Protein AF-A0AA45WW87-F1 (afdb_monomer_lite)

Radius of gyration: 34.77 Å; chains: 1; bounding box: 82×84×86 Å

Structure (mmCIF, N/CA/C/O backbone):
data_AF-A0AA45WW87-F1
#
_entry.id   AF-A0AA45WW87-F1
#
loop_
_atom_site.group_PDB
_atom_site.id
_atom_site.type_symbol
_atom_site.label_atom_id
_atom_site.label_alt_id
_atom_site.label_comp_id
_atom_site.label_asym_id
_atom_site.label_entity_id
_atom_site.label_seq_id
_atom_site.pdbx_PDB_ins_code
_atom_site.Cartn_x
_atom_site.Cartn_y
_atom_site.Cartn_z
_atom_site.occupancy
_atom_site.B_iso_or_equiv
_atom_site.auth_seq_id
_atom_site.auth_comp_id
_atom_site.auth_asym_id
_atom_site.auth_atom_id
_atom_site.pdbx_PDB_model_num
ATOM 1 N N . MET A 1 1 ? 14.617 -12.320 -3.944 1.00 71.38 1 MET A N 1
ATOM 2 C CA . MET A 1 1 ? 13.498 -13.222 -4.216 1.00 71.38 1 MET A CA 1
ATOM 3 C C . MET A 1 1 ? 12.459 -12.941 -3.156 1.00 71.38 1 MET A C 1
ATOM 5 O O . MET A 1 1 ? 12.875 -12.773 -2.008 1.00 71.38 1 MET A O 1
ATOM 9 N N . PRO A 1 2 ? 11.192 -12.789 -3.541 1.00 84.81 2 PRO A N 1
ATOM 10 C CA . PRO A 1 2 ? 10.087 -12.805 -2.588 1.00 84.81 2 PRO A CA 1
ATOM 11 C C . PRO A 1 2 ? 10.070 -14.121 -1.797 1.00 84.81 2 PRO A C 1
ATOM 13 O O . PRO A 1 2 ? 10.720 -15.099 -2.185 1.00 84.81 2 PRO A O 1
ATOM 16 N N . VAL A 1 3 ? 9.378 -14.115 -0.666 1.00 94.50 3 VAL A N 1
ATOM 17 C CA . VAL A 1 3 ? 9.148 -15.286 0.185 1.00 94.50 3 VAL A CA 1
ATOM 18 C C . VAL A 1 3 ? 7.773 -15.874 -0.111 1.00 94.50 3 VAL A C 1
ATOM 20 O O . VAL A 1 3 ? 6.912 -15.183 -0.653 1.00 94.50 3 VAL A O 1
ATOM 23 N N . ASP A 1 4 ? 7.567 -17.140 0.239 1.00 96.06 4 ASP A N 1
ATOM 24 C CA . ASP A 1 4 ? 6.234 -17.738 0.194 1.00 96.06 4 ASP A CA 1
ATOM 25 C C . ASP A 1 4 ? 5.291 -16.998 1.166 1.00 96.06 4 ASP A C 1
ATOM 27 O O . ASP A 1 4 ? 5.669 -16.726 2.313 1.00 96.06 4 ASP A O 1
ATOM 31 N N . VAL A 1 5 ? 4.088 -16.635 0.705 1.00 96.38 5 VAL A N 1
ATOM 32 C CA . VAL A 1 5 ? 3.079 -15.933 1.523 1.00 96.38 5 VAL A CA 1
ATOM 33 C C . VAL A 1 5 ? 2.730 -16.755 2.757 1.00 96.38 5 VAL A C 1
ATOM 35 O O . VAL A 1 5 ? 2.678 -16.213 3.861 1.00 96.38 5 VAL A O 1
ATOM 38 N N . GLY A 1 6 ? 2.534 -18.064 2.595 1.00 95.25 6 GLY A N 1
ATOM 39 C CA . GLY A 1 6 ? 2.198 -18.962 3.688 1.00 95.25 6 GLY A CA 1
ATOM 40 C C . GLY A 1 6 ? 3.281 -19.001 4.762 1.00 95.25 6 GLY A C 1
ATOM 41 O O . GLY A 1 6 ? 2.987 -18.882 5.955 1.00 95.25 6 GLY A O 1
ATOM 42 N N . ASP A 1 7 ? 4.544 -19.093 4.357 1.00 96.19 7 ASP A N 1
ATOM 43 C CA . ASP A 1 7 ? 5.668 -19.045 5.296 1.00 96.19 7 ASP A CA 1
ATOM 44 C C . ASP A 1 7 ? 5.750 -17.701 6.030 1.00 96.19 7 ASP A C 1
ATOM 46 O O . ASP A 1 7 ? 5.949 -17.674 7.251 1.00 96.19 7 ASP A O 1
ATOM 50 N N . LEU A 1 8 ? 5.557 -16.582 5.321 1.00 97.25 8 LEU A N 1
ATOM 51 C CA . LEU A 1 8 ? 5.585 -15.261 5.946 1.00 97.25 8 LEU A CA 1
ATOM 52 C C . LEU A 1 8 ? 4.440 -15.090 6.951 1.00 97.25 8 LEU A C 1
ATOM 54 O O . LEU A 1 8 ? 4.696 -14.643 8.065 1.00 97.25 8 LEU A O 1
ATOM 58 N N . LEU A 1 9 ? 3.223 -15.532 6.618 1.00 97.00 9 LEU A N 1
ATOM 59 C CA . LEU A 1 9 ? 2.064 -15.510 7.518 1.00 97.00 9 LEU A CA 1
ATOM 60 C C . LEU A 1 9 ? 2.299 -16.325 8.796 1.00 97.00 9 LEU A C 1
ATOM 62 O O . LEU A 1 9 ? 2.078 -15.822 9.900 1.00 97.00 9 LEU A O 1
ATOM 66 N N . LYS A 1 10 ? 2.799 -17.563 8.676 1.00 96.44 10 LYS A N 1
ATOM 67 C CA . LYS A 1 10 ? 3.137 -18.407 9.840 1.00 96.44 10 LYS A CA 1
ATOM 68 C C . LYS A 1 10 ? 4.159 -17.725 10.745 1.00 96.44 10 LYS A C 1
ATOM 70 O O . LYS A 1 10 ? 4.064 -17.784 11.973 1.00 96.44 10 LYS A O 1
ATOM 75 N N . ILE A 1 11 ? 5.143 -17.063 10.145 1.00 95.81 11 ILE A N 1
ATOM 76 C CA . ILE A 1 11 ? 6.173 -16.336 10.879 1.00 95.81 11 ILE A CA 1
ATOM 77 C C . ILE A 1 11 ? 5.623 -15.052 11.519 1.00 95.81 11 ILE A C 1
ATOM 79 O O . ILE A 1 11 ? 6.001 -14.731 12.644 1.00 95.81 11 ILE A O 1
ATOM 83 N N . THR A 1 12 ? 4.726 -14.332 10.849 1.00 96.25 12 THR A N 1
ATOM 84 C CA . THR A 1 12 ? 4.035 -13.163 11.407 1.00 96.25 12 THR A CA 1
ATOM 85 C C . THR A 1 12 ? 3.241 -13.550 12.653 1.00 96.25 12 THR A C 1
ATOM 87 O O . THR A 1 12 ? 3.380 -12.893 13.680 1.00 96.25 12 THR A O 1
ATOM 90 N N . VAL A 1 13 ? 2.483 -14.651 12.610 1.00 96.31 13 VAL A N 1
ATOM 91 C CA . VAL A 1 13 ? 1.688 -15.130 13.755 1.00 96.31 13 VAL A CA 1
ATOM 92 C C . VAL A 1 13 ? 2.562 -15.649 14.889 1.00 96.31 13 VAL A C 1
ATOM 94 O O . VAL A 1 13 ? 2.387 -15.239 16.030 1.00 96.31 13 VAL A O 1
ATOM 97 N N . SER A 1 14 ? 3.521 -16.532 14.597 1.00 95.12 14 SER A N 1
ATOM 98 C CA . SER A 1 14 ? 4.357 -17.158 15.638 1.00 95.12 14 SER A CA 1
ATOM 99 C C . SER A 1 14 ? 5.251 -16.175 16.390 1.00 95.12 14 SER A C 1
ATOM 101 O O . SER A 1 14 ? 5.782 -16.516 17.443 1.00 95.12 14 SER A O 1
ATOM 103 N N . GLN A 1 15 ? 5.455 -14.980 15.838 1.00 92.94 15 GLN A N 1
ATOM 104 C CA . GLN A 1 15 ? 6.363 -13.979 16.395 1.00 92.94 15 GLN A CA 1
ATOM 105 C C . GLN A 1 15 ? 5.654 -12.673 16.736 1.00 92.94 15 GLN A C 1
ATOM 107 O O . GLN A 1 15 ? 6.308 -11.667 17.015 1.00 92.94 15 GLN A O 1
ATOM 112 N N . ALA A 1 16 ? 4.325 -12.695 16.700 1.00 95.88 16 ALA A N 1
ATOM 113 C CA . ALA A 1 16 ? 3.510 -11.658 17.281 1.00 95.88 16 ALA A CA 1
ATOM 114 C C . ALA A 1 16 ? 3.661 -11.649 18.810 1.00 95.88 16 ALA A C 1
ATOM 116 O O . ALA A 1 16 ? 3.796 -12.718 19.410 1.00 95.88 16 ALA A O 1
ATOM 117 N N . PRO A 1 17 ? 3.615 -10.467 19.451 1.00 95.50 17 PRO A N 1
ATOM 118 C CA . PRO A 1 17 ? 3.427 -10.376 20.889 1.00 95.50 17 PRO A CA 1
ATOM 119 C C . PRO A 1 17 ? 2.196 -11.167 21.335 1.00 95.50 17 PRO A C 1
ATOM 121 O O . PRO A 1 17 ? 1.222 -11.308 20.585 1.00 95.50 17 PRO A O 1
ATOM 124 N N . GLU A 1 18 ? 2.239 -11.655 22.572 1.00 94.19 18 GLU A N 1
ATOM 125 C CA . GLU A 1 18 ? 1.102 -12.330 23.193 1.00 94.19 18 GLU A CA 1
ATOM 126 C C . GLU A 1 18 ? -0.158 -11.452 23.106 1.00 94.19 18 GLU A C 1
ATOM 128 O O . GLU A 1 18 ? -0.082 -10.223 23.159 1.00 94.19 18 GLU A O 1
ATOM 133 N N . ASN A 1 19 ? -1.314 -12.085 22.903 1.00 93.31 19 ASN A N 1
ATOM 134 C CA . ASN A 1 19 ? -2.625 -11.444 22.739 1.00 93.31 19 ASN A CA 1
ATOM 135 C C . ASN A 1 19 ? -2.789 -10.499 21.535 1.00 93.31 19 ASN A C 1
ATOM 137 O O . ASN A 1 19 ? -3.881 -9.954 21.348 1.00 93.31 19 ASN A O 1
ATOM 141 N N . LEU A 1 20 ? -1.781 -10.323 20.665 1.00 95.50 20 LEU A N 1
ATOM 142 C CA . LEU A 1 20 ? -2.002 -9.587 19.415 1.00 95.50 20 LEU A CA 1
ATOM 143 C C . LEU A 1 20 ? -3.056 -10.297 18.553 1.00 95.50 20 LEU A C 1
ATOM 145 O O . LEU A 1 20 ? -3.983 -9.662 18.049 1.00 95.50 20 LEU A O 1
ATOM 149 N N . PHE A 1 21 ? -2.919 -11.617 18.433 1.00 96.44 21 PHE A N 1
ATOM 150 C CA . PHE A 1 21 ? -3.884 -12.490 17.782 1.00 96.44 21 PHE A CA 1
ATOM 151 C C . PHE A 1 21 ? -4.533 -13.395 18.824 1.00 96.44 21 PHE A C 1
ATOM 153 O O . PHE A 1 21 ? -3.839 -14.043 19.607 1.00 96.44 21 PHE A O 1
ATOM 160 N N . SER A 1 22 ? -5.861 -13.486 18.806 1.00 95.00 22 SER A N 1
ATOM 161 C CA . SER A 1 22 ? -6.557 -14.535 19.546 1.00 95.00 22 SER A CA 1
ATOM 162 C C . SER A 1 22 ? -6.210 -15.904 18.970 1.00 95.00 22 SER A C 1
ATOM 164 O O . SER A 1 22 ? -5.760 -16.026 17.826 1.00 95.00 22 SER A O 1
ATOM 166 N N . THR A 1 23 ? -6.458 -16.963 19.740 1.00 94.88 23 THR A N 1
ATOM 167 C CA . THR A 1 23 ? -6.255 -18.339 19.269 1.00 94.88 23 THR A CA 1
ATOM 168 C C . THR A 1 23 ? -7.035 -18.625 17.984 1.00 94.88 23 THR A C 1
ATOM 170 O O . THR A 1 23 ? -6.522 -19.309 17.098 1.00 94.88 23 THR A O 1
ATOM 173 N N . ASP A 1 24 ? -8.247 -18.082 17.854 1.00 94.00 24 ASP A N 1
ATOM 174 C CA . ASP A 1 24 ? -9.072 -18.266 16.660 1.00 94.00 24 ASP A CA 1
ATOM 175 C C . ASP A 1 24 ? -8.506 -17.497 15.465 1.00 94.00 24 ASP A C 1
ATOM 177 O O . ASP A 1 24 ? -8.312 -18.096 14.407 1.00 94.00 24 ASP A O 1
ATOM 181 N N . THR A 1 25 ? -8.127 -16.224 15.641 1.00 94.75 25 THR A N 1
ATOM 182 C CA . THR A 1 25 ? -7.441 -15.441 14.599 1.00 94.75 25 THR A CA 1
ATOM 183 C C . THR A 1 25 ? -6.161 -16.145 14.141 1.00 94.75 25 THR A C 1
ATOM 185 O O . THR A 1 25 ? -5.971 -16.363 12.948 1.00 94.75 25 THR A O 1
ATOM 188 N N . ALA A 1 26 ? -5.306 -16.587 15.068 1.00 95.81 26 ALA A N 1
ATOM 189 C CA . ALA A 1 26 ? -4.064 -17.291 14.750 1.00 95.81 26 ALA A CA 1
ATOM 190 C C . ALA A 1 26 ? -4.312 -18.591 13.964 1.00 95.81 26 ALA A C 1
ATOM 192 O O . ALA A 1 26 ? -3.650 -18.841 12.952 1.00 95.81 26 ALA A O 1
ATOM 193 N N . ARG A 1 27 ? -5.304 -19.395 14.375 1.00 94.25 27 ARG A N 1
ATOM 194 C CA . ARG A 1 27 ? -5.707 -20.617 13.660 1.00 94.25 27 ARG A CA 1
ATOM 195 C C . ARG A 1 27 ? -6.202 -20.298 12.252 1.00 94.25 27 ARG A C 1
ATOM 197 O O . ARG A 1 27 ? -5.905 -21.029 11.310 1.00 94.25 27 ARG A O 1
ATOM 204 N N . HIS A 1 28 ? -6.952 -19.214 12.089 1.00 93.06 28 HIS A N 1
ATOM 205 C CA . HIS A 1 28 ? -7.454 -18.791 10.788 1.00 93.06 28 HIS A CA 1
ATOM 206 C C . HIS A 1 28 ? -6.326 -18.366 9.853 1.00 93.06 28 HIS A C 1
ATOM 208 O O . HIS A 1 28 ? -6.260 -18.869 8.734 1.00 93.06 28 HIS A O 1
ATOM 214 N N . ILE A 1 29 ? -5.386 -17.554 10.334 1.00 94.25 29 ILE A N 1
ATOM 215 C CA . ILE A 1 29 ? -4.208 -17.156 9.557 1.00 94.25 29 ILE A CA 1
ATOM 216 C C . ILE A 1 29 ? -3.369 -18.381 9.173 1.00 94.25 29 ILE A C 1
ATOM 218 O O . ILE A 1 29 ? -2.892 -18.476 8.043 1.00 94.25 29 ILE A O 1
ATOM 222 N N . GLN A 1 30 ? -3.242 -19.365 10.067 1.00 93.19 30 GLN A N 1
ATOM 223 C CA . GLN A 1 30 ? -2.571 -20.623 9.751 1.00 93.19 30 GLN A CA 1
ATOM 224 C C . GLN A 1 30 ? -3.278 -21.389 8.619 1.00 93.19 30 GLN A C 1
ATOM 226 O O . GLN A 1 30 ? -2.606 -21.847 7.700 1.00 93.19 30 GLN A O 1
ATOM 231 N N . ARG A 1 31 ? -4.613 -21.480 8.611 1.00 91.38 31 ARG A N 1
ATOM 232 C CA . ARG A 1 31 ? -5.349 -22.100 7.488 1.00 91.38 31 ARG A CA 1
ATOM 233 C C . ARG A 1 31 ? -5.177 -21.320 6.179 1.00 91.38 31 ARG A C 1
ATOM 235 O O . ARG A 1 31 ? -4.956 -21.921 5.129 1.00 91.38 31 ARG A O 1
ATOM 242 N N . LEU A 1 32 ? -5.213 -19.985 6.233 1.00 90.75 32 LEU A N 1
ATOM 243 C CA . LEU A 1 32 ? -4.942 -19.137 5.064 1.00 90.75 32 LEU A CA 1
ATOM 244 C C . LEU A 1 32 ? -3.530 -19.376 4.520 1.00 90.75 32 LEU A C 1
ATOM 246 O O . LEU A 1 32 ? -3.338 -19.440 3.310 1.00 90.75 32 LEU A O 1
ATOM 250 N N . SER A 1 33 ? -2.549 -19.582 5.400 1.00 92.62 33 SER A N 1
ATOM 251 C CA . SER A 1 33 ? -1.167 -19.838 4.991 1.00 92.62 33 SER A CA 1
ATOM 252 C C . SER A 1 33 ? -1.006 -21.095 4.129 1.00 92.62 33 SER A C 1
ATOM 254 O O . SER A 1 33 ? -0.136 -21.140 3.267 1.00 92.62 33 SER A O 1
ATOM 256 N N . GLU A 1 34 ? -1.854 -22.104 4.324 1.00 90.06 34 GLU A N 1
ATOM 257 C CA . GLU A 1 34 ? -1.872 -23.313 3.493 1.00 90.06 34 GLU A CA 1
ATOM 258 C C . GLU A 1 34 ? -2.516 -23.042 2.130 1.00 90.06 34 GLU A C 1
ATOM 260 O O . GLU A 1 34 ? -2.089 -23.593 1.118 1.00 90.06 34 GLU A O 1
ATOM 265 N N . SER A 1 35 ? -3.509 -22.150 2.104 1.00 88.75 35 SER A N 1
ATOM 266 C CA . SER A 1 35 ? -4.251 -21.775 0.898 1.00 88.75 35 SER A CA 1
ATOM 267 C C . SER A 1 35 ? -3.419 -20.949 -0.086 1.00 88.75 35 SER A C 1
ATOM 269 O O . SER A 1 35 ? -3.610 -21.051 -1.294 1.00 88.75 35 SER A O 1
ATOM 271 N N . PHE A 1 36 ? -2.468 -20.165 0.425 1.00 91.12 36 PHE A N 1
ATOM 272 C CA . PHE A 1 36 ? -1.577 -19.318 -0.374 1.00 91.12 36 PHE A CA 1
ATOM 273 C C . PHE A 1 36 ? -0.195 -19.937 -0.615 1.00 91.12 36 PHE A C 1
ATOM 275 O O . PHE A 1 36 ? 0.752 -19.226 -0.953 1.00 91.12 36 PHE A O 1
ATOM 282 N N . ALA A 1 37 ? -0.056 -21.255 -0.466 1.00 88.88 37 ALA A N 1
ATOM 283 C CA . ALA A 1 37 ? 1.186 -21.939 -0.803 1.00 88.88 37 ALA A CA 1
ATOM 284 C C . ALA A 1 37 ? 1.553 -21.709 -2.283 1.00 88.88 37 ALA A C 1
ATOM 286 O O . ALA A 1 37 ? 0.733 -21.882 -3.185 1.00 88.88 37 ALA A O 1
ATOM 287 N N . GLY A 1 38 ? 2.800 -21.314 -2.536 1.00 91.00 38 GLY A N 1
ATOM 288 C CA . GLY A 1 38 ? 3.310 -20.968 -3.863 1.00 91.00 38 GLY A CA 1
ATOM 289 C C . GLY A 1 38 ? 3.102 -19.505 -4.262 1.00 91.00 38 GLY A C 1
ATOM 290 O O . GLY A 1 38 ? 3.724 -19.057 -5.228 1.00 91.00 38 GLY A O 1
ATOM 291 N N . PHE A 1 39 ? 2.294 -18.738 -3.522 1.00 94.56 39 PHE A N 1
ATOM 292 C CA . PHE A 1 39 ? 2.209 -17.294 -3.718 1.00 94.56 39 PHE A CA 1
ATOM 293 C C . PHE A 1 39 ? 3.476 -16.648 -3.180 1.00 94.56 39 PHE A C 1
ATOM 295 O O . PHE A 1 39 ? 4.007 -17.042 -2.144 1.00 94.56 39 PHE A O 1
ATOM 302 N N . GLN A 1 40 ? 3.942 -15.620 -3.874 1.00 95.12 40 GLN A N 1
ATOM 303 C CA . GLN A 1 40 ? 5.144 -14.897 -3.507 1.00 95.12 40 GLN A CA 1
ATOM 304 C C . GLN A 1 40 ? 4.797 -13.489 -3.041 1.00 95.12 40 GLN A C 1
ATOM 306 O O . GLN A 1 40 ? 4.010 -12.797 -3.678 1.00 95.12 40 GLN A O 1
ATOM 311 N N . THR A 1 41 ? 5.406 -13.073 -1.936 1.00 96.50 41 THR A N 1
ATOM 312 C CA . THR A 1 41 ? 5.283 -11.722 -1.392 1.00 96.50 41 THR A CA 1
ATOM 313 C C . THR A 1 41 ? 6.584 -11.290 -0.733 1.00 96.50 41 THR A C 1
ATOM 315 O O . THR A 1 41 ? 7.418 -12.106 -0.334 1.00 96.50 41 THR A O 1
ATOM 318 N N . SER A 1 42 ? 6.761 -9.990 -0.566 1.00 95.12 42 SER A N 1
ATOM 319 C CA . SER A 1 42 ? 7.755 -9.424 0.342 1.00 95.12 42 SER A CA 1
ATOM 320 C C . SER A 1 42 ? 7.131 -8.823 1.599 1.00 95.12 42 SER A C 1
ATOM 322 O O . SER A 1 42 ? 7.873 -8.433 2.500 1.00 95.12 42 SER A O 1
ATOM 324 N N . GLU A 1 43 ? 5.802 -8.744 1.694 1.00 97.62 43 GLU A N 1
ATOM 325 C CA . GLU A 1 43 ? 5.126 -7.929 2.697 1.00 97.62 43 GLU A CA 1
ATOM 326 C C . GLU A 1 43 ? 3.743 -8.463 3.079 1.00 97.62 43 GLU A C 1
ATOM 328 O O . GLU A 1 43 ? 2.867 -8.644 2.235 1.00 97.62 43 GLU A O 1
ATOM 333 N N . VAL A 1 44 ? 3.546 -8.624 4.387 1.00 98.19 44 VAL A N 1
ATOM 334 C CA . VAL A 1 44 ? 2.255 -8.895 5.027 1.00 98.19 44 VAL A CA 1
ATOM 335 C C . VAL A 1 44 ? 1.934 -7.746 5.977 1.00 98.19 44 VAL A C 1
ATOM 337 O O . VAL A 1 44 ? 2.827 -7.218 6.648 1.00 98.19 44 VAL A O 1
ATOM 340 N N . ILE A 1 45 ? 0.658 -7.390 6.067 1.00 98.12 45 ILE A N 1
ATOM 341 C CA . ILE A 1 45 ? 0.114 -6.461 7.049 1.00 98.12 45 ILE A CA 1
ATOM 342 C C . ILE A 1 45 ? -1.008 -7.149 7.830 1.00 98.12 45 ILE A C 1
ATOM 344 O O . ILE A 1 45 ? -1.849 -7.830 7.254 1.00 98.12 45 ILE A O 1
ATOM 348 N N . ALA A 1 46 ? -1.020 -6.949 9.145 1.00 97.88 46 ALA A N 1
ATOM 349 C CA . ALA A 1 46 ? -2.153 -7.248 10.006 1.00 97.88 46 ALA A CA 1
ATOM 350 C C . ALA A 1 46 ? -2.822 -5.945 10.461 1.00 97.88 46 ALA A C 1
ATOM 352 O O . ALA A 1 46 ? -2.165 -5.077 11.035 1.00 97.88 46 ALA A O 1
ATOM 353 N N . GLU A 1 47 ? -4.121 -5.808 10.225 1.00 97.81 47 GLU A N 1
ATOM 354 C CA . GLU A 1 47 ? -4.933 -4.669 10.653 1.00 97.81 47 GLU A CA 1
ATOM 355 C C . GLU A 1 47 ? -5.727 -5.049 11.911 1.00 97.81 47 GLU A C 1
ATOM 357 O O . GLU A 1 47 ? -6.498 -6.001 11.888 1.00 97.81 47 GLU A O 1
ATOM 362 N N . THR A 1 48 ? -5.585 -4.301 13.012 1.00 97.19 48 THR A N 1
ATOM 363 C CA . THR A 1 48 ? -6.376 -4.511 14.245 1.00 97.19 48 THR A CA 1
ATOM 364 C C . THR A 1 48 ? -7.002 -3.210 14.731 1.00 97.19 48 THR A C 1
ATOM 366 O O . THR A 1 48 ? -6.391 -2.140 14.665 1.00 97.19 48 THR A O 1
ATOM 369 N N . ASN A 1 49 ? -8.205 -3.309 15.304 1.00 97.06 49 ASN A N 1
ATOM 370 C CA . ASN A 1 49 ? -8.802 -2.216 16.073 1.00 97.06 49 ASN A CA 1
ATOM 371 C C . ASN A 1 49 ? -8.011 -1.985 17.365 1.00 97.06 49 ASN A C 1
ATOM 373 O O . ASN A 1 49 ? -7.520 -2.934 17.988 1.00 97.06 49 ASN A O 1
ATOM 377 N N . LEU A 1 50 ? -7.894 -0.721 17.766 1.00 97.38 50 LEU A N 1
ATOM 378 C CA . LEU A 1 50 ? -7.110 -0.323 18.933 1.00 97.38 50 LEU A CA 1
ATOM 379 C C . LEU A 1 50 ? -7.873 -0.437 20.255 1.00 97.38 50 LEU A C 1
ATOM 381 O O . LEU A 1 50 ? -7.271 -0.694 21.297 1.00 97.38 50 LEU A O 1
ATOM 385 N N . ASN A 1 51 ? -9.194 -0.293 20.209 1.00 94.94 51 ASN A N 1
ATOM 386 C CA . ASN A 1 51 ? -10.083 -0.441 21.359 1.00 94.94 51 ASN A CA 1
ATOM 387 C C . ASN A 1 51 ? -10.609 -1.878 21.543 1.00 94.94 51 ASN A C 1
ATOM 389 O O . ASN A 1 51 ? -11.399 -2.128 22.449 1.00 94.94 51 ASN A O 1
ATOM 393 N N . ASP A 1 52 ? -10.183 -2.820 20.697 1.00 89.50 52 ASP A N 1
ATOM 394 C CA . ASP A 1 52 ? -10.635 -4.208 20.732 1.00 89.50 52 ASP A CA 1
ATOM 395 C C . ASP A 1 52 ? -9.654 -5.111 21.493 1.00 89.50 52 ASP A C 1
ATOM 397 O O . ASP A 1 52 ? -8.475 -5.226 21.137 1.00 89.50 52 ASP A O 1
ATOM 401 N N . GLN A 1 53 ? -10.159 -5.794 22.519 1.00 81.31 53 GLN A N 1
ATOM 402 C CA . GLN A 1 53 ? -9.410 -6.774 23.310 1.00 81.31 53 GLN A CA 1
ATOM 403 C C . GLN A 1 53 ? -9.451 -8.189 22.713 1.00 81.31 53 GLN A C 1
ATOM 405 O O . GLN A 1 53 ? -8.691 -9.052 23.131 1.00 81.31 53 GLN A O 1
ATOM 410 N N . ALA A 1 54 ? -10.280 -8.452 21.700 1.00 81.19 54 ALA A N 1
ATOM 411 C CA . ALA A 1 54 ? -10.520 -9.799 21.183 1.00 81.19 54 ALA A CA 1
ATOM 412 C C . ALA A 1 54 ? -9.390 -10.378 20.305 1.00 81.19 54 ALA A C 1
ATOM 414 O O . ALA A 1 54 ? -9.595 -11.415 19.677 1.00 81.19 54 ALA A O 1
ATOM 415 N N . GLY A 1 55 ? -8.224 -9.722 20.200 1.00 89.06 55 GLY A N 1
ATOM 416 C CA . GLY A 1 55 ? -7.100 -10.197 19.368 1.00 89.06 55 GLY A CA 1
ATOM 417 C C . GLY A 1 55 ? -7.490 -10.422 17.898 1.00 89.06 55 GLY A C 1
ATOM 418 O O . GLY A 1 55 ? -7.098 -11.402 17.259 1.00 89.06 55 GLY A O 1
ATOM 419 N N . ARG A 1 56 ? -8.373 -9.561 17.401 1.00 94.19 56 ARG A N 1
ATOM 420 C CA . ARG A 1 56 ? -9.042 -9.658 16.108 1.00 94.19 56 ARG A CA 1
ATOM 421 C C . ARG A 1 56 ? -8.275 -8.873 15.052 1.00 94.19 56 ARG A C 1
ATOM 423 O O . ARG A 1 56 ? -8.042 -7.679 15.246 1.00 94.19 56 ARG A O 1
ATOM 430 N N . ALA A 1 57 ? -7.890 -9.533 13.960 1.00 95.81 57 ALA A N 1
ATOM 431 C CA . ALA A 1 57 ? -7.114 -8.907 12.900 1.00 95.81 57 ALA A CA 1
ATOM 432 C C . ALA A 1 57 ? -7.506 -9.369 11.492 1.00 95.81 57 ALA A C 1
ATOM 434 O O . ALA A 1 57 ? -7.649 -10.570 11.235 1.00 95.81 57 ALA A O 1
ATOM 435 N N . ASP A 1 58 ? -7.603 -8.395 10.591 1.00 96.00 58 ASP A N 1
ATOM 436 C CA . ASP A 1 58 ? -7.674 -8.617 9.147 1.00 96.00 58 ASP A CA 1
ATOM 437 C C . ASP A 1 58 ? -6.237 -8.774 8.623 1.00 96.00 58 ASP A C 1
ATOM 439 O O . ASP A 1 58 ? -5.305 -8.162 9.157 1.00 96.00 58 ASP A O 1
ATOM 443 N N . ILE A 1 59 ? -6.033 -9.630 7.623 1.00 96.69 59 ILE A N 1
ATOM 444 C CA . ILE A 1 59 ? -4.704 -9.896 7.058 1.00 96.69 59 ILE A CA 1
ATOM 445 C C . ILE A 1 59 ? -4.669 -9.489 5.600 1.00 96.69 59 ILE A C 1
ATOM 447 O O . ILE A 1 59 ? -5.500 -9.936 4.814 1.00 96.69 59 ILE A O 1
ATOM 451 N N . SER A 1 60 ? -3.626 -8.756 5.235 1.00 97.69 60 SER A N 1
ATOM 452 C CA . SER A 1 60 ? -3.367 -8.338 3.865 1.00 97.69 60 SER A CA 1
ATOM 453 C C . SER A 1 60 ? -1.949 -8.722 3.460 1.00 97.69 60 SER A C 1
ATOM 455 O O . SER A 1 60 ? -1.030 -8.720 4.281 1.00 97.69 60 SER A O 1
ATOM 457 N N . PHE A 1 61 ? -1.733 -9.044 2.192 1.00 97.94 61 PHE A N 1
ATOM 458 C CA . PHE A 1 61 ? -0.390 -9.212 1.642 1.00 97.94 61 PHE A CA 1
ATOM 459 C C . PHE A 1 61 ? -0.266 -8.510 0.300 1.00 97.94 61 PHE A C 1
ATOM 461 O O . PHE A 1 61 ? -1.227 -8.403 -0.467 1.00 97.94 61 PHE A O 1
ATOM 468 N N . ARG A 1 62 ? 0.943 -8.023 0.032 1.00 98.06 62 ARG A N 1
ATOM 469 C CA . ARG A 1 62 ? 1.264 -7.324 -1.207 1.00 98.06 62 ARG A CA 1
ATOM 470 C C . ARG A 1 62 ? 1.862 -8.277 -2.224 1.00 98.06 62 ARG A C 1
ATOM 472 O O . ARG A 1 62 ? 2.716 -9.085 -1.871 1.00 98.06 62 ARG A O 1
ATOM 479 N N . VAL A 1 63 ? 1.496 -8.112 -3.486 1.00 97.62 63 VAL A N 1
ATOM 480 C CA . VAL A 1 63 ? 2.162 -8.764 -4.613 1.00 97.62 63 VAL A CA 1
ATOM 481 C C . VAL A 1 63 ? 2.641 -7.690 -5.582 1.00 97.62 63 VAL A C 1
ATOM 483 O O . VAL A 1 63 ? 1.846 -6.921 -6.120 1.00 97.62 63 VAL A O 1
ATOM 486 N N . LEU A 1 64 ? 3.952 -7.617 -5.789 1.00 97.19 64 LEU A N 1
ATOM 487 C CA . LEU A 1 64 ? 4.567 -6.729 -6.777 1.00 97.19 64 LEU A CA 1
ATOM 488 C C . LEU A 1 64 ? 4.402 -7.296 -8.195 1.00 97.19 64 LEU A C 1
ATOM 490 O O . LEU A 1 64 ? 4.297 -8.507 -8.382 1.00 97.19 64 LEU A O 1
ATOM 494 N N . ALA A 1 65 ? 4.506 -6.448 -9.217 1.00 96.75 65 ALA A N 1
ATOM 495 C CA . ALA A 1 65 ? 4.481 -6.883 -10.617 1.00 96.75 65 ALA A CA 1
ATOM 496 C C . ALA A 1 65 ? 5.557 -7.947 -10.935 1.00 96.75 65 ALA A C 1
ATOM 498 O O . ALA A 1 65 ? 5.312 -8.874 -11.702 1.00 96.75 65 ALA A O 1
ATOM 499 N N . GLU A 1 66 ? 6.738 -7.869 -10.305 1.00 94.75 66 GLU A N 1
ATOM 500 C CA . GLU A 1 66 ? 7.789 -8.896 -10.435 1.00 94.75 66 GLU A CA 1
ATOM 501 C C . GLU A 1 66 ? 7.455 -10.228 -9.727 1.00 94.75 66 GLU A C 1
ATOM 503 O O . GLU A 1 66 ? 8.066 -11.250 -10.033 1.00 94.75 66 GLU A O 1
ATOM 508 N N . GLU A 1 67 ? 6.496 -10.227 -8.799 1.00 95.25 67 GLU A N 1
ATOM 509 C CA . GLU A 1 67 ? 6.023 -11.391 -8.032 1.00 95.25 67 GLU A CA 1
ATOM 510 C C . GLU A 1 67 ? 4.761 -12.016 -8.673 1.00 95.25 67 GLU A C 1
ATOM 512 O O . GLU A 1 67 ? 4.464 -13.194 -8.458 1.00 95.25 67 GLU A O 1
ATOM 517 N N . ALA A 1 68 ? 4.052 -11.263 -9.525 1.00 95.69 68 ALA A N 1
ATOM 518 C CA . ALA A 1 68 ? 2.816 -11.678 -10.187 1.00 95.69 68 ALA A CA 1
ATOM 519 C C . ALA A 1 68 ? 2.909 -13.008 -10.968 1.00 95.69 68 ALA A C 1
ATOM 521 O O . ALA A 1 68 ? 1.973 -13.802 -10.860 1.00 95.69 68 ALA A O 1
ATOM 522 N N . PRO A 1 69 ? 4.002 -13.340 -11.695 1.00 95.62 69 PRO A N 1
ATOM 523 C CA . PRO A 1 69 ? 4.094 -14.623 -12.395 1.00 95.62 69 PRO A CA 1
ATOM 524 C C . PRO A 1 69 ? 3.965 -15.841 -11.472 1.00 95.62 69 PRO A C 1
ATOM 526 O O . PRO A 1 69 ? 3.317 -16.819 -11.841 1.00 95.62 69 PRO A O 1
ATOM 529 N N . ALA A 1 70 ? 4.534 -15.777 -10.263 1.00 94.12 70 ALA A N 1
ATOM 530 C CA . ALA A 1 70 ? 4.430 -16.861 -9.288 1.00 94.12 70 ALA A CA 1
ATOM 531 C C . ALA A 1 70 ? 2.993 -17.007 -8.769 1.00 94.12 70 ALA A C 1
ATOM 533 O O . ALA A 1 70 ? 2.480 -18.119 -8.679 1.00 94.12 70 ALA A O 1
ATOM 534 N N . MET A 1 71 ? 2.312 -15.886 -8.516 1.00 94.62 71 MET A N 1
ATOM 535 C CA . MET A 1 71 ? 0.895 -15.885 -8.150 1.00 94.62 71 MET A CA 1
ATOM 536 C C . MET A 1 71 ? 0.011 -16.473 -9.265 1.00 94.62 71 MET A C 1
ATOM 538 O O . MET A 1 71 ? -0.824 -17.337 -9.002 1.00 94.62 71 MET A O 1
ATOM 542 N N . ILE A 1 72 ? 0.226 -16.072 -10.523 1.00 95.00 72 ILE A N 1
ATOM 543 C CA . ILE A 1 72 ? -0.517 -16.601 -11.680 1.00 95.00 72 ILE A CA 1
ATOM 544 C C . ILE A 1 72 ? -0.303 -18.112 -11.829 1.00 95.00 72 ILE A C 1
ATOM 546 O O . ILE A 1 72 ? -1.247 -18.852 -12.117 1.00 95.00 72 ILE A O 1
ATOM 550 N N . GLN A 1 73 ? 0.926 -18.585 -11.607 1.00 94.12 73 GLN A N 1
ATOM 551 C CA . GLN A 1 73 ? 1.234 -20.011 -11.598 1.00 94.12 73 GLN A CA 1
ATOM 552 C C . GLN A 1 73 ? 0.508 -20.737 -10.455 1.00 94.12 73 GLN A C 1
ATOM 554 O O . GLN A 1 73 ? -0.055 -21.809 -10.681 1.00 94.12 73 GLN A O 1
ATOM 559 N N . ALA A 1 74 ? 0.475 -20.153 -9.254 1.00 92.50 74 ALA A N 1
ATOM 560 C CA . ALA A 1 74 ? -0.179 -20.738 -8.085 1.00 92.50 74 ALA A CA 1
ATOM 561 C C . ALA A 1 74 ? -1.699 -20.907 -8.270 1.00 92.50 74 ALA A C 1
ATOM 563 O O . ALA A 1 74 ? -2.255 -21.908 -7.812 1.00 92.50 74 ALA A O 1
ATOM 564 N N . PHE A 1 75 ? -2.357 -20.023 -9.033 1.00 91.62 75 PHE A N 1
ATOM 565 C CA . PHE A 1 75 ? -3.770 -20.186 -9.415 1.00 91.62 75 PHE A CA 1
ATOM 566 C C . PHE A 1 75 ? -4.056 -21.437 -10.252 1.00 91.62 75 PHE A C 1
ATOM 568 O O . PHE A 1 75 ? -5.211 -21.823 -10.378 1.00 91.62 75 PHE A O 1
ATOM 575 N N . SER A 1 76 ? -3.035 -22.055 -10.850 1.00 88.94 76 SER A N 1
ATOM 576 C CA . SER A 1 76 ? -3.184 -23.301 -11.618 1.00 88.94 76 SER A CA 1
ATOM 577 C C . SER A 1 76 ? -2.954 -24.552 -10.761 1.00 88.94 76 SER A C 1
ATOM 579 O O . SER A 1 76 ? -2.888 -25.659 -11.293 1.00 88.94 76 SER A O 1
ATOM 581 N N . SER A 1 77 ? -2.744 -24.390 -9.451 1.00 87.06 77 SER A N 1
ATOM 582 C CA . SER A 1 77 ? -2.533 -25.514 -8.545 1.00 87.06 77 SER A CA 1
ATOM 583 C C . SER A 1 77 ? -3.868 -26.153 -8.134 1.00 87.06 77 SER A C 1
ATOM 585 O O . SER A 1 77 ? -4.830 -25.430 -7.874 1.00 87.06 77 SER A O 1
ATOM 587 N N . PRO A 1 78 ? -3.927 -27.487 -7.945 1.00 84.56 78 PRO A N 1
ATOM 588 C CA . PRO A 1 78 ? -5.143 -28.159 -7.475 1.00 84.56 78 PRO A CA 1
ATOM 589 C C . PRO A 1 78 ? -5.649 -27.674 -6.111 1.00 84.56 78 PRO A C 1
ATOM 591 O O . PRO A 1 78 ? -6.823 -27.826 -5.782 1.00 84.56 78 PRO A O 1
ATOM 594 N N . ALA A 1 79 ? -4.759 -27.098 -5.295 1.00 76.69 79 ALA A N 1
ATOM 595 C CA . ALA A 1 79 ? -5.136 -26.473 -4.032 1.00 76.69 79 ALA A CA 1
ATOM 596 C C . ALA A 1 79 ? -6.048 -25.256 -4.259 1.00 76.69 79 ALA A C 1
ATOM 598 O O . ALA A 1 79 ? -6.957 -25.023 -3.464 1.00 76.69 79 ALA A O 1
ATOM 599 N N . PHE A 1 80 ? -5.840 -24.532 -5.362 1.00 80.94 80 PHE A N 1
ATOM 600 C CA . PHE A 1 80 ? -6.595 -23.338 -5.722 1.00 80.94 80 PHE A CA 1
ATOM 601 C C . PHE A 1 80 ? -7.858 -23.633 -6.547 1.00 80.94 80 PHE A C 1
ATOM 603 O O . PHE A 1 80 ? -8.752 -22.794 -6.596 1.00 80.94 80 PHE A O 1
ATOM 610 N N . ASP A 1 81 ? -8.001 -24.825 -7.138 1.00 81.06 81 ASP A N 1
ATOM 611 C CA . ASP A 1 81 ? -9.183 -25.182 -7.947 1.00 81.06 81 ASP A CA 1
ATOM 612 C C . ASP A 1 81 ? -10.497 -24.995 -7.172 1.00 81.06 81 ASP A C 1
ATOM 614 O O . ASP A 1 81 ? -11.452 -24.420 -7.687 1.00 81.06 81 ASP A O 1
ATOM 618 N N . LYS A 1 82 ? -10.519 -25.392 -5.893 1.00 73.69 82 LYS A N 1
ATOM 619 C CA . LYS A 1 82 ? -11.682 -25.196 -5.007 1.00 73.69 82 LYS A CA 1
ATOM 620 C C . LYS A 1 82 ? -11.964 -23.723 -4.702 1.00 73.69 82 LYS A C 1
ATOM 622 O O . LYS A 1 82 ? -13.089 -23.357 -4.391 1.00 73.69 82 LYS A O 1
ATOM 627 N N . MET A 1 83 ? -10.929 -22.888 -4.742 1.00 71.56 83 MET A N 1
ATOM 628 C CA . MET A 1 83 ? -10.990 -21.452 -4.448 1.00 71.56 83 MET A CA 1
ATOM 629 C C . MET A 1 83 ? -11.552 -20.670 -5.629 1.00 71.56 83 MET A C 1
ATOM 631 O O . MET A 1 83 ? -12.287 -19.701 -5.458 1.00 71.56 83 MET A O 1
ATOM 635 N N . ALA A 1 84 ? -11.230 -21.136 -6.834 1.00 71.94 84 ALA A N 1
ATOM 636 C CA . ALA A 1 84 ? -11.678 -20.561 -8.083 1.00 71.94 84 ALA A CA 1
ATOM 637 C C . ALA A 1 84 ? -13.197 -20.715 -8.300 1.00 71.94 84 ALA A C 1
ATOM 639 O O . ALA A 1 84 ? -13.738 -20.085 -9.194 1.00 71.94 84 ALA A O 1
ATOM 640 N N . GLU A 1 85 ? -13.936 -21.498 -7.513 1.00 83.50 85 GLU A N 1
ATOM 641 C CA . GLU A 1 85 ? -15.390 -21.619 -7.713 1.00 83.50 85 GLU A CA 1
ATOM 642 C C . GLU A 1 85 ? -16.170 -20.346 -7.334 1.00 83.50 85 GLU A C 1
ATOM 644 O O . GLU A 1 85 ? -17.271 -20.134 -7.836 1.00 83.50 85 GLU A O 1
ATOM 649 N N . ALA A 1 86 ? -15.614 -19.480 -6.480 1.00 88.12 86 ALA A N 1
ATOM 650 C CA . ALA A 1 86 ? -16.282 -18.251 -6.058 1.00 88.12 86 ALA A CA 1
ATOM 651 C C . ALA A 1 86 ? -16.050 -17.086 -7.040 1.00 88.12 86 ALA A C 1
ATOM 653 O O . ALA A 1 86 ? -14.912 -16.782 -7.409 1.00 88.12 86 ALA A O 1
ATOM 654 N N . ASP A 1 87 ? -17.122 -16.358 -7.376 1.00 90.44 87 ASP A N 1
ATOM 655 C CA . ASP A 1 87 ? -17.097 -15.228 -8.322 1.00 90.44 87 ASP A CA 1
ATOM 656 C C . ASP A 1 87 ? -16.057 -14.151 -7.966 1.00 90.44 87 ASP A C 1
ATOM 658 O O . ASP A 1 87 ? -15.385 -13.598 -8.840 1.00 90.44 87 ASP A O 1
ATOM 662 N N . SER A 1 88 ? -15.881 -13.860 -6.673 1.00 92.12 88 SER A N 1
ATOM 663 C CA . SER A 1 88 ? -14.904 -12.875 -6.193 1.00 92.12 88 SER A CA 1
ATOM 664 C C . SER A 1 88 ? -13.461 -13.278 -6.517 1.00 92.12 88 SER A C 1
ATOM 666 O O . SER A 1 88 ? -12.662 -12.443 -6.943 1.00 92.12 88 SER A O 1
ATOM 668 N N . TRP A 1 89 ? -13.133 -14.564 -6.384 1.00 92.31 89 TRP A N 1
ATOM 669 C CA . TRP A 1 89 ? -11.819 -15.098 -6.730 1.00 92.31 89 TRP A CA 1
ATOM 670 C C . TRP A 1 89 ? -11.617 -15.186 -8.241 1.00 92.31 89 TRP A C 1
ATOM 672 O O . TRP A 1 89 ? -10.524 -14.882 -8.715 1.00 92.31 89 TRP A O 1
ATOM 682 N N . GLN A 1 90 ? -12.656 -15.504 -9.019 1.00 92.25 90 GLN A N 1
ATOM 683 C CA . GLN A 1 90 ? -12.576 -15.479 -10.486 1.00 92.25 90 GLN A CA 1
ATOM 684 C C . GLN A 1 90 ? -12.253 -14.087 -11.032 1.00 92.25 90 GLN A C 1
ATOM 686 O O . GLN A 1 90 ? -11.412 -13.952 -11.922 1.00 92.25 90 GLN A O 1
ATOM 691 N N . ARG A 1 91 ? -12.855 -13.038 -10.461 1.00 94.06 91 ARG A N 1
ATOM 692 C CA . ARG A 1 91 ? -12.547 -11.641 -10.806 1.00 94.06 91 ARG A CA 1
ATOM 693 C C . ARG A 1 91 ? -11.086 -11.291 -10.519 1.00 94.06 91 ARG A C 1
ATOM 695 O O . ARG A 1 91 ? -10.399 -10.752 -11.387 1.00 94.06 91 ARG A O 1
ATOM 702 N N . LEU A 1 92 ? -10.580 -11.680 -9.347 1.00 94.62 92 LEU A N 1
ATOM 703 C CA . LEU A 1 92 ? -9.171 -11.502 -8.983 1.00 94.62 92 LEU A CA 1
ATOM 704 C C . LEU A 1 92 ? -8.238 -12.253 -9.945 1.00 94.62 92 LEU A C 1
ATOM 706 O O . LEU A 1 92 ? -7.276 -11.673 -10.449 1.00 94.62 92 LEU A O 1
ATOM 710 N N . ILE A 1 93 ? -8.533 -13.521 -10.246 1.00 94.19 93 ILE A N 1
ATOM 711 C CA . ILE A 1 93 ? -7.758 -14.334 -11.193 1.00 94.19 93 ILE A CA 1
ATOM 712 C C . ILE A 1 93 ? -7.754 -13.682 -12.579 1.00 94.19 93 ILE A C 1
ATOM 714 O O . ILE A 1 93 ? -6.699 -13.596 -13.208 1.00 94.19 93 ILE A O 1
ATOM 718 N N . SER A 1 94 ? -8.911 -13.213 -13.054 1.00 94.06 94 SER A N 1
ATOM 719 C CA . SER A 1 94 ? -9.037 -12.524 -14.340 1.00 94.06 94 SER A CA 1
ATOM 720 C C . SER A 1 94 ? -8.158 -11.277 -14.383 1.00 94.06 94 SER A C 1
ATOM 722 O O . SER A 1 94 ? -7.375 -11.120 -15.320 1.00 94.06 94 SER A O 1
ATOM 724 N N . PHE A 1 95 ? -8.220 -10.439 -13.343 1.00 96.38 95 PHE A N 1
ATOM 725 C CA . PHE A 1 95 ? -7.362 -9.261 -13.219 1.00 96.38 95 PHE A CA 1
ATOM 726 C C . PHE A 1 95 ? -5.879 -9.640 -13.264 1.00 96.38 95 PHE A C 1
ATOM 728 O O . PHE A 1 95 ? -5.109 -9.061 -14.024 1.00 96.38 95 PHE A O 1
ATOM 735 N N . CYS A 1 96 ? -5.469 -10.643 -12.487 1.00 95.88 96 CYS A N 1
ATOM 736 C CA . CYS A 1 96 ? -4.066 -11.034 -12.389 1.00 95.88 96 CYS A CA 1
ATOM 737 C C . CYS A 1 96 ? -3.539 -11.680 -13.676 1.00 95.88 96 CYS A C 1
ATOM 739 O O . CYS A 1 96 ? -2.383 -11.481 -14.030 1.00 95.88 96 CYS A O 1
ATOM 741 N N . ARG A 1 97 ? -4.369 -12.430 -14.412 1.00 94.69 97 ARG A N 1
ATOM 742 C CA . ARG A 1 97 ? -4.007 -12.959 -15.740 1.00 94.69 97 ARG A CA 1
ATOM 743 C C . ARG A 1 97 ? -3.880 -11.849 -16.783 1.00 94.69 97 ARG A C 1
ATOM 745 O O . ARG A 1 97 ? -3.052 -11.960 -17.681 1.00 94.69 97 ARG A O 1
ATOM 752 N N . GLY A 1 98 ? -4.687 -10.798 -16.656 1.00 94.88 98 GLY A N 1
ATOM 753 C CA . GLY A 1 98 ? -4.646 -9.597 -17.485 1.00 94.88 98 GLY A CA 1
ATOM 754 C C . GLY A 1 98 ? -3.804 -8.461 -16.903 1.00 94.88 98 GLY A C 1
ATOM 755 O O . GLY A 1 98 ? -4.076 -7.317 -17.259 1.00 94.88 98 GLY A O 1
ATOM 756 N N . TRP A 1 99 ? -2.848 -8.758 -16.007 1.00 96.25 99 TRP A N 1
ATOM 757 C CA . TRP A 1 99 ? -2.123 -7.774 -15.192 1.00 96.25 99 TRP A CA 1
ATOM 758 C C . TRP A 1 99 ? -1.731 -6.525 -16.001 1.00 96.25 99 TRP A C 1
ATOM 760 O O . TRP A 1 99 ? -0.858 -6.619 -16.874 1.00 96.25 99 TRP A O 1
ATOM 770 N N . PRO A 1 100 ? -2.350 -5.356 -15.744 1.00 94.94 100 PRO A N 1
ATOM 771 C CA . PRO A 1 100 ? -2.058 -4.154 -16.516 1.00 94.94 100 PRO A CA 1
ATOM 772 C C . PRO A 1 100 ? -0.609 -3.706 -16.304 1.00 94.94 100 PRO A C 1
ATOM 774 O O . PRO A 1 100 ? -0.110 -3.715 -15.179 1.00 94.94 100 PRO A O 1
ATOM 777 N N . ALA A 1 101 ? 0.071 -3.289 -17.374 1.00 94.38 101 ALA A N 1
ATOM 778 C CA . ALA A 1 101 ? 1.495 -2.944 -17.325 1.00 94.38 101 ALA A CA 1
ATOM 779 C C . ALA A 1 101 ? 1.795 -1.758 -16.389 1.00 94.38 101 ALA A C 1
ATOM 781 O O . ALA A 1 101 ? 2.904 -1.633 -15.875 1.00 94.38 101 ALA A O 1
ATOM 782 N N . GLU A 1 102 ? 0.805 -0.893 -16.178 1.00 94.62 102 GLU A N 1
ATOM 783 C CA . GLU A 1 102 ? 0.868 0.276 -15.309 1.00 94.62 102 GLU A CA 1
ATOM 784 C C . GLU A 1 102 ? 0.689 -0.058 -13.821 1.00 94.62 102 GLU A C 1
ATOM 786 O O . GLU A 1 102 ? 0.978 0.791 -12.984 1.00 94.62 102 GLU A O 1
ATOM 791 N N . VAL A 1 103 ? 0.220 -1.262 -13.475 1.00 96.12 103 VAL A N 1
ATOM 792 C CA . VAL A 1 103 ? 0.018 -1.675 -12.079 1.00 96.12 103 VAL A CA 1
ATOM 793 C C . VAL A 1 103 ? 1.335 -2.201 -11.518 1.00 96.12 103 VAL A C 1
ATOM 795 O O . VAL A 1 103 ? 1.772 -3.303 -11.859 1.00 96.12 103 VAL A O 1
ATOM 798 N N . ALA A 1 104 ? 1.968 -1.431 -10.631 1.00 96.75 104 ALA A N 1
ATOM 799 C CA . ALA A 1 104 ? 3.217 -1.848 -9.996 1.00 96.75 104 ALA A CA 1
ATOM 800 C C . ALA A 1 104 ? 3.004 -2.898 -8.894 1.00 96.75 104 ALA A C 1
ATOM 802 O O . ALA A 1 104 ? 3.874 -3.745 -8.669 1.00 96.75 104 ALA A O 1
ATOM 803 N N . GLU A 1 105 ? 1.863 -2.848 -8.207 1.00 97.44 105 GLU A N 1
ATOM 804 C CA . GLU A 1 105 ? 1.538 -3.731 -7.091 1.00 97.44 105 GLU A CA 1
ATOM 805 C C . GLU A 1 105 ? 0.030 -3.900 -6.889 1.00 97.44 105 GLU A C 1
ATOM 807 O O . GLU A 1 105 ? -0.777 -3.047 -7.274 1.00 97.44 105 GLU A O 1
ATOM 812 N N . VAL A 1 106 ? -0.334 -5.009 -6.246 1.00 98.19 106 VAL A N 1
ATOM 813 C CA . VAL A 1 106 ? -1.682 -5.279 -5.744 1.00 98.19 106 VAL A CA 1
ATOM 814 C C . VAL A 1 106 ? -1.622 -5.713 -4.285 1.00 98.19 106 VAL A C 1
ATOM 816 O O . VAL A 1 106 ? -0.613 -6.244 -3.818 1.00 98.19 106 VAL A O 1
ATOM 819 N N . TRP A 1 107 ? -2.722 -5.512 -3.578 1.00 98.19 107 TRP A N 1
ATOM 820 C CA . TRP A 1 107 ? -2.945 -5.948 -2.212 1.00 98.19 107 TRP A CA 1
ATOM 821 C C . TRP A 1 107 ? -4.184 -6.829 -2.163 1.00 98.19 107 TRP A C 1
ATOM 823 O O . TRP A 1 107 ? -5.239 -6.469 -2.692 1.00 98.19 107 TRP A O 1
ATOM 833 N N . ILE A 1 108 ? -4.035 -7.981 -1.519 1.00 97.38 108 ILE A N 1
ATOM 834 C CA . ILE A 1 108 ? -5.116 -8.930 -1.262 1.00 97.38 108 ILE A CA 1
ATOM 835 C C . ILE A 1 108 ? -5.326 -8.946 0.242 1.00 97.38 108 ILE A C 1
ATOM 837 O O . ILE A 1 108 ? -4.378 -9.191 0.985 1.00 97.38 108 ILE A O 1
ATOM 841 N N . GLU A 1 109 ? -6.545 -8.659 0.676 1.00 96.81 109 GLU A N 1
ATOM 842 C CA . GLU A 1 109 ? -6.931 -8.565 2.080 1.00 96.81 109 GLU A CA 1
ATOM 843 C C . GLU A 1 109 ? -8.066 -9.538 2.392 1.00 96.81 109 GLU A C 1
ATOM 845 O O . GLU A 1 109 ? -9.016 -9.676 1.621 1.00 96.81 109 GLU A O 1
ATOM 850 N N . MET A 1 110 ? -7.966 -10.217 3.530 1.00 94.81 110 MET A N 1
ATOM 851 C CA . MET A 1 110 ? -8.957 -11.159 4.024 1.00 94.81 110 MET A CA 1
ATOM 852 C C . MET A 1 110 ? -9.572 -10.612 5.306 1.00 94.81 110 MET A C 1
ATOM 854 O O . MET A 1 110 ? -8.899 -10.490 6.333 1.00 94.81 110 MET A O 1
ATOM 858 N N . ASP A 1 111 ? -10.873 -10.342 5.237 1.00 91.62 111 ASP A N 1
ATOM 859 C CA . ASP A 1 111 ? -11.660 -9.883 6.373 1.00 91.62 111 ASP A CA 1
ATOM 860 C C . ASP A 1 111 ? -11.849 -10.995 7.398 1.00 91.62 111 ASP A C 1
ATOM 862 O O . ASP A 1 111 ? -12.323 -12.094 7.083 1.00 91.62 111 ASP A O 1
ATOM 866 N N . GLN A 1 112 ? -11.614 -10.676 8.665 1.00 85.06 112 GLN A N 1
ATOM 867 C CA . GLN A 1 112 ? -11.801 -11.644 9.737 1.00 85.06 112 GLN A CA 1
ATOM 868 C C . GLN A 1 112 ? -13.244 -12.088 9.944 1.00 85.06 112 GLN A C 1
ATOM 870 O O . GLN A 1 112 ? -13.501 -13.196 10.413 1.00 85.06 112 GLN A O 1
ATOM 875 N N . THR A 1 113 ? -14.205 -11.236 9.581 1.00 83.69 113 THR A N 1
ATOM 876 C CA . THR A 1 113 ? -15.633 -11.547 9.696 1.00 83.69 113 THR A CA 1
ATOM 877 C C . THR A 1 113 ? -16.054 -12.663 8.744 1.00 83.69 113 THR A C 1
ATOM 879 O O . THR A 1 113 ? -17.119 -13.239 8.928 1.00 83.69 113 THR A O 1
ATOM 882 N N . ALA A 1 114 ? -15.223 -12.989 7.750 1.00 83.69 114 ALA A N 1
ATOM 883 C CA . ALA A 1 114 ? -15.451 -14.072 6.805 1.00 83.69 114 ALA A CA 1
ATOM 884 C C . ALA A 1 114 ? -14.629 -15.339 7.119 1.00 83.69 114 ALA A C 1
ATOM 886 O O . ALA A 1 114 ? -14.684 -16.299 6.352 1.00 83.69 114 ALA A O 1
ATOM 887 N N . TYR A 1 115 ? -13.891 -15.392 8.238 1.00 81.31 115 TYR A N 1
ATOM 888 C CA . TYR A 1 115 ? -12.999 -16.519 8.548 1.00 81.31 115 TYR A CA 1
ATOM 889 C C . TYR A 1 115 ? -13.707 -17.849 8.860 1.00 81.31 115 TYR A C 1
ATOM 891 O O . TYR A 1 115 ? -13.050 -18.890 8.939 1.00 81.31 115 TYR A O 1
ATOM 899 N N . GLU A 1 116 ? -15.030 -17.866 9.019 1.00 81.38 116 GLU A N 1
ATOM 900 C CA . GLU A 1 116 ? -15.783 -19.126 9.085 1.00 81.38 116 GLU A CA 1
ATOM 901 C C . GLU A 1 116 ? -15.714 -19.901 7.760 1.00 81.38 116 GLU A C 1
ATOM 903 O O . GLU A 1 116 ? -15.804 -21.130 7.747 1.00 81.38 116 GLU A O 1
ATOM 908 N N . GLN A 1 117 ? -15.489 -19.199 6.646 1.00 83.56 117 GLN A N 1
ATOM 909 C CA . GLN A 1 117 ? -15.319 -19.815 5.338 1.00 83.56 117 GLN A CA 1
ATOM 910 C C . GLN A 1 117 ? -13.913 -20.425 5.217 1.00 83.56 117 GLN A C 1
ATOM 912 O O . GLN A 1 117 ? -12.942 -19.825 5.687 1.00 83.56 117 GLN A O 1
ATOM 917 N N . PRO A 1 118 ? -13.763 -21.594 4.561 1.00 79.00 118 PRO A N 1
ATOM 918 C CA . PRO A 1 118 ? -12.448 -22.182 4.300 1.00 79.00 118 PRO A CA 1
ATOM 919 C C . PRO A 1 118 ? -11.504 -21.216 3.579 1.00 79.00 118 PRO A C 1
ATOM 921 O O . PRO A 1 118 ? -10.312 -21.188 3.875 1.00 79.00 118 PRO A O 1
ATOM 924 N N . LEU A 1 119 ? -12.065 -20.402 2.682 1.00 83.06 119 LEU A N 1
ATOM 925 C CA . LEU A 1 119 ? -11.388 -19.290 2.045 1.00 83.06 119 LEU A CA 1
ATOM 926 C C . LEU A 1 119 ? -12.329 -18.078 1.999 1.00 83.06 119 LEU A C 1
ATOM 928 O O . LEU A 1 119 ? -13.327 -18.121 1.278 1.00 83.06 119 LEU A O 1
ATOM 932 N N . PRO A 1 120 ? -12.038 -17.006 2.747 1.00 88.19 120 PRO A N 1
ATOM 933 C CA . PRO A 1 120 ? -12.847 -15.801 2.718 1.00 88.19 120 PRO A CA 1
ATOM 934 C C . PRO A 1 120 ? -12.742 -15.126 1.341 1.00 88.19 120 PRO A C 1
ATOM 936 O O . PRO A 1 120 ? -11.680 -15.170 0.709 1.00 88.19 120 PRO A O 1
ATOM 939 N N . PRO A 1 121 ? -13.812 -14.478 0.855 1.00 90.25 121 PRO A N 1
ATOM 940 C CA . PRO A 1 121 ? -13.714 -13.612 -0.308 1.00 90.25 121 PRO A CA 1
ATOM 941 C C . PRO A 1 121 ? -12.685 -12.498 -0.044 1.00 90.25 121 PRO A C 1
ATOM 943 O O . PRO A 1 121 ? -12.629 -11.991 1.079 1.00 90.25 121 PRO A O 1
ATOM 946 N N . PRO A 1 122 ? -11.889 -12.094 -1.044 1.00 93.50 122 PRO A N 1
ATOM 947 C CA . PRO A 1 122 ? -10.853 -11.098 -0.839 1.00 93.50 122 PRO A CA 1
ATOM 948 C C . PRO A 1 122 ? -11.403 -9.676 -0.995 1.00 93.50 122 PRO A C 1
ATOM 950 O O . PRO A 1 122 ? -12.255 -9.398 -1.839 1.00 93.50 122 PRO A O 1
ATOM 953 N N . CYS A 1 123 ? -10.848 -8.738 -0.244 1.00 95.94 123 CYS A N 1
ATOM 954 C CA . CYS A 1 123 ? -10.731 -7.355 -0.678 1.00 95.94 123 CYS A CA 1
ATOM 955 C C . CYS A 1 123 ? -9.504 -7.258 -1.602 1.00 95.94 123 CYS A C 1
ATOM 957 O O . CYS A 1 123 ? -8.461 -7.850 -1.324 1.00 95.94 123 CYS A O 1
ATOM 959 N N . PHE A 1 124 ? -9.633 -6.555 -2.727 1.00 97.12 124 PHE A N 1
ATOM 960 C CA . PHE A 1 124 ? -8.588 -6.476 -3.747 1.00 97.12 124 PHE A CA 1
ATOM 961 C C . PHE A 1 124 ? -8.318 -5.028 -4.120 1.00 97.12 124 PHE A C 1
ATOM 963 O O . PHE A 1 124 ? -9.231 -4.326 -4.555 1.00 97.12 124 PHE A O 1
ATOM 970 N N . PHE A 1 125 ? -7.067 -4.602 -3.993 1.00 98.00 125 PHE A N 1
ATOM 971 C CA . PHE A 1 125 ? -6.639 -3.239 -4.274 1.00 98.00 125 PHE A CA 1
ATOM 972 C C . PHE A 1 125 ? -5.409 -3.235 -5.176 1.00 98.00 125 PHE A C 1
ATOM 974 O O . PHE A 1 125 ? -4.551 -4.100 -5.057 1.00 98.00 125 PHE A O 1
ATOM 981 N N . TYR A 1 126 ? -5.291 -2.257 -6.064 1.00 98.12 126 TYR A N 1
ATOM 982 C CA . TYR A 1 126 ? -4.179 -2.125 -6.999 1.00 98.12 126 TYR A CA 1
ATOM 983 C C . TYR A 1 126 ? -3.677 -0.684 -7.061 1.00 98.12 126 TYR A C 1
ATOM 985 O O . TYR A 1 126 ? -4.392 0.257 -6.704 1.00 98.12 126 TYR A O 1
ATOM 993 N N . ASP A 1 127 ? -2.426 -0.534 -7.491 1.00 97.00 127 ASP A N 1
ATOM 994 C CA . ASP A 1 127 ? -1.763 0.757 -7.667 1.00 97.00 127 ASP A CA 1
ATOM 995 C C . ASP A 1 127 ? -2.592 1.710 -8.546 1.00 97.00 127 ASP A C 1
ATOM 997 O O . ASP A 1 127 ? -2.945 1.404 -9.689 1.00 97.00 127 ASP A O 1
ATOM 1001 N N . GLY A 1 128 ? -2.912 2.874 -7.980 1.00 96.25 128 GLY A N 1
ATOM 1002 C CA . GLY A 1 128 ? -3.692 3.920 -8.625 1.00 96.25 128 GLY A CA 1
ATOM 1003 C C . GLY A 1 128 ? -2.873 5.108 -9.116 1.00 96.25 128 GLY A C 1
ATOM 1004 O O . GLY A 1 128 ? -3.450 6.022 -9.700 1.00 96.25 128 GLY A O 1
ATOM 1005 N N . SER A 1 129 ? -1.554 5.110 -8.917 1.00 94.06 129 SER A N 1
ATOM 1006 C CA . SER A 1 129 ? -0.687 6.285 -9.102 1.00 94.06 129 SER A CA 1
ATOM 1007 C C . SER A 1 129 ? -0.693 6.868 -10.518 1.00 94.06 129 SER A C 1
ATOM 1009 O O . SER A 1 129 ? -0.458 8.063 -10.699 1.00 94.06 129 SER A O 1
ATOM 1011 N N . GLY A 1 130 ? -1.018 6.058 -11.531 1.00 92.69 130 GLY A N 1
ATOM 1012 C CA . GLY A 1 130 ? -1.156 6.496 -12.923 1.00 92.69 130 GLY A CA 1
ATOM 1013 C C . GLY A 1 130 ? -2.509 7.126 -13.289 1.00 92.69 130 GLY A C 1
ATOM 1014 O O . GLY A 1 130 ? -2.689 7.539 -14.439 1.00 92.69 130 GLY A O 1
ATOM 1015 N N . VAL A 1 131 ? -3.474 7.182 -12.364 1.00 94.44 131 VAL A N 1
ATOM 1016 C CA . VAL A 1 131 ? -4.815 7.729 -12.613 1.00 94.44 131 VAL A CA 1
ATOM 1017 C C . VAL A 1 131 ? -4.794 9.249 -12.623 1.00 94.44 131 VAL A C 1
ATOM 1019 O O . VAL A 1 131 ? -4.399 9.887 -11.652 1.00 94.44 131 VAL A O 1
ATOM 1022 N N . HIS A 1 132 ? -5.284 9.835 -13.720 1.00 87.50 132 HIS A N 1
ATOM 1023 C CA . HIS A 1 132 ? -5.369 11.284 -13.870 1.00 87.50 132 HIS A CA 1
ATOM 1024 C C . HIS A 1 132 ? -6.778 11.720 -14.311 1.00 87.50 132 HIS A C 1
ATOM 1026 O O . HIS A 1 132 ? -7.245 11.258 -15.355 1.00 87.50 132 HIS A O 1
ATOM 1032 N N . PRO A 1 133 ? -7.447 12.664 -13.616 1.00 83.44 133 PRO A N 1
ATOM 1033 C CA . PRO A 1 133 ? -8.835 13.042 -13.916 1.00 83.44 133 PRO A CA 1
ATOM 1034 C C . PRO A 1 133 ? -9.027 13.537 -15.357 1.00 83.44 133 PRO A C 1
ATOM 1036 O O . PRO A 1 133 ? -9.942 13.105 -16.054 1.00 83.44 133 PRO A O 1
ATOM 1039 N N . ARG A 1 134 ? -8.096 14.360 -15.867 1.00 85.25 134 ARG A N 1
ATOM 1040 C CA . ARG A 1 134 ? -8.135 14.885 -17.253 1.00 85.25 134 ARG A CA 1
ATOM 1041 C C . ARG A 1 134 ? -8.070 13.819 -18.361 1.00 85.25 134 ARG A C 1
ATOM 1043 O O . ARG A 1 134 ? -8.361 14.144 -19.507 1.00 85.25 134 ARG A O 1
ATOM 1050 N N . ARG A 1 135 ? -7.670 12.577 -18.062 1.00 87.56 135 ARG A N 1
ATOM 1051 C CA . ARG A 1 135 ? -7.630 11.476 -19.047 1.00 87.56 135 ARG A CA 1
ATOM 1052 C C . ARG A 1 135 ? -8.958 10.715 -19.143 1.00 87.56 135 ARG A C 1
ATOM 1054 O O . ARG A 1 135 ? -9.121 9.904 -20.053 1.00 87.56 135 ARG A O 1
ATOM 1061 N N . GLY A 1 136 ? -9.906 10.994 -18.247 1.00 90.50 136 GLY A N 1
ATOM 1062 C CA . GLY A 1 136 ? -11.222 10.362 -18.225 1.00 90.50 136 GLY A CA 1
ATOM 1063 C C . GLY A 1 136 ? -11.180 8.860 -17.920 1.00 90.50 136 GLY A C 1
ATOM 1064 O O . GLY A 1 136 ? -10.164 8.308 -17.500 1.00 90.50 136 GLY A O 1
ATOM 1065 N N . MET A 1 137 ? -12.306 8.178 -18.149 1.00 92.75 137 MET A N 1
ATOM 1066 C CA . MET A 1 137 ? -12.485 6.766 -17.781 1.00 92.75 137 MET A CA 1
ATOM 1067 C C . MET A 1 137 ? -11.724 5.766 -18.656 1.00 92.75 137 MET A C 1
ATOM 1069 O O . MET A 1 137 ? -11.513 4.632 -18.234 1.00 92.75 137 MET A O 1
ATOM 1073 N N . HIS A 1 138 ? -11.314 6.150 -19.866 1.00 89.44 138 HIS A N 1
ATOM 1074 C CA . HIS A 1 138 ? -10.703 5.229 -20.834 1.00 89.44 138 HIS A CA 1
ATOM 1075 C C . HIS A 1 138 ? -9.250 4.855 -20.520 1.00 89.44 138 HIS A C 1
ATOM 1077 O O . HIS A 1 138 ? -8.665 4.038 -21.228 1.00 89.44 138 HIS A O 1
ATOM 1083 N N . GLN A 1 139 ? -8.656 5.436 -19.478 1.00 93.00 139 GLN A N 1
ATOM 1084 C CA . GLN A 1 139 ? -7.299 5.089 -19.075 1.00 93.00 139 GLN A CA 1
ATOM 1085 C C . GLN A 1 139 ? -7.208 3.645 -18.538 1.00 93.00 139 GLN A C 1
ATOM 1087 O O . GLN A 1 139 ? -8.155 3.191 -17.888 1.00 93.00 139 GLN A O 1
ATOM 1092 N N . PRO A 1 140 ? -6.076 2.941 -18.748 1.00 91.56 140 PRO A N 1
ATOM 1093 C CA . PRO A 1 140 ? -5.925 1.519 -18.410 1.00 91.56 140 PRO A CA 1
ATOM 1094 C C . PRO A 1 140 ? -6.308 1.168 -16.968 1.00 91.56 140 PRO A C 1
ATOM 1096 O O . PRO A 1 140 ? -7.028 0.201 -16.741 1.00 91.56 140 PRO A O 1
ATOM 1099 N N . LEU A 1 141 ? -5.908 2.013 -16.012 1.00 94.00 141 LEU A N 1
ATOM 1100 C CA . LEU A 1 141 ? -6.135 1.814 -14.578 1.00 94.00 141 LEU A CA 1
ATOM 1101 C C . LEU A 1 141 ? -7.574 2.081 -14.104 1.00 94.00 141 LEU A C 1
ATOM 1103 O O . LEU A 1 141 ? -7.882 1.769 -12.957 1.00 94.00 141 LEU A O 1
ATOM 1107 N N . LEU A 1 142 ? -8.449 2.657 -14.938 1.00 94.38 142 LEU A N 1
ATOM 1108 C CA . LEU A 1 142 ? -9.862 2.862 -14.598 1.00 94.38 142 LEU A CA 1
ATOM 1109 C C . LEU A 1 142 ? -10.732 1.825 -15.292 1.00 94.38 142 LEU A C 1
ATOM 1111 O O . LEU A 1 142 ? -10.799 0.694 -14.830 1.00 94.38 142 LEU A O 1
ATOM 1115 N N . ARG A 1 143 ? -11.421 2.181 -16.382 1.00 94.75 143 ARG A N 1
ATOM 1116 C CA . ARG A 1 143 ? -12.488 1.339 -16.931 1.00 94.75 143 ARG A CA 1
ATOM 1117 C C . ARG A 1 143 ? -12.032 -0.089 -17.256 1.00 94.75 143 ARG A C 1
ATOM 1119 O O . ARG A 1 143 ? -12.755 -0.992 -16.842 1.00 94.75 143 ARG A O 1
ATOM 1126 N N . PRO A 1 144 ? -10.888 -0.340 -17.925 1.00 94.75 144 PRO A N 1
ATOM 1127 C CA . PRO A 1 144 ? -10.441 -1.707 -18.198 1.00 94.75 144 PRO A CA 1
ATOM 1128 C C . PRO A 1 144 ? -10.189 -2.511 -16.915 1.00 94.75 144 PRO A C 1
ATOM 1130 O O . PRO A 1 144 ? -10.799 -3.563 -16.736 1.00 94.75 144 PRO A O 1
ATOM 1133 N N . SER A 1 145 ? -9.375 -1.984 -15.994 1.00 95.50 145 SER A N 1
ATOM 1134 C CA . SER A 1 145 ? -9.081 -2.615 -14.699 1.00 95.50 145 SER A CA 1
ATOM 1135 C C . SER A 1 145 ? -10.324 -2.852 -13.843 1.00 95.50 145 SER A C 1
ATOM 1137 O O . SER A 1 145 ? -10.554 -3.962 -13.369 1.00 95.50 145 SER A O 1
ATOM 1139 N N . LEU A 1 146 ? -11.167 -1.832 -13.686 1.00 95.38 146 LEU A N 1
ATOM 1140 C CA . LEU A 1 146 ? -12.381 -1.907 -12.876 1.00 95.38 146 LEU A CA 1
ATOM 1141 C C . LEU A 1 146 ? -13.413 -2.860 -13.473 1.00 95.38 146 LEU A C 1
ATOM 1143 O O . LEU A 1 146 ? -14.108 -3.535 -12.722 1.00 95.38 146 LEU A O 1
ATOM 1147 N N . SER A 1 147 ? -13.504 -2.969 -14.801 1.00 94.88 147 SER A N 1
ATOM 1148 C CA . SER A 1 147 ? -14.461 -3.884 -15.441 1.00 94.88 147 SER A CA 1
ATOM 1149 C C . SER A 1 147 ? -14.095 -5.351 -15.230 1.00 94.88 147 SER A C 1
ATOM 1151 O O . SER A 1 147 ? -14.982 -6.195 -15.289 1.00 94.88 147 SER A O 1
ATOM 1153 N N . MET A 1 148 ? -12.823 -5.660 -14.946 1.00 94.44 148 MET A N 1
ATOM 1154 C CA . MET A 1 148 ? -12.413 -7.002 -14.515 1.00 94.44 148 MET A CA 1
ATOM 1155 C C . MET A 1 148 ? -12.846 -7.315 -13.072 1.00 94.44 148 MET A C 1
ATOM 1157 O O . MET A 1 148 ? -12.933 -8.485 -12.711 1.00 94.44 148 MET A O 1
ATOM 1161 N N . LEU A 1 149 ? -13.121 -6.290 -12.253 1.00 93.81 149 LEU A N 1
ATOM 1162 C CA . LEU A 1 149 ? -13.454 -6.431 -10.829 1.00 93.81 149 LEU A CA 1
ATOM 1163 C C . LEU A 1 149 ? -14.948 -6.231 -10.511 1.00 93.81 149 LEU A C 1
ATOM 1165 O O . LEU A 1 149 ? -15.462 -6.881 -9.605 1.00 93.81 149 LEU A O 1
ATOM 1169 N N . LEU A 1 150 ? -15.647 -5.339 -11.220 1.00 90.81 150 LEU A N 1
ATOM 1170 C CA . LEU A 1 150 ? -17.034 -4.929 -10.933 1.00 90.81 150 LEU A CA 1
ATOM 1171 C C . LEU A 1 150 ? -18.015 -5.186 -12.090 1.00 90.81 150 LEU A C 1
ATOM 1173 O O . LEU A 1 150 ? -19.178 -4.815 -11.989 1.00 90.81 150 LEU A O 1
ATOM 1177 N N . ASP A 1 151 ? -17.579 -5.832 -13.174 1.00 89.62 151 ASP A N 1
ATOM 1178 C CA . ASP A 1 151 ? -18.305 -5.945 -14.447 1.00 89.62 151 ASP A CA 1
ATOM 1179 C C . ASP A 1 151 ? -18.623 -4.577 -15.104 1.00 89.62 151 ASP A C 1
ATOM 1181 O O . ASP A 1 151 ? -18.787 -3.536 -14.465 1.00 89.62 151 ASP A O 1
ATOM 1185 N N . ASN A 1 152 ? -18.733 -4.552 -16.437 1.00 91.56 152 ASN A N 1
ATOM 1186 C CA . ASN A 1 152 ? -18.953 -3.308 -17.196 1.00 91.56 152 ASN A CA 1
ATOM 1187 C C . ASN A 1 152 ? -20.195 -2.493 -16.761 1.00 91.56 152 ASN A C 1
ATOM 1189 O O . ASN A 1 152 ? -20.095 -1.262 -16.705 1.00 91.56 152 ASN A O 1
ATOM 1193 N N . PRO A 1 153 ? -21.361 -3.109 -16.466 1.00 94.12 153 PRO A N 1
ATOM 1194 C CA . PRO A 1 153 ? -22.544 -2.352 -16.065 1.00 94.12 153 PRO A CA 1
ATOM 1195 C C . PRO A 1 153 ? -22.367 -1.583 -14.752 1.00 94.12 153 PRO A C 1
ATOM 1197 O O . PRO A 1 153 ? -22.800 -0.434 -14.676 1.00 94.12 153 PRO A O 1
ATOM 1200 N N . ALA A 1 154 ? -21.720 -2.167 -13.736 1.00 93.38 154 ALA A N 1
ATOM 1201 C CA . ALA A 1 154 ? -21.527 -1.473 -12.462 1.00 93.38 154 ALA A CA 1
ATOM 1202 C C . ALA A 1 154 ? -20.534 -0.314 -12.612 1.00 93.38 154 ALA A C 1
ATOM 1204 O O . ALA A 1 154 ? -20.792 0.780 -12.116 1.00 93.38 154 ALA A O 1
ATOM 1205 N N . VAL A 1 155 ? -19.453 -0.512 -13.378 1.00 95.25 155 VAL A N 1
ATOM 1206 C CA . VAL A 1 155 ? -18.495 0.564 -13.688 1.00 95.25 155 VAL A CA 1
ATOM 1207 C C . VAL A 1 155 ? -19.180 1.724 -14.414 1.00 95.25 155 VAL A C 1
ATOM 1209 O O . VAL A 1 155 ? -18.946 2.882 -14.076 1.00 95.25 155 VAL A O 1
ATOM 1212 N N . GLY A 1 156 ? -20.062 1.433 -15.376 1.00 95.75 156 GLY A N 1
ATOM 1213 C CA . GLY A 1 156 ? -20.812 2.463 -16.101 1.00 95.75 156 GLY A CA 1
ATOM 1214 C C . GLY A 1 156 ? -21.751 3.281 -15.208 1.00 95.75 156 GLY A C 1
ATOM 1215 O O . GLY A 1 156 ? -21.902 4.480 -15.419 1.00 95.75 156 GLY A O 1
ATOM 1216 N N . LYS A 1 157 ? -22.344 2.663 -14.182 1.00 96.19 157 LYS A N 1
ATOM 1217 C CA . LYS A 1 157 ? -23.224 3.345 -13.218 1.00 96.19 157 LYS A CA 1
ATOM 1218 C C . LYS A 1 157 ? -22.478 4.329 -12.314 1.00 96.19 157 LYS A C 1
ATOM 1220 O O . LYS A 1 157 ? -23.001 5.396 -12.014 1.00 96.19 157 LYS A O 1
ATOM 1225 N N . MET A 1 158 ? -21.250 4.001 -11.911 1.00 96.06 158 MET A N 1
ATOM 1226 C CA . MET A 1 158 ? -20.432 4.856 -11.035 1.00 96.06 158 MET A CA 1
ATOM 1227 C C . MET A 1 158 ? -19.536 5.854 -11.780 1.00 96.06 158 MET A C 1
ATOM 1229 O O . MET A 1 158 ? -18.892 6.677 -11.138 1.00 96.06 158 MET A O 1
ATOM 1233 N N . GLU A 1 159 ? -19.479 5.800 -13.114 1.00 96.06 159 GLU A N 1
ATOM 1234 C CA . GLU A 1 159 ? -18.558 6.586 -13.949 1.00 96.06 159 GLU A CA 1
ATOM 1235 C C . GLU A 1 159 ? -18.597 8.089 -13.639 1.00 96.06 159 GLU A C 1
ATOM 1237 O O . GLU A 1 159 ? -17.553 8.691 -13.383 1.00 96.06 159 GLU A O 1
ATOM 1242 N N . ASN A 1 160 ? -19.787 8.688 -13.578 1.00 95.94 160 ASN A N 1
ATOM 1243 C CA . ASN A 1 160 ? -19.923 10.119 -13.296 1.00 95.94 160 ASN A CA 1
ATOM 1244 C C . ASN A 1 160 ? -19.450 10.473 -11.881 1.00 95.94 160 ASN A C 1
ATOM 1246 O O . ASN A 1 160 ? -18.706 11.438 -11.702 1.00 95.94 160 ASN A O 1
ATOM 1250 N N . THR A 1 161 ? -19.842 9.679 -10.883 1.00 97.06 161 THR A N 1
ATOM 1251 C CA . THR A 1 161 ? -19.442 9.890 -9.486 1.00 97.06 161 THR A CA 1
ATOM 1252 C C . THR A 1 161 ? -17.934 9.737 -9.320 1.00 97.06 161 THR A C 1
ATOM 1254 O O . THR A 1 161 ? -17.296 10.544 -8.644 1.00 97.06 161 THR A O 1
ATOM 1257 N N . LEU A 1 162 ? -17.340 8.742 -9.975 1.00 97.12 162 LEU A N 1
ATOM 1258 C CA . LEU A 1 162 ? -15.904 8.502 -9.953 1.00 97.12 162 LEU A CA 1
ATOM 1259 C C . LEU A 1 162 ? -15.134 9.648 -10.611 1.00 97.12 162 LEU A C 1
ATOM 1261 O O . LEU A 1 162 ? -14.205 10.179 -10.008 1.00 97.12 162 LEU A O 1
ATOM 1265 N N . LEU A 1 163 ? -15.542 10.089 -11.803 1.00 96.75 163 LEU A N 1
ATOM 1266 C CA . LEU A 1 163 ? -14.911 11.225 -12.477 1.00 96.75 163 LEU A CA 1
ATOM 1267 C C . LEU A 1 163 ? -15.030 12.517 -11.671 1.00 96.75 163 LEU A C 1
ATOM 1269 O O . LEU A 1 163 ? -14.053 13.262 -11.589 1.00 96.75 163 LEU A O 1
ATOM 1273 N N . HIS A 1 164 ? -16.186 12.770 -11.054 1.00 96.69 164 HIS A N 1
ATOM 1274 C CA . HIS A 1 164 ? -16.354 13.897 -10.143 1.00 96.69 164 HIS A CA 1
ATOM 1275 C C . HIS A 1 164 ? -15.389 13.785 -8.957 1.00 96.69 164 HIS A C 1
ATOM 1277 O O . HIS A 1 164 ? -14.633 14.716 -8.701 1.00 96.69 164 HIS A O 1
ATOM 1283 N N . THR A 1 165 ? -15.329 12.616 -8.313 1.00 97.38 165 THR A N 1
ATOM 1284 C CA . THR A 1 165 ? -14.462 12.368 -7.151 1.00 97.38 165 THR A CA 1
ATOM 1285 C C . THR A 1 165 ? -12.989 12.621 -7.469 1.00 97.38 165 THR A C 1
ATOM 1287 O O . THR A 1 165 ? -12.295 13.306 -6.716 1.00 97.38 165 THR A O 1
ATOM 1290 N N . LEU A 1 166 ? -12.525 12.114 -8.616 1.00 96.81 166 LEU A N 1
ATOM 1291 C CA . LEU A 1 166 ? -11.160 12.309 -9.103 1.00 96.81 166 LEU A CA 1
ATOM 1292 C C . LEU A 1 166 ? -10.887 13.759 -9.516 1.00 96.81 166 LEU A C 1
ATOM 1294 O O . LEU A 1 166 ? -9.777 14.241 -9.328 1.00 96.81 166 LEU A O 1
ATOM 1298 N N . SER A 1 167 ? -11.869 14.453 -10.096 1.00 96.06 167 SER A N 1
ATOM 1299 C CA . SER A 1 167 ? -11.698 15.841 -10.550 1.00 96.06 167 SER A CA 1
ATOM 1300 C C . SER A 1 167 ? -11.739 16.852 -9.408 1.00 96.06 167 SER A C 1
ATOM 1302 O O . SER A 1 167 ? -11.242 17.960 -9.578 1.00 96.06 167 SER A O 1
ATOM 1304 N N . SER A 1 168 ? -12.310 16.478 -8.261 1.00 96.50 168 SER A N 1
ATOM 1305 C CA . SER A 1 168 ? -12.292 17.298 -7.049 1.00 96.50 168 SER A CA 1
ATOM 1306 C C . SER A 1 168 ? -10.964 17.212 -6.290 1.00 96.50 168 SER A C 1
ATOM 1308 O O . SER A 1 168 ? -10.750 18.020 -5.387 1.00 96.50 168 SER A O 1
ATOM 1310 N N . LEU A 1 169 ? -10.082 16.252 -6.612 1.00 96.12 169 LEU A N 1
ATOM 1311 C CA . LEU A 1 169 ? -8.763 16.155 -5.978 1.00 96.12 169 LEU A CA 1
ATOM 1312 C C . LEU A 1 169 ? -7.949 17.443 -6.212 1.00 96.12 169 LEU A C 1
ATOM 1314 O O . LEU A 1 169 ? -8.013 18.010 -7.307 1.00 96.12 169 LEU A O 1
ATOM 1318 N N . PRO A 1 170 ? -7.149 17.886 -5.225 1.00 94.50 170 PRO A N 1
ATOM 1319 C CA . PRO A 1 170 ? -6.152 18.932 -5.443 1.00 94.50 170 PRO A CA 1
ATOM 1320 C C . PRO A 1 170 ? -5.220 18.581 -6.614 1.00 94.50 170 PRO A C 1
ATOM 1322 O O . PRO A 1 170 ? -4.906 17.410 -6.815 1.00 94.50 170 PRO A O 1
ATOM 1325 N N . GLU A 1 171 ? -4.751 19.579 -7.373 1.00 91.75 171 GLU A N 1
ATOM 1326 C CA . GLU A 1 171 ? -3.984 19.353 -8.614 1.00 91.75 171 GLU A CA 1
ATOM 1327 C C . GLU A 1 171 ? -2.688 18.555 -8.384 1.00 91.75 171 GLU A C 1
ATOM 1329 O O . GLU A 1 171 ? -2.266 17.786 -9.247 1.00 91.75 171 GLU A O 1
ATOM 1334 N N . GLU A 1 172 ? -2.079 18.695 -7.208 1.00 92.50 172 GLU A N 1
ATOM 1335 C CA . GLU A 1 172 ? -0.841 18.017 -6.824 1.00 92.50 172 GLU A CA 1
ATOM 1336 C C . GLU A 1 172 ? -1.066 16.615 -6.241 1.00 92.50 172 GLU A C 1
ATOM 1338 O O . GLU A 1 172 ? -0.097 15.894 -5.991 1.00 92.50 172 GLU A O 1
ATOM 1343 N N . VAL A 1 173 ? -2.319 16.229 -5.990 1.00 94.50 173 VAL A N 1
ATOM 1344 C CA . VAL A 1 173 ? -2.671 14.968 -5.335 1.00 94.50 173 VAL A CA 1
ATOM 1345 C C . VAL A 1 173 ? -3.212 13.980 -6.362 1.00 94.50 173 VAL A C 1
ATOM 1347 O O . VAL A 1 173 ? -4.130 14.266 -7.126 1.00 94.50 173 VAL A O 1
ATOM 1350 N N . THR A 1 174 ? -2.662 12.770 -6.346 1.00 94.25 174 THR A N 1
ATOM 1351 C CA . THR A 1 174 ? -3.114 11.653 -7.181 1.00 94.25 174 THR A CA 1
ATOM 1352 C C . THR A 1 174 ? -3.849 10.602 -6.350 1.00 94.25 174 THR A C 1
ATOM 1354 O O . THR A 1 174 ? -4.048 10.752 -5.144 1.00 94.25 174 THR A O 1
ATOM 1357 N N . VAL A 1 175 ? -4.279 9.518 -6.993 1.00 96.56 175 VAL A N 1
ATOM 1358 C CA . VAL A 1 175 ? -4.747 8.312 -6.301 1.00 96.56 175 VAL A CA 1
ATOM 1359 C C . VAL A 1 175 ? -3.528 7.450 -5.987 1.00 96.56 175 VAL A C 1
ATOM 1361 O O . VAL A 1 175 ? -2.744 7.162 -6.880 1.00 96.56 175 VAL A O 1
ATOM 1364 N N . PHE A 1 176 ? -3.358 7.028 -4.738 1.00 95.88 176 PHE A N 1
ATOM 1365 C CA . PHE A 1 176 ? -2.312 6.076 -4.358 1.00 95.88 176 PHE A CA 1
ATOM 1366 C C . PHE A 1 176 ? -2.730 4.651 -4.717 1.00 95.88 176 PHE A C 1
ATOM 1368 O O . PHE A 1 176 ? -1.985 3.905 -5.346 1.00 95.88 176 PHE A O 1
ATOM 1375 N N . GLN A 1 177 ? -3.958 4.289 -4.355 1.00 97.50 177 GLN A N 1
ATOM 1376 C CA . GLN A 1 177 ? -4.473 2.939 -4.510 1.00 97.50 177 GLN A CA 1
ATOM 1377 C C . GLN A 1 177 ? -5.979 2.974 -4.746 1.00 97.50 177 GLN A C 1
ATOM 1379 O O . GLN A 1 177 ? -6.674 3.875 -4.277 1.00 97.50 177 GLN A O 1
ATOM 1384 N N . MET A 1 178 ? -6.511 1.985 -5.452 1.00 97.56 178 MET A N 1
ATOM 1385 C CA . MET A 1 178 ? -7.953 1.785 -5.540 1.00 97.56 178 MET A CA 1
ATOM 1386 C C . MET A 1 178 ? -8.310 0.312 -5.599 1.00 97.56 178 MET A C 1
ATOM 1388 O O . MET A 1 178 ? -7.481 -0.520 -5.953 1.00 97.56 178 MET A O 1
ATOM 1392 N N . GLY A 1 179 ? -9.542 -0.029 -5.248 1.00 96.50 179 GLY A N 1
ATOM 1393 C CA . GLY A 1 179 ? -9.938 -1.424 -5.241 1.00 96.50 179 GLY A CA 1
ATOM 1394 C C . GLY A 1 179 ? -11.344 -1.702 -4.762 1.00 96.50 179 GLY A C 1
ATOM 1395 O O . GLY A 1 179 ? -12.109 -0.820 -4.389 1.00 96.50 179 GLY A O 1
ATOM 1396 N N . THR A 1 180 ? -11.686 -2.975 -4.762 1.00 95.94 180 THR A N 1
ATOM 1397 C CA . THR A 1 180 ? -13.029 -3.459 -4.478 1.00 95.94 180 THR A CA 1
ATOM 1398 C C . THR A 1 180 ? -13.006 -4.329 -3.239 1.00 95.94 180 THR A C 1
ATOM 1400 O O . THR A 1 180 ? -12.218 -5.272 -3.147 1.00 95.94 180 THR A O 1
ATOM 1403 N N . MET A 1 181 ? -13.917 -4.068 -2.308 1.00 92.75 181 MET A N 1
ATOM 1404 C CA . MET A 1 181 ? -14.135 -4.941 -1.157 1.00 92.75 181 MET A CA 1
ATOM 1405 C C . MET A 1 181 ? -15.077 -6.090 -1.542 1.00 92.75 181 MET A C 1
ATOM 1407 O O . MET A 1 181 ? -16.217 -6.122 -1.074 1.00 92.75 181 MET A O 1
ATOM 1411 N N . LEU A 1 182 ? -14.635 -7.019 -2.404 1.00 86.38 182 LEU A N 1
ATOM 1412 C CA . LEU A 1 182 ? -15.498 -8.082 -2.961 1.00 86.38 182 LEU A CA 1
ATOM 1413 C C . LEU A 1 182 ? -16.139 -8.965 -1.874 1.00 86.38 182 LEU A C 1
ATOM 1415 O O . LEU A 1 182 ? -17.158 -9.603 -2.131 1.00 86.38 182 LEU A O 1
ATOM 1419 N N . ALA A 1 183 ? -15.574 -8.968 -0.663 1.00 82.44 183 ALA A N 1
ATOM 1420 C CA . ALA A 1 183 ? -16.118 -9.624 0.523 1.00 82.44 183 ALA A CA 1
ATOM 1421 C C . ALA A 1 183 ? -17.370 -8.980 1.123 1.00 82.44 183 ALA A C 1
ATOM 1423 O O . ALA A 1 183 ? -18.124 -9.650 1.826 1.00 82.44 183 ALA A O 1
ATOM 1424 N N . ARG A 1 184 ? -17.597 -7.691 0.867 1.00 83.62 184 ARG A N 1
ATOM 1425 C CA . ARG A 1 184 ? -18.663 -6.909 1.506 1.00 83.62 184 ARG A CA 1
ATOM 1426 C C . ARG A 1 184 ? -19.662 -6.394 0.486 1.00 83.62 184 ARG A C 1
ATOM 1428 O O . ARG A 1 184 ? -20.868 -6.543 0.660 1.00 83.62 184 ARG A O 1
ATOM 1435 N N . HIS A 1 185 ? -19.148 -5.778 -0.574 1.00 83.50 185 HIS A N 1
ATOM 1436 C CA . HIS A 1 185 ? -19.934 -5.037 -1.546 1.00 83.50 185 HIS A CA 1
ATOM 1437 C C . HIS A 1 185 ? -19.333 -5.195 -2.944 1.00 83.50 185 HIS A C 1
ATOM 1439 O O . HIS A 1 185 ? -18.120 -5.104 -3.121 1.00 83.50 185 HIS A O 1
ATOM 1445 N N . GLN A 1 186 ? -20.190 -5.401 -3.943 1.00 82.69 186 GLN A N 1
ATOM 1446 C CA . GLN A 1 186 ? -19.790 -5.544 -5.350 1.00 82.69 186 GLN A CA 1
ATOM 1447 C C . GLN A 1 186 ? -20.274 -4.371 -6.216 1.00 82.69 186 GLN A C 1
ATOM 1449 O O . GLN A 1 186 ? -20.315 -4.469 -7.437 1.00 82.69 186 GLN A O 1
ATOM 1454 N N . ASP A 1 187 ? -20.676 -3.273 -5.579 1.00 88.69 187 ASP A N 1
ATOM 1455 C CA . ASP A 1 187 ? -21.315 -2.109 -6.197 1.00 88.69 187 ASP A CA 1
ATOM 1456 C C . ASP A 1 187 ? -20.509 -0.812 -6.023 1.00 88.69 187 ASP A C 1
ATOM 1458 O O . ASP A 1 187 ? -20.946 0.252 -6.458 1.00 88.69 187 ASP A O 1
ATOM 1462 N N . ARG A 1 188 ? -19.336 -0.883 -5.382 1.00 94.19 188 ARG A N 1
ATOM 1463 C CA . ARG A 1 188 ? -18.546 0.293 -5.005 1.00 94.19 188 ARG A CA 1
ATOM 1464 C C . ARG A 1 188 ? -17.046 0.080 -5.142 1.00 94.19 188 ARG A C 1
ATOM 1466 O O . ARG A 1 188 ? -16.535 -1.029 -4.973 1.00 94.19 188 ARG A O 1
ATOM 1473 N N . LEU A 1 189 ? -16.354 1.185 -5.385 1.00 97.12 189 LEU A N 1
ATOM 1474 C CA . LEU A 1 189 ? -14.904 1.295 -5.479 1.00 97.12 189 LEU A CA 1
ATOM 1475 C C . LEU A 1 189 ? -14.376 2.047 -4.257 1.00 97.12 189 LEU A C 1
ATOM 1477 O O . LEU A 1 189 ? -14.813 3.162 -3.995 1.00 97.12 189 LEU A O 1
ATOM 1481 N N . ARG A 1 190 ? -13.406 1.485 -3.539 1.00 98.12 190 ARG A N 1
ATOM 1482 C CA . ARG A 1 190 ? -12.626 2.242 -2.561 1.00 98.12 190 ARG A CA 1
ATOM 1483 C C . ARG A 1 190 ? -11.473 2.947 -3.260 1.00 98.12 190 ARG A C 1
ATOM 1485 O O . ARG A 1 190 ? -10.714 2.309 -3.989 1.00 98.12 190 ARG A O 1
ATOM 1492 N N . LEU A 1 191 ? -11.327 4.239 -3.002 1.00 97.75 191 LEU A N 1
ATOM 1493 C CA . LEU A 1 191 ? -10.194 5.053 -3.430 1.00 97.75 191 LEU A CA 1
ATOM 1494 C C . LEU A 1 191 ? -9.350 5.424 -2.218 1.00 97.75 191 LEU A C 1
ATOM 1496 O O . LEU A 1 191 ? -9.911 5.799 -1.196 1.00 97.75 191 LEU A O 1
ATOM 1500 N N . PHE A 1 192 ? -8.032 5.379 -2.372 1.00 98.25 192 PHE A N 1
ATOM 1501 C CA . PHE A 1 192 ? -7.049 5.920 -1.441 1.00 98.25 192 PHE A CA 1
ATOM 1502 C C . PHE A 1 192 ? -6.293 7.043 -2.139 1.00 98.25 192 PHE A C 1
ATOM 1504 O O . PHE A 1 192 ? -5.738 6.848 -3.224 1.00 98.25 192 PHE A O 1
ATOM 1511 N N . THR A 1 193 ? -6.247 8.221 -1.536 1.00 97.81 193 THR A N 1
ATOM 1512 C CA . THR A 1 193 ? -5.474 9.337 -2.086 1.00 97.81 193 THR A CA 1
ATOM 1513 C C . THR A 1 193 ? -3.978 9.110 -1.907 1.00 97.81 193 THR A C 1
ATOM 1515 O O . THR A 1 193 ? -3.548 8.368 -1.029 1.00 97.81 193 THR A O 1
ATOM 1518 N N . ALA A 1 194 ? -3.160 9.790 -2.701 1.00 97.00 194 ALA A N 1
ATOM 1519 C CA . ALA A 1 194 ? -1.796 10.076 -2.291 1.00 97.00 194 ALA A CA 1
ATOM 1520 C C . ALA A 1 194 ? -1.798 10.962 -1.033 1.00 97.00 194 ALA A C 1
ATOM 1522 O O . ALA A 1 194 ? -2.835 11.491 -0.615 1.00 97.00 194 ALA A O 1
ATOM 1523 N N . GLU A 1 195 ? -0.625 11.104 -0.426 1.00 96.81 195 GLU A N 1
ATOM 1524 C CA . GLU A 1 195 ? -0.437 11.963 0.736 1.00 96.81 195 GLU A CA 1
ATOM 1525 C C . GLU A 1 195 ? -0.869 13.408 0.449 1.00 96.81 195 GLU A C 1
ATOM 1527 O O . GLU A 1 195 ? -0.441 14.028 -0.525 1.00 96.81 195 GLU A O 1
ATOM 1532 N N . MET A 1 196 ? -1.679 13.964 1.343 1.00 95.88 196 MET A N 1
ATOM 1533 C CA . MET A 1 196 ? -2.176 15.338 1.302 1.00 95.88 196 MET A CA 1
ATOM 1534 C C . MET A 1 196 ? -1.985 16.026 2.653 1.00 95.88 196 MET A C 1
ATOM 1536 O O . MET A 1 196 ? -1.896 15.364 3.690 1.00 95.88 196 MET A O 1
ATOM 1540 N N . SER A 1 197 ? -1.905 17.358 2.647 1.00 94.81 197 SER A N 1
ATOM 1541 C CA . SER A 1 197 ? -1.996 18.131 3.888 1.00 94.81 197 SER A CA 1
ATOM 1542 C C . SER A 1 197 ? -3.412 18.065 4.464 1.00 94.81 197 SER A C 1
ATOM 1544 O O . SER A 1 197 ? -4.370 17.693 3.780 1.00 94.81 197 SER A O 1
ATOM 1546 N N . TRP A 1 198 ? -3.565 18.467 5.724 1.00 91.50 198 TRP A N 1
ATOM 1547 C CA . TRP A 1 198 ? -4.882 18.537 6.352 1.00 91.50 198 TRP A CA 1
ATOM 1548 C C . TRP A 1 198 ? -5.824 19.511 5.627 1.00 91.50 198 TRP A C 1
ATOM 1550 O O . TRP A 1 198 ? -6.991 19.206 5.399 1.00 91.50 198 TRP A O 1
ATOM 1560 N N . GLU A 1 199 ? -5.319 20.670 5.207 1.00 92.19 199 GLU A N 1
ATOM 1561 C CA . GLU A 1 199 ? -6.087 21.684 4.477 1.00 92.19 199 GLU A CA 1
ATOM 1562 C C . GLU A 1 199 ? -6.557 21.160 3.117 1.00 92.19 199 GLU A C 1
ATOM 1564 O O . GLU A 1 199 ? -7.707 21.374 2.728 1.00 92.19 199 GLU A O 1
ATOM 1569 N N . GLN A 1 200 ? -5.687 20.431 2.413 1.00 95.19 200 GLN A N 1
ATOM 1570 C CA . GLN A 1 200 ? -6.029 19.759 1.161 1.00 95.19 200 GLN A CA 1
ATOM 1571 C C . GLN A 1 200 ? -7.108 18.691 1.379 1.00 95.19 200 GLN A C 1
ATOM 1573 O O . GLN A 1 200 ? -8.062 18.634 0.606 1.00 95.19 200 GLN A O 1
ATOM 1578 N N . ALA A 1 201 ? -6.999 17.899 2.450 1.00 93.12 201 ALA A N 1
ATOM 1579 C CA . ALA A 1 201 ? -8.002 16.904 2.819 1.00 93.12 201 ALA A CA 1
ATOM 1580 C C . ALA A 1 201 ? -9.378 17.530 3.054 1.00 93.12 201 ALA A C 1
ATOM 1582 O O . ALA A 1 201 ? -10.370 17.058 2.500 1.00 93.12 201 ALA A O 1
ATOM 1583 N N . MET A 1 202 ? -9.440 18.624 3.820 1.00 90.31 202 MET A N 1
ATOM 1584 C CA . MET A 1 202 ? -10.702 19.318 4.091 1.00 90.31 202 MET A CA 1
ATOM 1585 C C . MET A 1 202 ? -11.292 19.920 2.813 1.00 90.31 202 MET A C 1
ATOM 1587 O O . MET A 1 202 ? -12.448 19.647 2.490 1.00 90.31 202 MET A O 1
ATOM 1591 N N . THR A 1 203 ? -10.470 20.625 2.029 1.00 93.00 203 THR A N 1
ATOM 1592 C CA . THR A 1 203 ? -10.874 21.206 0.737 1.00 93.00 203 THR A CA 1
ATOM 1593 C C . THR A 1 203 ? -11.437 20.137 -0.201 1.00 93.00 203 THR A C 1
ATOM 1595 O O . THR A 1 203 ? -12.464 20.347 -0.846 1.00 93.00 203 THR A O 1
ATOM 1598 N N . TRP A 1 204 ? -10.801 18.963 -0.257 1.00 94.88 204 TRP A N 1
ATOM 1599 C CA . TRP A 1 204 ? -11.281 17.857 -1.077 1.00 94.88 204 TRP A CA 1
ATOM 1600 C C . TRP A 1 204 ? -12.633 17.338 -0.584 1.00 94.88 204 TRP A C 1
ATOM 1602 O O . TRP A 1 204 ? -13.564 17.238 -1.378 1.00 94.88 204 TRP A O 1
ATOM 1612 N N . THR A 1 205 ? -12.790 17.076 0.719 1.00 92.56 205 THR A N 1
ATOM 1613 C CA . THR A 1 205 ? -14.069 16.594 1.274 1.00 92.56 205 THR A CA 1
ATOM 1614 C C . THR A 1 205 ? -15.225 17.580 1.076 1.00 92.56 205 THR A C 1
ATOM 1616 O O . THR A 1 205 ? -16.349 17.153 0.801 1.00 92.56 205 THR A O 1
ATOM 1619 N N . GLU A 1 206 ? -14.954 18.888 1.132 1.00 91.94 206 GLU A N 1
ATOM 1620 C CA . GLU A 1 206 ? -15.921 19.938 0.795 1.00 91.94 206 GLU A CA 1
ATOM 1621 C C . GLU A 1 206 ? -16.282 19.910 -0.696 1.00 91.94 206 GLU A C 1
ATOM 1623 O O . GLU A 1 206 ? -17.463 19.927 -1.050 1.00 91.94 206 GLU A O 1
ATOM 1628 N N . GLY A 1 207 ? -15.280 19.795 -1.576 1.00 93.31 207 GLY A N 1
ATOM 1629 C CA . GLY A 1 207 ? -15.465 19.694 -3.027 1.00 93.31 207 GLY A CA 1
ATOM 1630 C C . GLY A 1 207 ? -16.222 18.439 -3.474 1.00 93.31 207 GLY A C 1
ATOM 1631 O O . GLY A 1 207 ? -16.883 18.461 -4.511 1.00 93.31 207 GLY A O 1
ATOM 1632 N N . LEU A 1 208 ? -16.174 17.362 -2.684 1.00 93.50 208 LEU A N 1
ATOM 1633 C CA . LEU A 1 208 ? -16.983 16.154 -2.876 1.00 93.50 208 LEU A CA 1
ATOM 1634 C C . LEU A 1 208 ? -18.442 16.317 -2.434 1.00 93.50 208 LEU A C 1
ATOM 1636 O O . LEU A 1 208 ? -19.239 15.404 -2.650 1.00 93.50 208 LEU A O 1
ATOM 1640 N N . GLN A 1 209 ? -18.784 17.420 -1.756 1.00 91.31 209 GLN A N 1
ATOM 1641 C CA . GLN A 1 209 ? -20.047 17.565 -1.027 1.00 91.31 209 GLN A CA 1
ATOM 1642 C C . GLN A 1 209 ? -20.306 16.346 -0.128 1.00 91.31 209 GLN A C 1
ATOM 1644 O O . GLN A 1 209 ? -21.411 15.793 -0.092 1.00 91.31 209 GLN A O 1
ATOM 1649 N N . TRP A 1 210 ? -19.249 15.873 0.543 1.00 91.38 210 TRP A N 1
ATOM 1650 C CA . TRP A 1 210 ? -19.296 14.640 1.311 1.00 91.38 210 TRP A CA 1
ATOM 1651 C C . TRP A 1 210 ? -20.382 14.726 2.390 1.00 91.38 210 TRP A C 1
ATOM 1653 O O . TRP A 1 210 ? -20.408 15.649 3.198 1.00 91.38 210 TRP A O 1
ATOM 1663 N N . LYS A 1 211 ? -21.304 13.756 2.378 1.00 86.75 211 LYS A N 1
ATOM 1664 C CA . LYS A 1 211 ? -22.527 13.782 3.199 1.00 86.75 211 LYS A CA 1
ATOM 1665 C C . LYS A 1 211 ? -22.331 13.286 4.629 1.0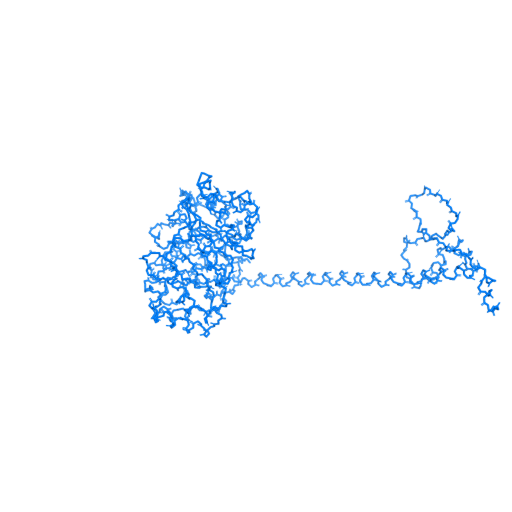0 86.75 211 LYS A C 1
ATOM 1667 O O . LYS A 1 211 ? -23.289 13.285 5.393 1.00 86.75 211 LYS A O 1
ATOM 1672 N N . GLY A 1 212 ? -21.139 12.804 4.976 1.00 81.56 212 GLY A N 1
ATOM 1673 C CA . GLY A 1 212 ? -20.870 12.395 6.347 1.00 81.56 212 GLY A CA 1
ATOM 1674 C C . GLY A 1 212 ? -20.926 13.590 7.291 1.00 81.56 212 GLY A C 1
ATOM 1675 O O . GLY A 1 212 ? -20.749 14.737 6.879 1.00 81.56 212 GLY A O 1
ATOM 1676 N N . THR A 1 213 ? -21.146 13.326 8.579 1.00 75.38 213 THR A N 1
ATOM 1677 C CA . THR A 1 213 ? -20.897 14.347 9.598 1.00 75.38 213 THR A CA 1
ATOM 1678 C C . THR A 1 213 ? -19.443 14.781 9.440 1.00 75.38 213 THR A C 1
ATOM 1680 O O . THR A 1 213 ? -18.572 13.903 9.532 1.00 75.38 213 THR A O 1
ATOM 1683 N N . PRO A 1 214 ? -19.162 16.079 9.191 1.00 66.62 214 PRO A N 1
ATOM 1684 C CA . PRO A 1 214 ? -17.798 16.571 9.201 1.00 66.62 214 PRO A CA 1
ATOM 1685 C C . PRO A 1 214 ? -17.159 16.032 10.473 1.00 66.62 214 PRO A C 1
ATOM 1687 O O . PRO A 1 214 ? -17.800 16.121 11.532 1.00 66.62 214 PRO A O 1
ATOM 1690 N N . PRO A 1 215 ? -15.974 15.404 10.403 1.00 64.19 215 PRO A N 1
ATOM 1691 C CA . PRO A 1 215 ? -15.315 15.029 11.634 1.00 64.19 215 PRO A CA 1
ATOM 1692 C C . PRO A 1 215 ? -15.258 16.267 12.523 1.00 64.19 215 PRO A C 1
ATOM 1694 O O . PRO A 1 215 ? -15.262 17.392 12.016 1.00 64.19 215 PRO A O 1
ATOM 1697 N N . ASP A 1 216 ? -15.197 16.096 13.839 1.00 71.50 216 ASP A N 1
ATOM 1698 C CA . ASP A 1 216 ? -14.718 17.204 14.651 1.00 71.50 216 ASP A CA 1
ATOM 1699 C C . ASP A 1 216 ? -13.265 17.448 14.222 1.00 71.50 216 ASP A C 1
ATOM 1701 O O . ASP A 1 216 ? -12.328 16.808 14.697 1.00 71.50 216 ASP A O 1
ATOM 1705 N N . VAL A 1 217 ? -13.117 18.304 13.207 1.00 67.06 217 VAL A N 1
ATOM 1706 C CA . VAL A 1 217 ? -11.885 18.582 12.478 1.00 67.06 217 VAL A CA 1
ATOM 1707 C C . VAL A 1 217 ? -10.855 19.078 13.473 1.00 67.06 217 VAL A C 1
ATOM 1709 O O . VAL A 1 217 ? -9.688 18.707 13.388 1.00 67.06 217 VAL A O 1
ATOM 1712 N N . ALA A 1 218 ? -11.299 19.863 14.458 1.00 68.62 218 ALA A N 1
ATOM 1713 C CA . ALA A 1 218 ? -10.459 20.321 15.541 1.00 68.62 218 ALA A CA 1
ATOM 1714 C C . ALA A 1 218 ? -9.995 19.142 16.399 1.00 68.62 218 ALA A C 1
ATOM 1716 O O . ALA A 1 218 ? -8.796 19.027 16.631 1.00 68.62 218 ALA A O 1
ATOM 1717 N N . SER A 1 219 ? -10.882 18.239 16.820 1.00 77.69 219 SER A N 1
ATOM 1718 C CA . SER A 1 219 ? -10.496 17.078 17.636 1.00 77.69 219 SER A CA 1
ATOM 1719 C C . SER A 1 219 ? -9.595 16.083 16.901 1.00 77.69 219 SER A C 1
ATOM 1721 O O . SER A 1 219 ? -8.590 15.660 17.469 1.00 77.69 219 SER A O 1
ATOM 1723 N N . LEU A 1 220 ? -9.880 15.749 15.638 1.00 82.50 220 LEU A N 1
ATOM 1724 C CA . LEU A 1 220 ? -9.020 14.861 14.847 1.00 82.50 220 LEU A CA 1
ATOM 1725 C C . LEU A 1 220 ? -7.654 15.483 14.584 1.00 82.50 220 LEU A C 1
ATOM 1727 O O . LEU A 1 220 ? -6.636 14.836 14.816 1.00 82.50 220 LEU A O 1
ATOM 1731 N N . ASN A 1 221 ? -7.623 16.745 14.157 1.00 81.44 221 ASN A N 1
ATOM 1732 C CA . ASN A 1 221 ? -6.368 17.453 13.950 1.00 81.44 221 ASN A CA 1
ATOM 1733 C C . ASN A 1 221 ? -5.595 17.581 15.271 1.00 81.44 221 ASN A C 1
ATOM 1735 O O . ASN A 1 221 ? -4.393 17.359 15.311 1.00 81.44 221 ASN A O 1
ATOM 1739 N N . ASN A 1 222 ? -6.263 17.869 16.391 1.00 85.31 222 ASN A N 1
ATOM 1740 C CA . ASN A 1 222 ? -5.614 17.931 17.703 1.00 85.31 222 ASN A CA 1
ATOM 1741 C C . ASN A 1 222 ? -5.001 16.589 18.116 1.00 85.31 222 ASN A C 1
ATOM 1743 O O . ASN A 1 222 ? -3.909 16.585 18.682 1.00 85.31 222 ASN A O 1
ATOM 1747 N N . LEU A 1 223 ? -5.666 15.478 17.798 1.00 89.56 223 LEU A N 1
ATOM 1748 C CA . LEU A 1 223 ? -5.194 14.132 18.102 1.00 89.56 223 LEU A CA 1
ATOM 1749 C C . LEU A 1 223 ? -3.977 13.722 17.254 1.00 89.56 223 LEU A C 1
ATOM 1751 O O . LEU A 1 223 ? -3.161 12.926 17.711 1.00 89.56 223 LEU A O 1
ATOM 1755 N N . THR A 1 224 ? -3.829 14.247 16.032 1.00 89.69 224 THR A N 1
ATOM 1756 C CA . THR A 1 224 ? -2.807 13.779 15.076 1.00 89.69 224 THR A CA 1
ATOM 1757 C C . THR A 1 224 ? -1.685 14.780 14.793 1.00 89.69 224 THR A C 1
ATOM 1759 O O . THR A 1 224 ? -0.561 14.355 14.511 1.00 89.69 224 THR A O 1
ATOM 1762 N N . LYS A 1 225 ? -1.921 16.095 14.888 1.00 88.50 225 LYS A N 1
ATOM 1763 C CA . LYS A 1 225 ? -0.982 17.145 14.432 1.00 88.50 225 LYS A CA 1
ATOM 1764 C C . LYS A 1 225 ? 0.380 17.133 15.118 1.00 88.50 225 LYS A C 1
ATOM 1766 O O . LYS A 1 225 ? 1.365 17.564 14.535 1.00 88.50 225 LYS A O 1
ATOM 1771 N N . HIS A 1 226 ? 0.439 16.670 16.365 1.00 90.81 226 HIS A N 1
ATOM 1772 C CA . HIS A 1 226 ? 1.681 16.616 17.138 1.00 90.81 226 HIS A CA 1
ATOM 1773 C C . HIS A 1 226 ? 2.460 15.310 16.939 1.00 90.81 226 HIS A C 1
ATOM 1775 O O . HIS A 1 226 ? 3.601 15.209 17.385 1.00 90.81 226 HIS A O 1
ATOM 1781 N N . HIS A 1 227 ? 1.855 14.316 16.285 1.00 93.75 227 HIS A N 1
ATOM 1782 C CA . HIS A 1 227 ? 2.406 12.964 16.176 1.00 93.75 227 HIS A CA 1
ATOM 1783 C C . HIS A 1 227 ? 2.647 12.525 14.726 1.00 93.75 227 HIS A C 1
ATOM 1785 O O . HIS A 1 227 ? 3.538 11.709 14.483 1.00 93.75 227 HIS A O 1
ATOM 1791 N N . SER A 1 228 ? 1.896 13.081 13.775 1.00 93.06 228 SER A N 1
ATOM 1792 C CA . SER A 1 228 ? 2.091 12.895 12.333 1.00 93.06 228 SER A CA 1
ATOM 1793 C C . SER A 1 228 ? 3.092 13.900 11.755 1.00 93.06 228 SER A C 1
ATOM 1795 O O . SER A 1 228 ? 3.486 14.863 12.409 1.00 93.06 228 SER A O 1
ATOM 1797 N N . ASP A 1 229 ? 3.521 13.666 10.519 1.00 92.88 229 ASP A N 1
ATOM 1798 C CA . ASP A 1 229 ? 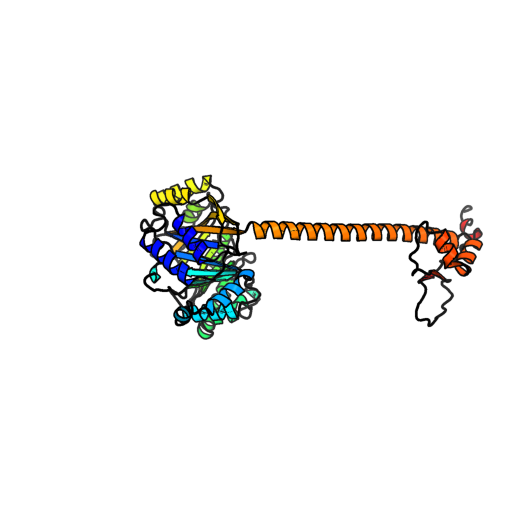4.298 14.606 9.701 1.00 92.88 229 ASP A CA 1
ATOM 1799 C C . ASP A 1 229 ? 3.405 15.605 8.941 1.00 92.88 229 ASP A C 1
ATOM 1801 O O . ASP A 1 229 ? 3.888 16.353 8.090 1.00 92.88 229 ASP A O 1
ATOM 1805 N N . GLY A 1 230 ? 2.101 15.619 9.237 1.00 92.44 230 GLY A N 1
ATOM 1806 C CA . GLY A 1 230 ? 1.114 16.428 8.530 1.00 92.44 230 GLY A CA 1
ATOM 1807 C C . GLY A 1 230 ? 0.746 15.890 7.145 1.00 92.44 230 GLY A C 1
ATOM 1808 O O . GLY A 1 230 ? 0.142 16.629 6.366 1.00 92.44 230 GLY A O 1
ATOM 1809 N N . ARG A 1 231 ? 1.106 14.638 6.822 1.00 95.31 231 ARG A N 1
ATOM 1810 C CA . ARG A 1 231 ? 0.708 13.946 5.593 1.00 95.31 231 ARG A CA 1
ATOM 1811 C C . ARG A 1 231 ? -0.338 12.878 5.891 1.00 95.31 231 ARG A C 1
ATOM 1813 O O . ARG A 1 231 ? -0.164 12.032 6.766 1.00 95.31 231 ARG A O 1
ATOM 1820 N N . PHE A 1 232 ? -1.433 12.924 5.142 1.00 95.75 232 PHE A N 1
ATOM 1821 C CA . PHE A 1 232 ? -2.582 12.046 5.326 1.00 95.75 232 PHE A CA 1
ATOM 1822 C C . PHE A 1 232 ? -2.964 11.377 4.013 1.00 95.75 232 PHE A C 1
ATOM 1824 O O . PHE A 1 232 ? -2.937 12.009 2.963 1.00 95.75 232 PHE A O 1
ATOM 1831 N N . ILE A 1 233 ? -3.366 10.113 4.080 1.00 97.50 233 ILE A N 1
ATOM 1832 C CA . ILE A 1 233 ? -4.018 9.395 2.984 1.00 97.50 233 ILE A CA 1
ATOM 1833 C C . ILE A 1 233 ? -5.479 9.219 3.371 1.00 97.50 233 ILE A C 1
ATOM 1835 O O . ILE A 1 233 ? -5.779 8.633 4.415 1.00 97.50 233 ILE A O 1
ATOM 1839 N N . LEU A 1 234 ? -6.395 9.714 2.548 1.00 97.06 234 LEU A N 1
ATOM 1840 C CA . LEU A 1 234 ? -7.821 9.539 2.782 1.00 97.06 234 LEU A CA 1
ATOM 1841 C C . LEU A 1 234 ? -8.334 8.344 1.990 1.00 97.06 234 LEU A C 1
ATOM 1843 O O . LEU A 1 234 ? -7.942 8.157 0.839 1.00 97.06 234 LEU A O 1
ATOM 1847 N N . ASP A 1 235 ? -9.241 7.575 2.593 1.00 97.19 235 ASP A N 1
ATOM 1848 C CA . ASP A 1 235 ? -10.003 6.552 1.885 1.00 97.19 235 ASP A CA 1
ATOM 1849 C C . ASP A 1 235 ? -11.511 6.774 1.943 1.00 97.19 235 ASP A C 1
ATOM 1851 O O . ASP A 1 235 ? -12.084 7.052 3.001 1.00 97.19 235 ASP A O 1
ATOM 1855 N N . VAL A 1 236 ? -12.141 6.653 0.773 1.00 96.94 236 VAL A N 1
ATOM 1856 C CA . VAL A 1 236 ? -13.584 6.818 0.563 1.00 96.94 236 VAL A CA 1
ATOM 1857 C C . VAL A 1 236 ? -14.116 5.722 -0.351 1.00 96.94 236 VAL A C 1
ATOM 1859 O O . VAL A 1 236 ? -13.414 5.251 -1.247 1.00 96.94 236 VAL A O 1
ATOM 1862 N N . ASP A 1 237 ? -15.376 5.346 -0.148 1.00 97.44 237 ASP A N 1
ATOM 1863 C CA . ASP A 1 237 ? -16.084 4.437 -1.049 1.00 97.44 237 ASP A CA 1
ATOM 1864 C C . ASP A 1 237 ? -16.943 5.242 -2.034 1.00 97.44 237 ASP A C 1
ATOM 1866 O O . ASP A 1 237 ? -17.716 6.110 -1.629 1.00 97.44 237 ASP A O 1
ATOM 1870 N N . VAL A 1 238 ? -16.827 4.934 -3.322 1.00 97.31 238 VAL A N 1
ATOM 1871 C CA . VAL A 1 238 ? -17.538 5.570 -4.436 1.00 97.31 238 VAL A CA 1
ATOM 1872 C C . VAL A 1 238 ? -18.528 4.576 -5.039 1.00 97.31 238 VAL A C 1
ATOM 1874 O O . VAL A 1 238 ? -18.135 3.471 -5.413 1.00 97.31 238 VAL A O 1
ATOM 1877 N N . ALA A 1 239 ? -19.795 4.974 -5.153 1.00 96.38 239 ALA A N 1
ATOM 1878 C CA . ALA A 1 239 ? -20.884 4.173 -5.714 1.00 96.38 239 ALA A CA 1
ATOM 1879 C C . ALA A 1 239 ? -21.713 4.978 -6.737 1.00 96.38 239 ALA A C 1
ATOM 1881 O O . ALA A 1 239 ? -21.425 6.147 -7.011 1.00 96.38 239 ALA A O 1
ATOM 1882 N N . GLU A 1 240 ? -22.753 4.355 -7.302 1.00 95.88 240 GLU A N 1
ATOM 1883 C CA . GLU A 1 240 ? -23.704 5.009 -8.217 1.00 95.88 240 GLU A CA 1
ATOM 1884 C C . GLU A 1 240 ? -24.353 6.243 -7.561 1.00 95.88 240 GLU A C 1
ATOM 1886 O O . GLU A 1 240 ? -24.416 7.311 -8.165 1.00 95.88 240 GLU A O 1
ATOM 1891 N N . GLU A 1 241 ? -24.755 6.133 -6.294 1.00 94.94 241 GLU A N 1
ATOM 1892 C CA . GLU A 1 241 ? -25.497 7.168 -5.564 1.00 94.94 241 GLU A CA 1
ATOM 1893 C C . GLU A 1 241 ? -24.623 8.310 -5.019 1.00 94.94 241 GLU A C 1
ATOM 1895 O O . GLU A 1 241 ? -25.151 9.297 -4.490 1.00 94.94 241 GLU A O 1
ATOM 1900 N N . GLY A 1 242 ? -23.295 8.185 -5.103 1.00 95.94 242 GLY A N 1
ATOM 1901 C CA . GLY A 1 242 ? -22.356 9.172 -4.577 1.00 95.94 242 GLY A CA 1
ATOM 1902 C C . GLY A 1 242 ? -21.182 8.574 -3.802 1.00 95.94 242 GLY A C 1
ATOM 1903 O O . GLY A 1 242 ? -20.938 7.366 -3.804 1.00 95.94 242 GLY A O 1
ATOM 1904 N N . VAL A 1 243 ? -20.454 9.453 -3.110 1.00 95.94 243 VAL A N 1
ATOM 1905 C CA . VAL A 1 243 ? -19.420 9.072 -2.141 1.00 95.94 243 VAL A CA 1
ATOM 1906 C C . VAL A 1 243 ? -20.085 8.697 -0.814 1.00 95.94 243 VAL A C 1
ATOM 1908 O O . VAL A 1 243 ? -20.895 9.455 -0.276 1.00 95.94 243 VAL A O 1
ATOM 1911 N N . HIS A 1 244 ? -19.747 7.528 -0.276 1.00 94.69 244 HIS A N 1
ATOM 1912 C CA . HIS A 1 244 ? -20.305 7.017 0.973 1.00 94.69 244 HIS A CA 1
ATOM 1913 C C . HIS A 1 244 ? -19.916 7.912 2.172 1.00 94.69 244 HIS A C 1
ATOM 1915 O O . HIS A 1 244 ? -18.775 8.376 2.243 1.00 94.69 244 HIS A O 1
ATOM 1921 N N . PRO A 1 245 ? -20.791 8.106 3.183 1.00 92.75 245 PRO A N 1
ATOM 1922 C CA . PRO A 1 245 ? -20.531 8.965 4.352 1.00 92.75 245 PRO A CA 1
ATOM 1923 C C . PRO A 1 245 ? -19.513 8.386 5.356 1.00 92.75 245 PRO A C 1
ATOM 1925 O O . PRO A 1 245 ? -19.511 8.747 6.532 1.00 92.75 245 PRO A O 1
ATOM 1928 N N . LYS A 1 246 ? -18.659 7.453 4.922 1.00 93.88 246 LYS A N 1
ATOM 1929 C CA . LYS A 1 246 ? -17.580 6.876 5.725 1.00 93.88 246 LYS A CA 1
ATOM 1930 C C . LYS A 1 246 ? -16.250 7.383 5.185 1.00 93.88 246 LYS A C 1
ATOM 1932 O O . LYS A 1 246 ? -15.989 7.221 3.997 1.00 93.88 246 LYS A O 1
ATOM 1937 N N . LEU A 1 247 ? -15.437 7.960 6.063 1.00 94.25 247 LEU A N 1
ATOM 1938 C CA . LEU A 1 247 ? -14.130 8.518 5.739 1.00 94.25 247 LEU A CA 1
ATOM 1939 C C . LEU A 1 247 ? -13.060 7.847 6.595 1.00 94.25 247 LEU A C 1
ATOM 1941 O O . LEU A 1 247 ? -13.161 7.833 7.825 1.00 94.25 247 LEU A O 1
ATOM 1945 N N . GLY A 1 248 ? -12.039 7.300 5.945 1.00 95.62 248 GLY A N 1
ATOM 1946 C CA . GLY A 1 248 ? -10.818 6.848 6.596 1.00 95.62 248 GLY A CA 1
ATOM 1947 C C . GLY A 1 248 ? -9.695 7.867 6.435 1.00 95.62 248 GLY A C 1
ATOM 1948 O O . GLY A 1 248 ? -9.529 8.446 5.365 1.00 95.62 248 GLY A O 1
ATOM 1949 N N . ILE A 1 249 ? -8.936 8.101 7.503 1.00 95.69 249 ILE A N 1
ATOM 1950 C CA . ILE A 1 249 ? -7.777 8.998 7.533 1.00 95.69 249 ILE A CA 1
ATOM 1951 C C . ILE A 1 249 ? -6.582 8.185 8.012 1.00 95.69 249 ILE A C 1
ATOM 1953 O O . ILE A 1 249 ? -6.539 7.769 9.171 1.00 95.69 249 ILE A O 1
ATOM 1957 N N . ASN A 1 250 ? -5.621 7.974 7.121 1.00 97.50 250 ASN A N 1
ATOM 1958 C CA . ASN A 1 250 ? -4.445 7.144 7.331 1.00 97.50 250 ASN A CA 1
ATOM 1959 C C . ASN A 1 250 ? -3.206 8.033 7.478 1.00 97.50 250 ASN A C 1
ATOM 1961 O O . ASN A 1 250 ? -3.031 8.971 6.700 1.00 97.50 250 ASN A O 1
ATOM 1965 N N . PHE A 1 251 ? -2.352 7.757 8.464 1.00 97.00 251 PHE A N 1
ATOM 1966 C CA . PHE A 1 251 ? -1.134 8.538 8.710 1.00 97.00 251 PHE A CA 1
ATOM 1967 C C . PHE A 1 251 ? -0.068 7.741 9.465 1.00 97.00 251 PHE A C 1
ATOM 1969 O O . PHE A 1 251 ? -0.360 6.817 10.233 1.00 97.00 251 PHE A O 1
ATOM 1976 N N . GLY A 1 252 ? 1.190 8.125 9.255 1.00 95.81 252 GLY A N 1
ATOM 1977 C CA . GLY A 1 252 ? 2.331 7.626 10.015 1.00 95.81 252 GLY A CA 1
ATOM 1978 C C . GLY A 1 252 ? 2.559 8.412 11.307 1.00 95.81 252 GLY A C 1
ATOM 1979 O O . GLY A 1 252 ? 2.122 9.551 11.453 1.00 95.81 252 GLY A O 1
ATOM 1980 N N . VAL A 1 253 ? 3.294 7.809 12.244 1.00 94.81 253 VAL A N 1
ATOM 1981 C CA . VAL A 1 253 ? 3.836 8.516 13.415 1.00 94.81 253 VAL A CA 1
ATOM 1982 C C . VAL A 1 253 ? 5.324 8.759 13.194 1.00 94.81 253 VAL A C 1
ATOM 1984 O O . VAL A 1 253 ? 6.065 7.838 12.851 1.00 94.81 253 VAL A O 1
ATOM 1987 N N . THR A 1 254 ? 5.760 9.998 13.406 1.00 88.56 254 THR A N 1
ATOM 1988 C CA . THR A 1 254 ? 7.079 10.500 12.982 1.00 88.56 254 THR A CA 1
ATOM 1989 C C . THR A 1 254 ? 8.266 9.908 13.732 1.00 88.56 254 THR A C 1
ATOM 1991 O O . THR A 1 254 ? 9.363 9.838 13.178 1.00 88.56 254 THR A O 1
ATOM 1994 N N . SER A 1 255 ? 8.079 9.471 14.980 1.00 87.50 255 SER A N 1
ATOM 1995 C CA . SER A 1 255 ? 9.161 8.896 15.783 1.00 87.50 255 SER A CA 1
ATOM 1996 C C . SER A 1 255 ? 8.677 7.845 16.794 1.00 87.50 255 SER A C 1
ATOM 1998 O O . SER A 1 255 ? 7.490 7.792 17.132 1.00 87.50 255 SER A O 1
ATOM 2000 N N . PRO A 1 256 ? 9.578 6.982 17.303 1.00 82.62 256 PRO A N 1
ATOM 2001 C CA . PRO A 1 256 ? 9.269 6.069 18.402 1.00 82.62 256 PRO A CA 1
ATOM 2002 C C . PRO A 1 256 ? 8.795 6.772 19.683 1.00 82.62 256 PRO A C 1
ATOM 2004 O O . PRO A 1 256 ? 7.893 6.268 20.345 1.00 82.62 256 PRO A O 1
ATOM 2007 N N . GLU A 1 257 ? 9.360 7.929 20.024 1.00 85.12 257 GLU A N 1
ATOM 2008 C CA . GLU A 1 257 ? 8.964 8.713 21.202 1.00 85.12 257 GLU A CA 1
ATOM 2009 C C . GLU A 1 257 ? 7.537 9.247 21.035 1.00 85.12 257 GLU A C 1
ATOM 2011 O O . GLU A 1 257 ? 6.710 9.138 21.944 1.00 85.12 257 GLU A O 1
ATOM 2016 N N . ASN A 1 258 ? 7.217 9.730 19.830 1.00 92.06 258 ASN A N 1
ATOM 2017 C CA . ASN A 1 258 ? 5.879 10.199 19.488 1.00 92.06 258 ASN A CA 1
ATOM 2018 C C . ASN A 1 258 ? 4.845 9.071 19.496 1.00 92.06 258 ASN A C 1
ATOM 2020 O O . ASN A 1 258 ? 3.688 9.334 19.803 1.00 92.06 258 ASN A O 1
ATOM 2024 N N . LEU A 1 259 ? 5.242 7.823 19.224 1.00 95.50 259 LEU A N 1
ATOM 2025 C CA . LEU A 1 259 ? 4.338 6.673 19.285 1.00 95.50 259 LEU A CA 1
ATOM 2026 C C . LEU A 1 259 ? 3.791 6.451 20.696 1.00 95.50 259 LEU A C 1
ATOM 2028 O O . LEU A 1 259 ? 2.591 6.248 20.850 1.00 95.50 259 LEU A O 1
ATOM 2032 N N . HIS A 1 260 ? 4.643 6.497 21.724 1.00 95.88 260 HIS A N 1
ATOM 2033 C CA . HIS A 1 260 ? 4.175 6.305 23.097 1.00 95.88 260 HIS A CA 1
ATOM 2034 C C . HIS A 1 260 ? 3.184 7.405 23.497 1.00 95.88 260 HIS A C 1
ATOM 2036 O O . HIS A 1 260 ? 2.104 7.100 23.994 1.00 95.88 260 HIS A O 1
ATOM 2042 N N . ALA A 1 261 ? 3.537 8.672 23.254 1.00 95.62 261 ALA A N 1
ATOM 2043 C CA . ALA A 1 261 ? 2.674 9.810 23.565 1.00 95.62 261 ALA A CA 1
ATOM 2044 C C . ALA A 1 261 ? 1.344 9.753 22.795 1.00 95.62 261 ALA A C 1
ATOM 2046 O O . ALA A 1 261 ? 0.287 9.956 23.381 1.00 95.62 261 ALA A O 1
ATOM 2047 N N . PHE A 1 262 ? 1.382 9.395 21.512 1.00 97.00 262 PHE A N 1
ATOM 2048 C CA . PHE A 1 262 ? 0.181 9.244 20.697 1.00 97.00 262 PHE A CA 1
ATOM 2049 C C . PHE A 1 262 ? -0.757 8.152 21.232 1.00 97.00 262 PHE A C 1
ATOM 2051 O O . PHE A 1 262 ? -1.962 8.366 21.338 1.00 97.00 262 PHE A O 1
ATOM 2058 N N . LEU A 1 263 ? -0.217 6.990 21.617 1.00 97.12 263 LEU A N 1
ATOM 2059 C CA . LEU A 1 263 ? -1.022 5.905 22.188 1.00 97.12 263 LEU A CA 1
ATOM 2060 C C . LEU A 1 263 ? -1.662 6.302 23.528 1.00 97.12 263 LEU A C 1
ATOM 2062 O O . LEU A 1 263 ? -2.787 5.889 23.793 1.00 97.12 263 LEU A O 1
ATOM 2066 N N . GLU A 1 264 ? -0.991 7.120 24.345 1.00 96.62 264 GLU A N 1
ATOM 2067 C CA . GLU A 1 264 ? -1.573 7.688 25.573 1.00 96.62 264 GLU A CA 1
ATOM 2068 C C . GLU A 1 264 ? -2.755 8.615 25.276 1.00 96.62 264 GLU A C 1
ATOM 2070 O O . GLU A 1 264 ? -3.798 8.519 25.921 1.00 96.62 264 GLU A O 1
ATOM 2075 N N . GLU A 1 265 ? -2.631 9.487 24.274 1.00 95.62 265 GLU A N 1
ATOM 2076 C CA . GLU A 1 265 ? -3.739 10.353 23.853 1.00 95.62 265 GLU A CA 1
ATOM 2077 C C . GLU A 1 265 ? -4.920 9.535 23.307 1.00 95.62 265 GLU A C 1
ATOM 2079 O O . GLU A 1 265 ? -6.074 9.813 23.637 1.00 95.62 265 GLU A O 1
ATOM 2084 N N . LEU A 1 266 ? -4.655 8.453 22.564 1.00 96.75 266 LEU A N 1
ATOM 2085 C CA . LEU A 1 266 ? -5.707 7.534 22.123 1.00 96.75 266 LEU A CA 1
ATOM 2086 C C . LEU A 1 266 ? -6.394 6.807 23.287 1.00 96.75 266 LEU A C 1
ATOM 2088 O O . LEU A 1 266 ? -7.604 6.598 23.226 1.00 96.75 266 LEU A O 1
ATOM 2092 N N . ILE A 1 267 ? -5.664 6.435 24.344 1.00 97.19 267 ILE A N 1
ATOM 2093 C CA . ILE A 1 267 ? -6.259 5.843 25.554 1.00 97.19 267 ILE A CA 1
ATOM 2094 C C . ILE A 1 267 ? -7.171 6.857 26.248 1.00 97.19 267 ILE A C 1
ATOM 2096 O O . ILE A 1 267 ? -8.315 6.529 26.565 1.00 97.19 267 ILE A O 1
ATOM 2100 N N . LYS A 1 268 ? -6.711 8.102 26.430 1.00 95.75 268 LYS A N 1
ATOM 2101 C CA . LYS A 1 268 ? -7.527 9.181 27.020 1.00 95.75 268 LYS A CA 1
ATOM 2102 C C . LYS A 1 268 ? -8.801 9.446 26.216 1.00 95.75 268 LYS A C 1
ATOM 2104 O O . LYS A 1 268 ? -9.839 9.734 26.803 1.00 95.75 268 LYS A O 1
ATOM 2109 N N . ALA A 1 269 ? -8.728 9.313 24.892 1.00 93.88 269 ALA A N 1
ATOM 2110 C CA . ALA A 1 269 ? -9.866 9.445 23.987 1.00 93.88 269 ALA A CA 1
ATOM 2111 C C . ALA A 1 269 ? -10.762 8.188 23.909 1.00 93.88 269 ALA A C 1
ATOM 2113 O O . ALA A 1 269 ? -11.755 8.198 23.184 1.00 93.88 269 ALA A O 1
ATOM 2114 N N . GLY A 1 270 ? -10.428 7.095 24.608 1.00 95.19 270 GLY A N 1
ATOM 2115 C CA . GLY A 1 270 ? -11.174 5.831 24.554 1.00 95.19 270 GLY A CA 1
ATOM 2116 C C . GLY A 1 270 ? -11.031 5.063 23.232 1.00 95.19 270 GLY A C 1
ATOM 2117 O O . GLY A 1 270 ? -11.819 4.163 22.944 1.00 95.19 270 GLY A O 1
ATOM 2118 N N . LEU A 1 271 ? -10.034 5.411 22.416 1.00 96.38 271 LEU A N 1
ATOM 2119 C CA . LEU A 1 271 ? -9.768 4.820 21.101 1.00 96.38 271 LEU A CA 1
ATOM 2120 C C . LEU A 1 271 ? -8.736 3.690 21.148 1.00 96.38 271 LEU A C 1
ATOM 2122 O O . LEU A 1 271 ? -8.606 2.950 20.178 1.00 96.38 271 LEU A O 1
ATOM 2126 N N . CYS A 1 272 ? -8.003 3.553 22.251 1.00 97.81 272 CYS A N 1
ATOM 2127 C CA . CYS A 1 272 ? -7.002 2.513 22.467 1.00 97.81 272 CYS A CA 1
ATOM 2128 C C . CYS A 1 272 ? -7.124 1.953 23.888 1.00 97.81 272 CYS A C 1
ATOM 2130 O O . CYS A 1 272 ? -7.467 2.686 24.815 1.00 97.81 272 CYS A O 1
ATOM 2132 N N . THR A 1 273 ? -6.842 0.664 24.075 1.00 97.50 273 THR A N 1
ATOM 2133 C CA . THR A 1 273 ? -6.713 0.077 25.417 1.00 97.50 273 THR A CA 1
ATOM 2134 C C . THR A 1 273 ? -5.260 0.093 25.892 1.00 97.50 273 THR A C 1
ATOM 2136 O O . THR A 1 273 ? -4.324 0.083 25.090 1.00 97.50 273 THR A O 1
ATOM 2139 N N . GLN A 1 274 ? -5.061 0.063 27.213 1.00 96.94 274 GLN A N 1
ATOM 2140 C CA . GLN A 1 274 ? -3.725 -0.043 27.811 1.00 96.94 274 GLN A CA 1
ATOM 2141 C C . GLN A 1 274 ? -2.981 -1.301 27.331 1.00 96.94 274 GLN A C 1
ATOM 2143 O O . GLN A 1 274 ? -1.826 -1.222 26.920 1.00 96.94 274 GLN A O 1
ATOM 2148 N N . GLU A 1 275 ? -3.668 -2.444 27.303 1.00 96.25 275 GLU A N 1
ATOM 2149 C CA . GLU A 1 275 ? -3.114 -3.705 26.799 1.00 96.25 275 GLU A CA 1
ATOM 2150 C C . GLU A 1 275 ? -2.682 -3.583 25.329 1.00 96.25 275 GLU A C 1
ATOM 2152 O O . GLU A 1 275 ? -1.576 -3.982 24.963 1.00 96.25 275 GLU A O 1
ATOM 2157 N N . LYS A 1 276 ? -3.510 -2.964 24.472 1.00 97.06 276 LYS A N 1
ATOM 2158 C CA . LYS A 1 276 ? -3.153 -2.790 23.062 1.00 97.06 276 LYS A CA 1
ATOM 2159 C C . LYS A 1 276 ? -1.918 -1.913 22.908 1.00 97.06 276 LYS A C 1
ATOM 2161 O O . LYS A 1 276 ? -1.043 -2.245 22.116 1.00 97.06 276 LYS A O 1
ATOM 2166 N N . LYS A 1 277 ? -1.801 -0.829 23.676 1.00 96.88 277 LYS A N 1
ATOM 2167 C CA . LYS A 1 277 ? -0.597 0.011 23.674 1.00 96.88 277 LYS A CA 1
ATOM 2168 C C . LYS A 1 277 ? 0.667 -0.814 23.953 1.00 96.88 277 LYS A C 1
ATOM 2170 O O . LYS A 1 277 ? 1.645 -0.677 23.221 1.00 96.88 277 LYS A O 1
ATOM 2175 N N . GLU A 1 278 ? 0.648 -1.672 24.968 1.00 96.62 278 GLU A N 1
ATOM 2176 C CA . GLU A 1 278 ? 1.794 -2.519 25.338 1.00 96.62 278 GLU A CA 1
ATOM 2177 C C . GLU A 1 278 ? 2.166 -3.508 24.220 1.00 96.62 278 GLU A C 1
ATOM 2179 O O . GLU A 1 278 ? 3.341 -3.638 23.854 1.00 96.62 278 GLU A O 1
ATOM 2184 N N . ILE A 1 279 ? 1.162 -4.120 23.587 1.00 96.25 279 ILE A N 1
ATOM 2185 C CA . ILE A 1 279 ? 1.342 -4.984 22.411 1.00 96.25 279 ILE A CA 1
ATOM 2186 C C . ILE A 1 279 ? 2.014 -4.217 21.258 1.00 96.25 279 ILE A C 1
ATOM 2188 O O . ILE A 1 279 ? 2.971 -4.694 20.650 1.00 96.25 279 ILE A O 1
ATOM 2192 N N . LEU A 1 280 ? 1.564 -3.000 20.953 1.00 96.31 280 LEU A N 1
ATOM 2193 C CA . LEU A 1 280 ? 2.103 -2.229 19.825 1.00 96.31 280 LEU A CA 1
ATOM 2194 C C . LEU A 1 280 ? 3.535 -1.754 20.049 1.00 96.31 280 LEU A C 1
ATOM 2196 O O . LEU A 1 280 ? 4.330 -1.719 19.106 1.00 96.31 280 LEU A O 1
ATOM 2200 N N . LEU A 1 281 ? 3.878 -1.406 21.289 1.00 96.25 281 LEU A N 1
ATOM 2201 C CA . LEU A 1 281 ? 5.241 -1.021 21.647 1.00 96.25 281 LEU A CA 1
ATOM 2202 C C . LEU A 1 281 ? 6.218 -2.203 21.551 1.00 96.25 281 LEU A C 1
ATOM 2204 O O . LEU A 1 281 ? 7.394 -1.982 21.267 1.00 96.25 281 LEU A O 1
ATOM 2208 N N . SER A 1 282 ? 5.735 -3.440 21.709 1.00 95.81 282 SER A N 1
ATOM 2209 C CA . SER A 1 282 ? 6.542 -4.663 21.577 1.00 95.81 282 SER A CA 1
ATOM 2210 C C . SER A 1 282 ? 6.570 -5.265 20.164 1.00 95.81 282 SER A C 1
ATOM 2212 O O . SER A 1 282 ? 7.396 -6.132 19.892 1.00 95.81 282 SER A O 1
ATOM 2214 N N . TRP A 1 283 ? 5.735 -4.788 19.232 1.00 95.75 283 TRP A N 1
ATOM 2215 C CA . TRP A 1 283 ? 5.688 -5.302 17.854 1.00 95.75 283 TRP A CA 1
ATOM 2216 C C . TRP A 1 283 ? 6.985 -5.074 17.058 1.00 95.75 283 TRP A C 1
ATOM 2218 O O . TRP A 1 283 ? 7.371 -5.902 16.230 1.00 95.75 283 TRP A O 1
ATOM 2228 N N . LYS A 1 284 ? 7.647 -3.927 17.259 1.00 93.25 284 LYS A N 1
ATOM 2229 C CA . LYS A 1 284 ? 8.782 -3.500 16.425 1.00 93.25 284 LYS A CA 1
ATOM 2230 C C . LYS A 1 284 ? 10.004 -4.399 16.631 1.00 93.25 284 LYS A C 1
ATOM 2232 O O . LYS A 1 284 ? 10.406 -4.667 17.757 1.00 93.25 284 LYS A O 1
ATOM 2237 N N . GLY A 1 285 ? 10.669 -4.780 15.541 1.00 94.12 285 GLY A N 1
ATOM 2238 C CA . GLY A 1 285 ? 11.899 -5.566 15.627 1.00 94.12 285 GLY A CA 1
ATOM 2239 C C . GLY A 1 285 ? 12.490 -5.943 14.275 1.00 94.12 285 GLY A C 1
ATOM 2240 O O . GLY A 1 285 ? 11.867 -5.790 13.227 1.00 94.12 285 GLY A O 1
ATOM 2241 N N . THR A 1 286 ? 13.725 -6.438 14.283 1.00 95.94 286 THR A N 1
ATOM 2242 C CA . THR A 1 286 ? 14.366 -7.024 13.100 1.00 95.94 286 THR A CA 1
ATOM 2243 C C . THR A 1 286 ? 15.085 -8.301 13.492 1.00 95.94 286 THR A C 1
ATOM 2245 O O . THR A 1 286 ? 15.760 -8.344 14.517 1.00 95.94 286 THR A O 1
ATOM 2248 N N . ARG A 1 287 ? 14.970 -9.335 12.661 1.00 94.56 287 ARG A N 1
ATOM 2249 C CA . ARG A 1 287 ? 15.694 -10.598 12.844 1.00 94.56 287 ARG A CA 1
ATOM 2250 C C . ARG A 1 287 ? 16.084 -11.214 11.511 1.00 94.56 287 ARG A C 1
ATOM 2252 O O . ARG A 1 287 ? 15.472 -10.938 10.485 1.00 94.56 287 ARG A O 1
ATOM 2259 N N . GLY A 1 288 ? 17.079 -12.086 11.538 1.00 95.38 288 GLY A N 1
ATOM 2260 C CA . GLY A 1 288 ? 17.417 -12.930 10.403 1.00 95.38 288 GLY A CA 1
ATOM 2261 C C . GLY A 1 288 ? 16.655 -14.254 10.441 1.00 95.38 288 GLY A C 1
ATOM 2262 O O . GLY A 1 288 ? 16.555 -14.871 11.497 1.00 95.38 288 GLY A O 1
ATOM 2263 N N . GLN A 1 289 ? 16.138 -14.701 9.300 1.00 95.62 289 GLN A N 1
ATOM 2264 C CA . GLN A 1 289 ? 15.443 -15.981 9.166 1.00 95.62 289 GLN A CA 1
ATOM 2265 C C . GLN A 1 289 ? 15.757 -16.605 7.807 1.00 95.62 289 GLN A C 1
ATOM 2267 O O . GLN A 1 289 ? 15.762 -15.926 6.780 1.00 95.62 289 GLN A O 1
ATOM 2272 N N . PHE A 1 290 ? 15.992 -17.914 7.785 1.00 94.25 290 PHE A N 1
ATOM 2273 C CA . PHE A 1 290 ? 16.043 -18.659 6.533 1.00 94.25 290 PHE A CA 1
ATOM 2274 C C . PHE A 1 290 ? 14.616 -18.958 6.057 1.00 94.25 290 PHE A C 1
ATOM 2276 O O . PHE A 1 290 ? 13.851 -19.581 6.791 1.00 94.25 290 PHE A O 1
ATOM 2283 N N . MET A 1 291 ? 14.279 -18.509 4.846 1.00 94.00 291 MET A N 1
ATOM 2284 C CA . MET A 1 291 ? 12.932 -18.551 4.252 1.00 94.00 291 MET A CA 1
ATOM 2285 C C . MET A 1 291 ? 12.855 -19.559 3.091 1.00 94.00 291 MET A C 1
ATOM 2287 O O . MET A 1 291 ? 12.225 -19.315 2.066 1.00 94.00 291 MET A O 1
ATOM 2291 N N . GLY A 1 292 ? 13.585 -20.669 3.207 1.00 90.12 292 GLY A N 1
ATOM 2292 C CA . GLY A 1 292 ? 13.661 -21.693 2.166 1.00 90.12 292 GLY A CA 1
ATOM 2293 C C . GLY A 1 292 ? 14.744 -21.441 1.113 1.00 90.12 292 GLY A C 1
ATOM 2294 O O . GLY A 1 292 ? 15.436 -20.422 1.100 1.00 90.12 292 GLY A O 1
ATOM 2295 N N . LYS A 1 293 ? 14.924 -22.427 0.227 1.00 87.44 293 LYS A N 1
ATOM 2296 C CA . LYS A 1 293 ? 16.030 -22.485 -0.746 1.00 87.44 293 LYS A CA 1
ATOM 2297 C C . LYS A 1 293 ? 16.042 -21.301 -1.719 1.00 87.44 293 LYS A C 1
ATOM 2299 O O . LYS A 1 293 ? 17.111 -20.767 -2.014 1.00 87.44 293 LYS A O 1
ATOM 2304 N N . GLU A 1 294 ? 14.867 -20.892 -2.193 1.00 85.81 294 GLU A N 1
ATOM 2305 C CA . GLU A 1 294 ? 14.734 -19.846 -3.213 1.00 85.81 294 GLU A CA 1
ATOM 2306 C C . GLU A 1 294 ? 14.931 -18.439 -2.634 1.00 85.81 294 GLU A C 1
ATOM 2308 O O . GLU A 1 294 ? 15.735 -17.653 -3.151 1.00 85.81 294 GLU A O 1
ATOM 2313 N N . ALA A 1 295 ? 14.258 -18.128 -1.521 1.00 89.12 295 ALA A N 1
ATOM 2314 C CA . ALA A 1 295 ? 14.389 -16.834 -0.854 1.00 89.12 295 ALA A CA 1
ATOM 2315 C C . ALA A 1 295 ? 15.737 -16.673 -0.130 1.00 89.12 295 ALA A C 1
ATOM 2317 O O . ALA A 1 295 ? 16.326 -15.581 -0.122 1.00 89.12 295 ALA A O 1
ATOM 2318 N N . GLY A 1 296 ? 16.250 -17.775 0.423 1.00 92.62 296 GLY A N 1
ATOM 2319 C CA . GLY A 1 296 ? 17.459 -17.823 1.228 1.00 92.62 296 GLY A CA 1
ATOM 2320 C C . GLY A 1 296 ? 17.277 -17.140 2.582 1.00 92.62 296 GLY A C 1
ATOM 2321 O O . GLY A 1 296 ? 16.191 -17.112 3.160 1.00 92.62 296 GLY A O 1
ATOM 2322 N N . TYR A 1 297 ? 18.367 -16.579 3.101 1.00 95.00 297 TYR A N 1
ATOM 2323 C CA . TYR A 1 297 ? 18.330 -15.822 4.348 1.00 95.00 297 TYR A CA 1
ATOM 2324 C C . TYR A 1 297 ? 17.758 -14.415 4.116 1.00 95.00 297 TYR A C 1
ATOM 2326 O O . TYR A 1 297 ? 18.233 -13.665 3.252 1.00 95.00 297 TYR A O 1
ATOM 2334 N N . CYS A 1 298 ? 16.741 -14.063 4.897 1.00 96.19 298 CYS A N 1
ATOM 2335 C CA . CYS A 1 298 ? 16.039 -12.789 4.844 1.00 96.19 298 CYS A CA 1
ATOM 2336 C C . CYS A 1 298 ? 16.162 -12.052 6.179 1.00 96.19 298 CYS A C 1
ATOM 2338 O O . CYS A 1 298 ? 16.174 -12.673 7.241 1.00 96.19 298 CYS A O 1
ATOM 2340 N N . ALA A 1 299 ? 16.222 -10.723 6.122 1.00 96.19 299 ALA A N 1
ATOM 2341 C CA . ALA A 1 299 ? 15.925 -9.886 7.274 1.00 96.19 299 ALA A CA 1
ATOM 2342 C C . ALA A 1 299 ? 14.405 -9.696 7.337 1.00 96.19 299 ALA A C 1
ATOM 2344 O O . ALA A 1 299 ? 13.813 -9.172 6.394 1.00 96.19 299 ALA A O 1
ATOM 2345 N N . LEU A 1 300 ? 13.787 -10.149 8.420 1.00 97.12 300 LEU A N 1
ATOM 2346 C CA . LEU A 1 300 ? 12.380 -9.920 8.715 1.00 97.12 300 LEU A CA 1
ATOM 2347 C C . LEU A 1 300 ? 12.272 -8.684 9.596 1.00 97.12 300 LEU A C 1
ATOM 2349 O O . LEU A 1 300 ? 12.892 -8.637 10.660 1.00 97.12 300 LEU A O 1
ATOM 2353 N N . ILE A 1 301 ? 11.520 -7.692 9.135 1.00 97.38 301 ILE A N 1
ATOM 2354 C CA . ILE A 1 301 ? 11.374 -6.391 9.781 1.00 97.38 301 ILE A CA 1
ATOM 2355 C C . ILE A 1 301 ? 9.910 -6.228 10.174 1.00 97.38 301 ILE A C 1
ATOM 2357 O O . ILE A 1 301 ? 9.047 -6.102 9.306 1.00 97.38 301 ILE A O 1
ATOM 2361 N N . ASN A 1 302 ? 9.649 -6.204 11.477 1.00 97.69 302 ASN A N 1
ATOM 2362 C CA . ASN A 1 302 ? 8.344 -5.868 12.023 1.00 97.69 302 ASN A CA 1
ATOM 2363 C C . ASN A 1 302 ? 8.309 -4.381 12.361 1.00 97.69 302 ASN A C 1
ATOM 2365 O O . ASN A 1 302 ? 9.172 -3.873 13.085 1.00 97.69 302 ASN A O 1
ATOM 2369 N N . ARG A 1 303 ? 7.306 -3.673 11.847 1.00 96.75 303 ARG A N 1
ATOM 2370 C CA . ARG A 1 303 ? 7.073 -2.260 12.162 1.00 96.75 303 ARG A CA 1
ATOM 2371 C C . ARG A 1 303 ? 5.594 -1.916 12.088 1.00 96.75 303 ARG A C 1
ATOM 2373 O O . ARG A 1 303 ? 4.804 -2.648 11.504 1.00 96.75 303 ARG A O 1
ATOM 2380 N N . ILE A 1 304 ? 5.230 -0.793 12.688 1.00 97.50 304 ILE A N 1
ATOM 2381 C CA . ILE A 1 304 ? 3.928 -0.175 12.442 1.00 97.50 304 ILE A CA 1
ATOM 2382 C C . ILE A 1 304 ? 4.021 0.504 11.074 1.00 97.50 304 ILE A C 1
ATOM 2384 O O . ILE A 1 304 ? 4.948 1.285 10.860 1.00 97.50 304 ILE A O 1
ATOM 2388 N N . SER A 1 305 ? 3.112 0.161 10.165 1.00 97.06 305 SER A N 1
ATOM 2389 C CA . SER A 1 305 ? 2.987 0.793 8.849 1.00 97.06 305 SER A CA 1
ATOM 2390 C C . SER A 1 305 ? 2.344 2.168 9.003 1.00 97.06 305 SER A C 1
ATOM 2392 O O . SER A 1 305 ? 2.981 3.183 8.743 1.00 97.06 305 SER A O 1
ATOM 2394 N N . HIS A 1 306 ? 1.114 2.203 9.513 1.00 98.00 306 HIS A N 1
ATOM 2395 C CA . HIS A 1 306 ? 0.359 3.430 9.740 1.00 98.00 306 HIS A CA 1
ATOM 2396 C C . HIS A 1 306 ? -0.788 3.192 10.729 1.00 98.00 306 HIS A C 1
ATOM 2398 O O . HIS A 1 306 ? -1.085 2.058 11.123 1.00 98.00 306 HIS A O 1
ATOM 2404 N N . PHE A 1 307 ? -1.426 4.285 11.129 1.00 98.19 307 PHE A N 1
ATOM 2405 C CA . PHE A 1 307 ? -2.686 4.301 11.857 1.00 98.19 307 PHE A CA 1
ATOM 2406 C C . PHE A 1 307 ? -3.806 4.760 10.941 1.00 98.19 307 PHE A C 1
ATOM 2408 O O . PHE A 1 307 ? -3.560 5.500 9.990 1.00 98.19 307 PHE A O 1
ATOM 2415 N N . LYS A 1 308 ? -5.034 4.360 11.270 1.00 97.62 308 LYS A N 1
ATOM 2416 C CA . LYS A 1 308 ? -6.242 4.836 10.604 1.00 97.62 308 LYS A CA 1
ATOM 2417 C C . LYS A 1 308 ? -7.276 5.274 11.617 1.00 97.62 308 LYS A C 1
ATOM 2419 O O . LYS A 1 308 ? -7.634 4.508 12.510 1.00 97.62 308 LYS A O 1
ATOM 2424 N N . LEU A 1 309 ? -7.795 6.478 11.430 1.00 95.94 309 LEU A N 1
ATOM 2425 C CA . LEU A 1 309 ? -8.989 6.964 12.108 1.00 95.94 309 LEU A CA 1
ATOM 2426 C C . LEU A 1 309 ? -10.156 6.891 11.132 1.00 95.94 309 LEU A C 1
ATOM 2428 O O . LEU A 1 309 ? -10.026 7.290 9.979 1.00 95.94 309 LEU A O 1
ATOM 2432 N N . THR A 1 310 ? -11.282 6.335 11.567 1.00 94.44 310 THR A N 1
ATOM 2433 C CA . THR A 1 310 ? -12.464 6.176 10.713 1.00 94.44 310 THR A CA 1
ATOM 2434 C C . THR A 1 310 ? -13.648 6.910 11.313 1.00 94.44 310 THR A C 1
ATOM 2436 O O . THR A 1 310 ? -14.094 6.570 12.411 1.00 94.44 310 THR A O 1
ATOM 2439 N N . GLN A 1 311 ? -14.171 7.873 10.556 1.00 91.25 311 GLN A N 1
ATOM 2440 C CA . GLN A 1 311 ? -15.385 8.617 10.867 1.00 91.25 311 GLN A CA 1
ATOM 2441 C C . GLN A 1 311 ? -16.542 8.090 10.014 1.00 91.25 311 GLN A C 1
ATOM 2443 O O . GLN A 1 311 ? -16.411 7.907 8.803 1.00 91.25 311 GLN A O 1
ATOM 2448 N N . GLN A 1 312 ? -17.688 7.865 10.648 1.00 91.06 312 GLN A N 1
ATOM 2449 C CA . GLN A 1 312 ? -18.930 7.501 9.976 1.00 91.06 312 GLN A CA 1
ATOM 2450 C C . GLN A 1 312 ? -20.099 8.130 10.733 1.00 91.06 312 GLN A C 1
ATOM 2452 O O . GLN A 1 312 ? -20.110 8.145 11.962 1.00 91.06 312 GLN A O 1
ATOM 2457 N N . GLU A 1 313 ? -21.075 8.664 10.005 1.00 86.81 313 GLU A N 1
ATOM 2458 C CA . GLU A 1 313 ? -22.266 9.259 10.614 1.00 86.81 313 GLU A CA 1
ATOM 2459 C C . GLU A 1 313 ? -22.986 8.268 11.545 1.00 86.81 313 GLU A C 1
ATOM 2461 O O . GLU A 1 313 ? -23.153 7.086 11.227 1.00 86.81 313 GLU A O 1
ATOM 2466 N N . GLY A 1 314 ? -23.381 8.755 12.724 1.00 88.19 314 GLY A N 1
ATOM 2467 C CA . GLY A 1 314 ? -24.069 7.962 13.746 1.00 88.19 314 GLY A CA 1
ATOM 2468 C C . GLY A 1 314 ? -23.210 6.890 14.426 1.00 88.19 314 GLY A C 1
ATOM 2469 O O . GLY A 1 314 ? -23.741 6.127 15.230 1.00 88.19 314 GLY A O 1
ATOM 2470 N N . GLN A 1 315 ? -21.911 6.813 14.125 1.00 91.00 315 GLN A N 1
ATOM 2471 C CA . GLN A 1 315 ? -20.977 5.876 14.747 1.00 91.00 315 GLN A CA 1
ATOM 2472 C C . GLN A 1 315 ? -19.892 6.633 15.522 1.00 91.00 315 GLN A C 1
ATOM 2474 O O . GLN A 1 315 ? -19.477 7.717 15.102 1.00 91.00 315 GLN A O 1
ATOM 2479 N N . PRO A 1 316 ? -19.411 6.081 16.650 1.00 91.19 316 PRO A N 1
ATOM 2480 C CA . PRO A 1 316 ? -18.260 6.648 17.332 1.00 91.19 316 PRO A CA 1
ATOM 2481 C C . PRO A 1 316 ? -17.026 6.589 16.428 1.00 91.19 316 PRO A C 1
ATOM 2483 O O . PRO A 1 316 ? -16.887 5.691 15.592 1.00 91.19 316 PRO A O 1
ATOM 2486 N N . LEU A 1 317 ? -16.107 7.533 16.631 1.00 92.62 317 LEU A N 1
ATOM 2487 C CA . LEU A 1 317 ? -14.790 7.486 16.011 1.00 92.62 317 LEU A CA 1
ATOM 2488 C C . LEU A 1 317 ? -14.107 6.161 16.376 1.00 92.62 317 LEU A C 1
ATOM 2490 O O . LEU A 1 317 ? -14.153 5.721 17.525 1.00 92.62 317 LEU A O 1
ATOM 2494 N N . THR A 1 318 ? -13.464 5.528 15.399 1.00 94.94 318 THR A N 1
ATOM 2495 C CA . THR A 1 318 ? -12.705 4.290 15.619 1.00 94.94 318 THR A CA 1
ATOM 2496 C C . THR A 1 318 ? -11.265 4.461 15.170 1.00 94.94 318 THR A C 1
ATOM 2498 O O . THR A 1 318 ? -10.982 5.227 14.246 1.00 94.94 318 THR A O 1
ATOM 2501 N N . ALA A 1 319 ? -10.358 3.743 15.830 1.00 97.06 319 ALA A N 1
ATOM 2502 C CA . ALA A 1 319 ? -8.938 3.768 15.526 1.00 97.06 319 ALA A CA 1
ATOM 2503 C C . ALA A 1 319 ? -8.414 2.356 15.261 1.00 97.06 319 ALA A C 1
ATOM 2505 O O . ALA A 1 319 ? -8.727 1.405 15.984 1.00 97.06 319 ALA A O 1
ATOM 2506 N N . LYS A 1 320 ? -7.594 2.239 14.221 1.00 98.00 320 LYS A N 1
ATOM 2507 C CA . LYS A 1 320 ? -6.937 1.006 13.802 1.00 98.00 320 LYS A CA 1
ATOM 2508 C C . LYS A 1 320 ? -5.450 1.232 13.604 1.00 98.00 320 LYS A C 1
ATOM 2510 O O . LYS A 1 320 ? -4.996 2.361 13.405 1.00 98.00 320 LYS A O 1
ATOM 2515 N N . VAL A 1 321 ? -4.702 0.141 13.629 1.00 98.25 321 VAL A N 1
ATOM 2516 C CA . VAL A 1 321 ? -3.269 0.122 13.342 1.00 98.25 321 VAL A CA 1
ATOM 2517 C C . VAL A 1 321 ? -2.946 -1.002 12.374 1.00 98.25 321 VAL A C 1
ATOM 2519 O O . VAL A 1 321 ? -3.505 -2.095 12.469 1.00 98.25 321 VAL A O 1
ATOM 2522 N N . TYR A 1 322 ? -2.021 -0.710 11.467 1.00 98.38 322 TYR A N 1
ATOM 2523 C CA . TYR A 1 322 ? -1.538 -1.623 10.444 1.00 98.38 322 TYR A CA 1
ATOM 2524 C C . TYR A 1 322 ? -0.128 -2.069 10.814 1.00 98.38 322 TYR A C 1
ATOM 2526 O O . TYR A 1 322 ? 0.816 -1.275 10.846 1.00 98.38 322 TYR A O 1
ATOM 2534 N N . LEU A 1 323 ? 0.011 -3.349 11.133 1.00 98.19 323 LEU A N 1
ATOM 2535 C CA . LEU A 1 323 ? 1.231 -3.980 11.612 1.00 98.19 323 LEU A CA 1
ATOM 2536 C C . LEU A 1 323 ? 1.890 -4.741 10.474 1.00 98.19 323 LEU A C 1
ATOM 2538 O O . LEU A 1 323 ? 1.387 -5.757 10.016 1.00 98.19 323 LEU A O 1
ATOM 2542 N N . GLN A 1 324 ? 3.025 -4.237 10.011 1.00 98.19 324 GLN A N 1
ATOM 2543 C CA . GLN A 1 324 ? 3.739 -4.780 8.868 1.00 98.19 324 GLN A CA 1
ATOM 2544 C C . GLN A 1 324 ? 4.810 -5.777 9.302 1.00 98.19 324 GLN A C 1
ATOM 2546 O O . GLN A 1 324 ? 5.602 -5.486 10.203 1.00 98.19 324 GLN A O 1
ATOM 2551 N N . THR A 1 325 ? 4.899 -6.884 8.569 1.00 98.25 325 THR A N 1
ATOM 2552 C CA . THR A 1 325 ? 6.068 -7.762 8.502 1.00 98.25 325 THR A CA 1
ATOM 2553 C C . THR A 1 325 ? 6.632 -7.715 7.081 1.00 98.25 325 THR A C 1
ATOM 2555 O O . THR A 1 325 ? 5.997 -8.166 6.129 1.00 98.25 325 THR A O 1
ATOM 2558 N N . LEU A 1 326 ? 7.843 -7.177 6.933 1.00 97.44 326 LEU A N 1
ATOM 2559 C CA . LEU A 1 326 ? 8.564 -7.088 5.662 1.00 97.44 326 LEU A CA 1
ATOM 2560 C C . LEU A 1 326 ? 9.686 -8.131 5.610 1.00 97.44 326 LEU A C 1
ATOM 2562 O O . LEU A 1 326 ? 10.508 -8.204 6.523 1.00 97.44 326 LEU A O 1
ATOM 2566 N N . ALA A 1 327 ? 9.772 -8.883 4.516 1.00 97.00 327 ALA A N 1
ATOM 2567 C CA . ALA A 1 327 ? 10.850 -9.824 4.245 1.00 97.00 327 ALA A CA 1
ATOM 2568 C C . ALA A 1 327 ? 11.843 -9.253 3.221 1.00 97.00 327 ALA A C 1
ATOM 2570 O O . ALA A 1 327 ? 11.548 -9.104 2.035 1.00 97.00 327 ALA A O 1
ATOM 2571 N N . VAL A 1 328 ? 13.071 -8.975 3.664 1.00 95.19 328 VAL A N 1
ATOM 2572 C CA . VAL A 1 328 ? 14.143 -8.447 2.812 1.00 95.19 328 VAL A CA 1
ATOM 2573 C C . VAL A 1 328 ? 15.192 -9.525 2.550 1.00 95.19 328 VAL A C 1
ATOM 2575 O O . VAL A 1 328 ? 16.030 -9.825 3.400 1.00 95.19 328 VAL A O 1
ATOM 2578 N N . SER A 1 329 ? 15.189 -10.087 1.341 1.00 92.56 329 SER A N 1
ATOM 2579 C CA . SER A 1 329 ? 16.183 -11.085 0.919 1.00 92.56 329 SER A CA 1
ATOM 2580 C C . SER A 1 329 ? 17.593 -10.484 0.848 1.00 92.56 329 SER A C 1
ATOM 2582 O O . SER A 1 329 ? 17.875 -9.625 0.003 1.00 92.56 329 SER A O 1
ATOM 2584 N N . ILE A 1 330 ? 18.512 -10.983 1.685 1.00 90.81 330 ILE A N 1
ATOM 2585 C CA . ILE A 1 330 ? 19.912 -10.523 1.715 1.00 90.81 330 ILE A CA 1
ATOM 2586 C C . ILE A 1 330 ? 20.595 -10.819 0.377 1.00 90.81 330 ILE A C 1
ATOM 2588 O O . ILE A 1 330 ? 21.295 -9.968 -0.173 1.00 90.81 330 ILE A O 1
ATOM 2592 N N . LYS A 1 331 ? 20.320 -11.994 -0.204 1.00 88.56 331 LYS A N 1
ATOM 2593 C CA . LYS A 1 331 ? 20.811 -12.393 -1.531 1.00 88.56 331 LYS A CA 1
ATOM 2594 C C . LYS A 1 331 ? 20.440 -11.361 -2.605 1.00 88.56 331 LYS A C 1
ATOM 2596 O O . LYS A 1 331 ? 21.311 -10.953 -3.372 1.00 88.56 331 LYS A O 1
ATOM 2601 N N . LYS A 1 332 ? 19.183 -10.886 -2.627 1.00 85.81 332 LYS A N 1
ATOM 2602 C CA . LYS A 1 332 ? 18.718 -9.862 -3.589 1.00 85.81 332 LYS A CA 1
ATOM 2603 C C . LYS A 1 332 ? 19.439 -8.530 -3.372 1.00 85.81 332 LYS A C 1
ATOM 2605 O O . LYS A 1 332 ? 19.858 -7.904 -4.342 1.00 85.81 332 LYS A O 1
ATOM 2610 N N . GLN A 1 333 ? 19.633 -8.116 -2.118 1.00 87.81 333 GLN A N 1
ATOM 2611 C CA . GLN A 1 333 ? 20.348 -6.874 -1.804 1.00 87.81 333 GLN A CA 1
ATOM 2612 C C . GLN A 1 333 ? 21.817 -6.924 -2.244 1.00 87.81 333 GLN A C 1
ATOM 2614 O O . GLN A 1 333 ? 22.319 -5.968 -2.835 1.00 87.81 333 GLN A O 1
ATOM 2619 N N . LEU A 1 334 ? 22.497 -8.052 -2.027 1.00 89.12 334 LEU A N 1
ATOM 2620 C CA . LEU A 1 334 ? 23.870 -8.257 -2.496 1.00 89.12 334 LEU A CA 1
ATOM 2621 C C . LEU A 1 334 ? 23.955 -8.265 -4.028 1.00 89.12 334 LEU A C 1
ATOM 2623 O O . LEU A 1 334 ? 24.829 -7.608 -4.593 1.00 89.12 334 LEU A O 1
ATOM 2627 N N . GLN A 1 335 ? 23.022 -8.936 -4.708 1.00 90.12 335 GLN A N 1
ATOM 2628 C CA . GLN A 1 335 ? 22.953 -8.937 -6.171 1.00 90.12 335 GLN A CA 1
ATOM 2629 C C . GLN A 1 335 ? 22.708 -7.530 -6.732 1.00 90.12 335 GLN A C 1
ATOM 2631 O O . GLN A 1 335 ? 23.400 -7.122 -7.662 1.00 90.12 335 GLN A O 1
ATOM 2636 N N . LYS A 1 336 ? 21.785 -6.759 -6.140 1.00 89.81 336 LYS A N 1
ATOM 2637 C CA . LYS A 1 336 ? 21.516 -5.367 -6.533 1.00 89.81 336 LYS A CA 1
ATOM 2638 C C . LYS A 1 336 ? 22.758 -4.491 -6.366 1.00 89.81 336 LYS A C 1
ATOM 2640 O O . LYS A 1 336 ? 23.090 -3.739 -7.276 1.00 89.81 336 LYS A O 1
ATOM 2645 N N . LYS A 1 337 ? 23.480 -4.623 -5.245 1.00 91.69 337 LYS A N 1
ATOM 2646 C CA . LYS A 1 337 ? 24.751 -3.911 -5.020 1.00 91.69 337 LYS A CA 1
ATOM 2647 C C . LYS A 1 337 ? 25.816 -4.292 -6.048 1.00 91.69 337 LYS A C 1
ATOM 2649 O O . LYS A 1 337 ? 26.510 -3.408 -6.541 1.00 91.69 337 LYS A O 1
ATOM 2654 N N . ARG A 1 338 ? 25.928 -5.578 -6.399 1.00 95.00 338 ARG A N 1
ATOM 2655 C CA . ARG A 1 338 ? 26.865 -6.046 -7.430 1.00 95.00 338 ARG A CA 1
ATOM 2656 C C . ARG A 1 338 ? 26.540 -5.443 -8.798 1.00 95.00 338 ARG A C 1
ATOM 2658 O O . ARG A 1 338 ? 27.413 -4.833 -9.398 1.00 95.00 338 ARG A O 1
ATOM 2665 N N . LEU A 1 339 ? 25.284 -5.531 -9.238 1.00 93.69 339 LEU A N 1
ATOM 2666 C CA . LEU A 1 339 ? 24.839 -4.958 -10.514 1.00 93.69 339 LEU A CA 1
ATOM 2667 C C . LEU A 1 339 ? 25.024 -3.434 -10.560 1.00 93.69 339 LEU A C 1
ATOM 2669 O O . LEU A 1 339 ? 25.450 -2.897 -11.579 1.00 93.69 339 LEU A O 1
ATOM 2673 N N . ALA A 1 340 ? 24.743 -2.733 -9.457 1.00 92.62 340 ALA A N 1
ATOM 2674 C CA . ALA A 1 340 ? 24.967 -1.292 -9.356 1.00 92.62 340 ALA A CA 1
ATOM 2675 C C . ALA A 1 340 ? 26.456 -0.934 -9.474 1.00 92.62 340 ALA A C 1
ATOM 2677 O O . ALA A 1 340 ? 26.801 0.030 -10.153 1.00 92.62 340 ALA A O 1
ATOM 2678 N N . ARG A 1 341 ? 27.341 -1.730 -8.863 1.00 94.88 341 ARG A N 1
ATOM 2679 C CA . ARG A 1 341 ? 28.792 -1.572 -8.994 1.00 94.88 341 ARG A CA 1
ATOM 2680 C C . ARG A 1 341 ? 29.259 -1.816 -10.431 1.00 94.88 341 ARG A C 1
ATOM 2682 O O . ARG A 1 341 ? 29.947 -0.966 -10.978 1.00 94.88 341 ARG A O 1
ATOM 2689 N N . GLU A 1 342 ? 28.829 -2.908 -11.059 1.00 94.94 342 GLU A N 1
ATOM 2690 C CA . GLU A 1 342 ? 29.149 -3.222 -12.462 1.00 94.94 342 GLU A CA 1
ATOM 2691 C C . GLU A 1 342 ? 28.627 -2.139 -13.429 1.00 94.94 342 GLU A C 1
ATOM 2693 O O . GLU A 1 342 ? 29.252 -1.830 -14.442 1.00 94.94 342 GLU A O 1
ATOM 2698 N N . ALA A 1 343 ? 27.466 -1.541 -13.145 1.00 91.62 343 ALA A N 1
ATOM 2699 C CA . ALA A 1 343 ? 26.945 -0.410 -13.911 1.00 91.62 343 ALA A CA 1
ATOM 2700 C C . ALA A 1 343 ? 27.775 0.867 -13.694 1.00 91.62 343 ALA A C 1
ATOM 2702 O O . ALA A 1 343 ? 28.066 1.575 -14.655 1.00 91.62 343 ALA A O 1
ATOM 2703 N N . ALA A 1 344 ? 28.189 1.149 -12.455 1.00 91.12 344 ALA A N 1
ATOM 2704 C CA . ALA A 1 344 ? 29.042 2.291 -12.140 1.00 91.12 344 ALA A CA 1
ATOM 2705 C C . ALA A 1 344 ? 30.429 2.173 -12.794 1.00 91.12 344 ALA A C 1
ATOM 2707 O O . ALA A 1 344 ? 30.913 3.150 -13.359 1.00 91.12 344 ALA A O 1
ATOM 2708 N N . GLU A 1 345 ? 31.031 0.981 -12.781 1.00 92.62 345 GLU A N 1
ATOM 2709 C CA . GLU A 1 345 ? 32.309 0.691 -13.443 1.00 92.62 345 GLU A CA 1
ATOM 2710 C C . GLU A 1 345 ? 32.194 0.885 -14.966 1.00 92.62 345 GLU A C 1
ATOM 2712 O O . GLU A 1 345 ? 32.979 1.639 -15.542 1.00 92.62 345 GLU A O 1
ATOM 2717 N N . ARG A 1 346 ? 31.143 0.347 -15.607 1.00 90.19 346 ARG A N 1
ATOM 2718 C CA . ARG A 1 346 ? 30.864 0.589 -17.039 1.00 90.19 346 ARG A CA 1
ATOM 2719 C C . ARG A 1 346 ? 30.660 2.067 -17.366 1.00 90.19 346 ARG A C 1
ATOM 2721 O O . ARG A 1 346 ? 31.194 2.561 -18.357 1.00 90.19 346 ARG A O 1
ATOM 2728 N N . ASN A 1 347 ? 29.914 2.797 -16.538 1.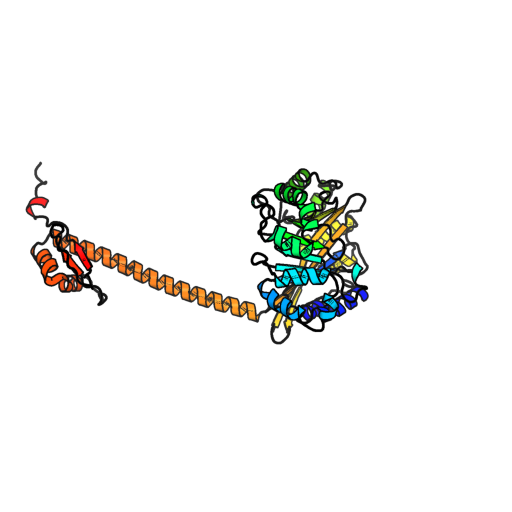00 82.94 347 ASN A N 1
ATOM 2729 C CA . ASN A 1 347 ? 29.712 4.235 -16.725 1.00 82.94 347 ASN A CA 1
ATOM 2730 C C . ASN A 1 347 ? 31.022 5.017 -16.566 1.00 82.94 347 ASN A C 1
ATOM 2732 O O . ASN A 1 347 ? 31.260 5.968 -17.308 1.00 82.94 347 ASN A O 1
ATOM 2736 N N . GLN A 1 348 ? 31.891 4.610 -15.639 1.00 85.62 348 GLN A N 1
ATOM 2737 C CA . GLN A 1 348 ? 33.207 5.213 -15.461 1.00 85.62 348 GLN A CA 1
ATOM 2738 C C . GLN A 1 348 ? 34.124 4.934 -16.660 1.00 85.62 348 GLN A C 1
ATOM 2740 O O . GLN A 1 348 ? 34.830 5.839 -17.102 1.00 85.62 348 GLN A O 1
ATOM 2745 N N . GLU A 1 349 ? 34.110 3.721 -17.210 1.00 82.44 349 GLU A N 1
ATOM 2746 C CA . GLU A 1 349 ? 34.851 3.377 -18.430 1.00 82.44 349 GLU A CA 1
ATOM 2747 C C . GLU A 1 349 ? 34.348 4.166 -19.642 1.00 82.44 349 GLU A C 1
ATOM 2749 O O . GLU A 1 349 ? 35.154 4.775 -20.348 1.00 82.44 349 GLU A O 1
ATOM 2754 N N . MET A 1 350 ? 33.028 4.266 -19.831 1.00 77.00 350 MET A N 1
ATOM 2755 C CA . MET A 1 350 ? 32.438 5.111 -20.876 1.00 77.00 350 MET A CA 1
ATOM 2756 C C . MET A 1 350 ? 32.804 6.589 -20.694 1.00 77.00 350 MET A C 1
ATOM 2758 O O . MET A 1 350 ? 33.134 7.272 -21.667 1.00 77.00 350 MET A O 1
ATOM 2762 N N . ALA A 1 351 ? 32.802 7.095 -19.458 1.00 76.94 351 ALA A N 1
ATOM 2763 C CA . ALA A 1 351 ? 33.208 8.466 -19.159 1.00 76.94 351 ALA A CA 1
ATOM 2764 C C . ALA A 1 351 ? 34.701 8.700 -19.445 1.00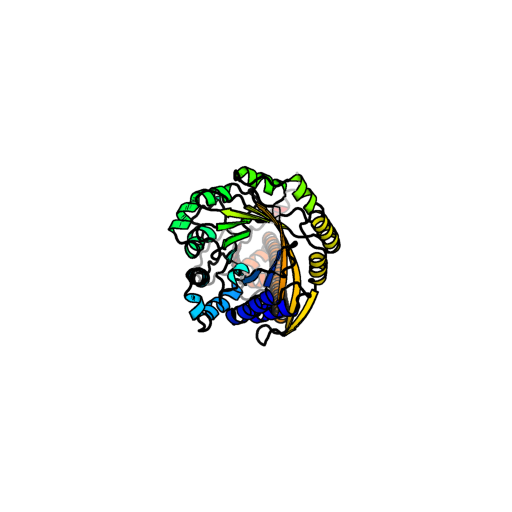 76.94 351 ALA A C 1
ATOM 2766 O O . ALA A 1 351 ? 35.050 9.735 -20.012 1.00 76.94 351 ALA A O 1
ATOM 2767 N N . LYS A 1 352 ? 35.577 7.738 -19.122 1.00 77.81 352 LYS A N 1
ATOM 2768 C CA . LYS A 1 352 ? 37.011 7.784 -19.459 1.00 77.81 352 LYS A CA 1
ATOM 2769 C C . LYS A 1 352 ? 37.232 7.767 -20.971 1.00 77.81 352 LYS A C 1
ATOM 2771 O O . LYS A 1 352 ? 37.982 8.604 -21.465 1.00 77.81 352 LYS A O 1
ATOM 2776 N N . GLY A 1 353 ? 36.537 6.894 -21.702 1.00 77.12 353 GLY A N 1
ATOM 2777 C CA . GLY A 1 353 ? 36.564 6.869 -23.168 1.00 77.12 353 GLY A CA 1
ATOM 2778 C C . GLY A 1 353 ? 36.101 8.198 -23.771 1.00 77.12 353 GLY A C 1
ATOM 2779 O O . GLY A 1 353 ? 36.762 8.753 -24.645 1.00 77.12 353 GLY A O 1
ATOM 2780 N N . THR A 1 354 ? 35.030 8.780 -23.227 1.00 75.31 354 THR A N 1
ATOM 2781 C CA . THR A 1 354 ? 34.514 10.091 -23.651 1.00 75.31 354 THR A CA 1
ATOM 2782 C C . THR A 1 354 ? 35.488 11.227 -23.326 1.00 75.31 354 THR A C 1
ATOM 2784 O O . THR A 1 354 ? 35.655 12.144 -24.127 1.00 75.31 354 THR A O 1
ATOM 2787 N N . ALA A 1 355 ? 36.152 11.195 -22.169 1.00 74.50 355 ALA A N 1
ATOM 2788 C CA . ALA A 1 355 ? 37.131 12.205 -21.775 1.00 74.50 355 ALA A CA 1
ATOM 2789 C C . ALA A 1 355 ? 38.403 12.134 -22.631 1.00 74.50 355 ALA A C 1
ATOM 2791 O O . ALA A 1 355 ? 38.864 13.173 -23.103 1.00 74.50 355 ALA A O 1
ATOM 2792 N N . ALA A 1 356 ? 38.919 10.927 -22.883 1.00 74.12 356 ALA A N 1
ATOM 2793 C CA . A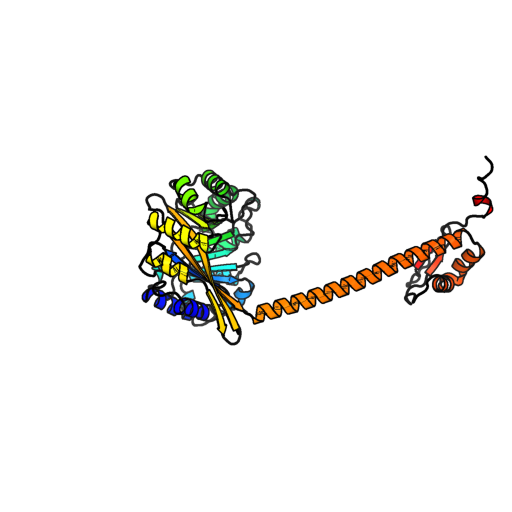LA A 1 356 ? 40.042 10.697 -23.789 1.00 74.12 356 ALA A CA 1
ATOM 2794 C C . ALA A 1 356 ? 39.704 11.169 -25.210 1.00 74.12 356 ALA A C 1
ATOM 2796 O O . ALA A 1 356 ? 40.469 11.923 -25.805 1.00 74.12 356 ALA A O 1
ATOM 2797 N N . TYR A 1 357 ? 38.508 10.840 -25.706 1.00 72.12 357 TYR A N 1
ATOM 2798 C CA . TYR A 1 357 ? 38.026 11.306 -27.004 1.00 72.12 357 TYR A CA 1
ATOM 2799 C C . TYR A 1 357 ? 37.894 12.837 -27.071 1.00 72.12 357 TYR A C 1
ATOM 2801 O O . TYR A 1 357 ? 38.366 13.455 -28.019 1.00 72.12 357 TYR A O 1
ATOM 2809 N N . ARG A 1 358 ? 37.330 13.487 -26.042 1.00 76.56 358 ARG A N 1
ATOM 2810 C CA . ARG A 1 358 ? 37.230 14.961 -25.963 1.00 76.56 358 ARG A CA 1
ATOM 2811 C C . ARG A 1 358 ? 38.586 15.656 -25.826 1.00 76.56 358 ARG A C 1
ATOM 2813 O O . ARG A 1 358 ? 38.711 16.816 -26.219 1.00 76.56 358 ARG A O 1
ATOM 2820 N N . HIS A 1 359 ? 39.563 15.016 -25.186 1.00 80.38 359 HIS A N 1
ATOM 2821 C CA . HIS A 1 359 ? 40.928 15.532 -25.096 1.00 80.38 359 HIS A CA 1
ATOM 2822 C C . HIS A 1 359 ? 41.611 15.453 -26.460 1.00 80.38 359 HIS A C 1
ATOM 2824 O O . HIS A 1 359 ? 42.083 16.474 -26.955 1.00 80.38 359 HIS A O 1
ATOM 2830 N N . TRP A 1 360 ? 41.537 14.284 -27.100 1.00 81.00 360 TRP A N 1
ATOM 2831 C CA . TRP A 1 360 ? 42.025 14.067 -28.455 1.00 81.00 360 TRP A CA 1
ATOM 2832 C C . TRP A 1 360 ? 41.397 15.060 -29.443 1.00 81.00 360 TRP A C 1
ATOM 2834 O O . TRP A 1 360 ? 42.124 15.790 -30.098 1.00 81.00 360 TRP A O 1
ATOM 2844 N N . GLN A 1 361 ? 40.067 15.223 -29.455 1.00 79.00 361 GLN A N 1
ATOM 2845 C CA . GLN A 1 361 ? 39.386 16.200 -30.318 1.00 79.00 361 GLN A CA 1
ATOM 2846 C C . GLN A 1 361 ? 39.906 17.634 -30.135 1.00 79.00 361 GLN A C 1
ATOM 2848 O O . GLN A 1 361 ? 40.081 18.350 -31.119 1.00 79.00 361 GLN A O 1
ATOM 2853 N N . ARG A 1 362 ? 40.154 18.068 -28.891 1.00 84.69 362 ARG A N 1
ATOM 2854 C CA . ARG A 1 362 ? 40.692 19.409 -28.606 1.00 84.69 362 ARG A C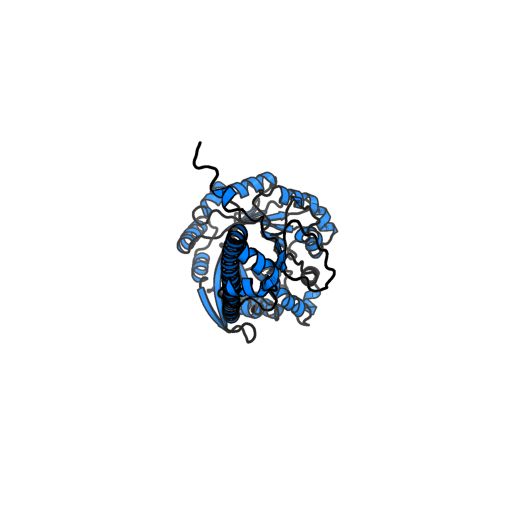A 1
ATOM 2855 C C . ARG A 1 362 ? 42.118 19.569 -29.118 1.00 84.69 362 ARG A C 1
ATOM 2857 O O . ARG A 1 362 ? 42.416 20.585 -29.737 1.00 84.69 362 ARG A O 1
ATOM 2864 N N . GLN A 1 363 ? 42.969 18.570 -28.894 1.00 85.94 363 GLN A N 1
ATOM 2865 C CA . GLN A 1 363 ? 44.336 18.566 -29.411 1.00 85.94 363 GLN A CA 1
ATOM 2866 C C . GLN A 1 363 ? 44.337 18.574 -30.945 1.00 85.94 363 GLN A C 1
ATOM 2868 O O . GLN A 1 363 ? 45.029 19.381 -31.557 1.00 85.94 363 GLN A O 1
ATOM 2873 N N . THR A 1 364 ? 43.481 17.762 -31.570 1.00 82.19 364 THR A N 1
ATOM 2874 C CA . THR A 1 364 ? 43.333 17.715 -33.025 1.00 82.19 364 THR A CA 1
ATOM 2875 C C . THR A 1 364 ? 42.880 19.060 -33.588 1.00 82.19 364 THR A C 1
ATOM 2877 O O . THR A 1 364 ? 43.442 19.529 -34.573 1.00 82.19 364 THR A O 1
ATOM 2880 N N . GLN A 1 365 ? 41.898 19.716 -32.963 1.00 85.31 365 GLN A N 1
ATOM 2881 C CA . GLN A 1 365 ? 41.439 21.045 -33.376 1.00 85.31 365 GLN A CA 1
ATOM 2882 C C . GLN A 1 365 ? 42.537 22.106 -33.266 1.00 85.31 365 GLN A C 1
ATOM 2884 O O . GLN A 1 365 ? 42.644 22.958 -34.147 1.00 85.31 365 GLN A O 1
ATOM 2889 N N . GLU A 1 366 ? 43.343 22.073 -32.207 1.00 89.19 366 GLU A N 1
ATOM 2890 C CA . GLU A 1 366 ? 44.427 23.036 -32.017 1.00 89.19 366 GLU A CA 1
ATOM 2891 C C . GLU A 1 366 ? 45.552 22.831 -33.039 1.00 89.19 366 GLU A C 1
ATOM 2893 O O . GLU A 1 366 ? 45.955 23.784 -33.708 1.00 89.19 366 GLU A O 1
ATOM 2898 N N . ASN A 1 367 ? 45.967 21.583 -33.266 1.00 87.62 367 ASN A N 1
ATOM 2899 C CA . ASN A 1 367 ? 46.941 21.239 -34.304 1.00 87.62 367 ASN A CA 1
ATOM 2900 C C . ASN A 1 367 ? 46.443 21.651 -35.697 1.00 87.62 367 ASN A C 1
ATOM 2902 O O . ASN A 1 367 ? 47.197 22.222 -36.485 1.00 87.62 367 ASN A O 1
ATOM 2906 N N . MET A 1 368 ? 45.152 21.444 -35.988 1.00 87.19 368 MET A N 1
ATOM 2907 C CA . MET A 1 368 ? 44.537 21.911 -37.233 1.00 87.19 368 MET A CA 1
ATOM 2908 C C . MET A 1 368 ? 44.621 23.431 -37.379 1.00 87.19 368 MET A C 1
ATOM 2910 O O . MET A 1 368 ? 44.985 23.916 -38.445 1.00 87.19 368 MET A O 1
ATOM 2914 N N . LYS A 1 369 ? 44.332 24.207 -36.328 1.00 89.12 369 LYS A N 1
ATOM 2915 C CA . LYS A 1 369 ? 44.452 25.674 -36.381 1.00 89.12 369 LYS A CA 1
ATOM 2916 C C . LYS A 1 369 ? 45.884 26.123 -36.648 1.00 89.12 369 LYS A C 1
ATOM 2918 O O . LYS A 1 369 ? 46.089 27.034 -37.451 1.00 89.12 369 LYS A O 1
ATOM 2923 N N . GLN A 1 370 ? 46.864 25.495 -36.002 1.00 90.38 370 GLN A N 1
ATOM 2924 C CA . GLN A 1 370 ? 48.279 25.807 -36.205 1.00 90.38 370 GLN A CA 1
ATOM 2925 C C . GLN A 1 370 ? 48.722 25.486 -37.634 1.00 90.38 370 GLN A C 1
ATOM 2927 O O . GLN A 1 370 ? 49.327 26.336 -38.291 1.00 90.38 370 GLN A O 1
ATOM 2932 N N . LEU A 1 371 ? 48.346 24.309 -38.145 1.00 92.38 371 LEU A N 1
ATOM 2933 C CA . LEU A 1 371 ? 48.598 23.902 -39.526 1.00 92.38 371 LEU A CA 1
ATOM 2934 C C . LEU A 1 371 ? 47.990 24.904 -40.513 1.00 92.38 371 LEU A C 1
ATOM 2936 O O . LEU A 1 371 ? 48.689 25.386 -41.403 1.00 92.38 371 LEU A O 1
ATOM 2940 N N . MET A 1 372 ? 46.717 25.269 -40.326 1.00 89.62 372 MET A N 1
ATOM 2941 C CA . MET A 1 372 ? 46.025 26.237 -41.183 1.00 89.62 372 MET A CA 1
ATOM 2942 C C . MET A 1 372 ? 46.700 27.600 -41.161 1.00 89.62 372 MET A C 1
ATOM 2944 O O . MET A 1 372 ? 46.974 28.168 -42.212 1.00 89.62 372 MET A O 1
ATOM 2948 N N . THR A 1 373 ? 47.023 28.102 -39.970 1.00 90.06 373 THR A N 1
ATOM 2949 C CA . THR A 1 373 ? 47.697 29.393 -39.801 1.00 90.06 373 THR A CA 1
ATOM 2950 C C . THR A 1 373 ? 49.052 29.391 -40.503 1.00 90.06 373 THR A C 1
ATOM 2952 O O . THR A 1 373 ? 49.382 30.335 -41.218 1.00 90.06 373 THR A O 1
ATOM 2955 N N . LYS A 1 374 ? 49.826 28.309 -40.376 1.00 91.94 374 LYS A N 1
ATOM 2956 C CA . LYS A 1 374 ? 51.108 28.171 -41.070 1.00 91.94 374 LYS A CA 1
ATOM 2957 C C . LYS A 1 374 ? 50.924 28.125 -42.589 1.00 91.94 374 LYS A C 1
ATOM 2959 O O . LYS A 1 374 ? 51.612 28.854 -43.293 1.00 91.94 374 LYS A O 1
ATOM 2964 N N . ALA A 1 375 ? 49.951 27.365 -43.090 1.00 89.81 375 ALA A N 1
ATOM 2965 C CA . ALA A 1 375 ? 49.631 27.298 -44.520 1.00 89.81 375 ALA A CA 1
ATOM 2966 C C . ALA A 1 375 ? 49.095 28.625 -45.097 1.00 89.81 375 ALA A C 1
ATOM 2968 O O . ALA A 1 375 ? 49.184 28.854 -46.304 1.00 89.81 375 ALA A O 1
ATOM 2969 N N . MET A 1 376 ? 48.550 29.516 -44.262 1.00 88.25 376 MET A N 1
ATOM 2970 C CA . MET A 1 376 ? 48.184 30.876 -44.675 1.00 88.25 376 MET A CA 1
ATOM 2971 C C . MET A 1 376 ? 49.393 31.797 -44.817 1.00 88.25 376 MET A C 1
ATOM 2973 O O . MET A 1 376 ? 49.351 32.714 -45.630 1.00 88.25 376 MET A O 1
ATOM 2977 N N . LEU A 1 377 ? 50.437 31.599 -44.011 1.00 88.56 377 LEU A N 1
ATOM 2978 C CA . LEU A 1 377 ? 51.554 32.541 -43.877 1.00 88.56 377 LEU A CA 1
ATOM 2979 C C . LEU A 1 377 ? 52.824 32.092 -44.620 1.00 88.56 377 LEU A C 1
ATOM 2981 O O . LEU A 1 377 ? 53.695 32.917 -44.912 1.00 88.56 377 LEU A O 1
ATOM 2985 N N . ASP A 1 378 ? 52.925 30.804 -44.948 1.00 91.75 378 ASP A N 1
ATOM 2986 C CA . ASP A 1 378 ? 54.076 30.166 -45.586 1.00 91.75 378 ASP A CA 1
ATOM 2987 C C . ASP A 1 378 ? 53.642 29.409 -46.856 1.00 91.75 378 ASP A C 1
ATOM 2989 O O . ASP A 1 378 ? 52.929 28.405 -46.798 1.00 91.75 378 ASP A O 1
ATOM 2993 N N . GLN A 1 379 ? 54.070 29.918 -48.016 1.00 91.31 379 GLN A N 1
ATOM 2994 C CA . GLN A 1 379 ? 53.699 29.382 -49.327 1.00 91.31 379 GLN A CA 1
ATOM 2995 C C . GLN A 1 379 ? 54.333 28.009 -49.591 1.00 91.31 379 GLN A C 1
ATOM 2997 O O . GLN A 1 379 ? 53.698 27.160 -50.215 1.00 91.31 379 GLN A O 1
ATOM 3002 N N . ASP A 1 380 ? 55.554 27.771 -49.110 1.00 93.88 380 ASP A N 1
ATOM 3003 C CA . ASP A 1 380 ? 56.242 26.494 -49.314 1.00 93.88 380 ASP A CA 1
ATOM 3004 C C . ASP A 1 380 ? 55.579 25.412 -48.463 1.00 93.88 380 ASP A C 1
ATOM 3006 O O . ASP A 1 380 ? 55.287 24.317 -48.947 1.00 93.88 380 ASP A O 1
ATOM 3010 N N . PHE A 1 381 ? 55.233 25.752 -47.217 1.00 93.69 381 PHE A N 1
ATOM 3011 C CA . PHE A 1 381 ? 54.448 24.868 -46.360 1.00 93.69 381 PHE A CA 1
ATOM 3012 C C . PHE A 1 381 ? 53.058 24.584 -46.944 1.00 93.69 381 PHE A C 1
ATOM 3014 O O . PHE A 1 381 ? 52.626 23.433 -46.957 1.00 93.69 381 PHE A O 1
ATOM 3021 N N . ARG A 1 382 ? 52.377 25.596 -47.499 1.00 93.19 382 ARG A N 1
ATOM 3022 C CA . ARG A 1 382 ? 51.096 25.415 -48.201 1.00 93.19 382 ARG A CA 1
ATOM 3023 C C . ARG A 1 382 ? 51.211 24.425 -49.361 1.00 93.19 382 ARG A C 1
ATOM 3025 O O . ARG A 1 382 ? 50.384 23.524 -49.477 1.00 93.19 382 ARG A O 1
ATOM 3032 N N . ASN A 1 383 ? 52.235 24.575 -50.201 1.00 92.75 383 ASN A N 1
ATOM 3033 C CA . ASN A 1 383 ? 52.466 23.686 -51.339 1.00 92.75 383 ASN A CA 1
ATOM 3034 C C . ASN A 1 383 ? 52.738 22.247 -50.877 1.00 92.75 383 ASN A C 1
ATOM 3036 O O . ASN A 1 383 ? 52.260 21.302 -51.504 1.00 92.75 383 ASN A O 1
ATOM 3040 N N . ARG A 1 384 ? 53.447 22.068 -49.756 1.00 94.38 384 ARG A N 1
ATOM 3041 C CA . ARG A 1 384 ? 53.604 20.748 -49.132 1.00 94.38 384 ARG A CA 1
ATOM 3042 C C . ARG A 1 384 ? 52.272 20.183 -48.642 1.00 94.38 384 ARG A C 1
ATOM 3044 O O . ARG A 1 384 ? 52.007 19.022 -48.915 1.00 94.38 384 ARG A O 1
ATOM 3051 N N . CYS A 1 385 ? 51.397 20.970 -48.005 1.00 91.94 385 CYS A N 1
ATOM 3052 C CA . CYS A 1 385 ? 50.064 20.484 -47.613 1.00 91.94 385 CYS A CA 1
ATOM 3053 C C . CYS A 1 385 ? 49.274 19.936 -48.815 1.00 91.94 385 CYS A C 1
ATOM 3055 O O . CYS A 1 385 ? 48.650 18.884 -48.708 1.00 91.94 385 CYS A O 1
ATOM 3057 N N . LEU A 1 386 ? 49.311 20.632 -49.956 1.00 91.31 386 LEU A N 1
ATOM 3058 C CA . LEU A 1 386 ? 48.571 20.246 -51.165 1.00 91.31 386 LEU A CA 1
ATOM 3059 C C . LEU A 1 386 ? 49.132 18.985 -51.844 1.00 91.31 386 LEU A C 1
ATOM 3061 O O . LEU A 1 386 ? 48.364 18.186 -52.373 1.00 91.31 386 LEU A O 1
ATOM 3065 N N . ASN A 1 387 ? 50.455 18.798 -51.832 1.00 92.06 387 ASN A N 1
ATOM 3066 C CA . ASN A 1 387 ? 51.119 17.709 -52.561 1.00 92.06 387 ASN A CA 1
ATOM 3067 C C . ASN A 1 387 ? 51.445 16.487 -51.688 1.00 92.06 387 ASN A C 1
ATOM 3069 O O . ASN A 1 387 ? 51.489 15.363 -52.179 1.00 92.06 387 ASN A O 1
ATOM 3073 N N . GLU A 1 388 ? 51.678 16.706 -50.395 1.00 93.25 388 GLU A N 1
ATOM 3074 C CA . GLU A 1 388 ? 52.195 15.733 -49.426 1.00 93.25 388 GLU A CA 1
ATOM 3075 C C . GLU A 1 388 ? 51.307 15.689 -48.169 1.00 93.25 388 GLU A C 1
ATOM 3077 O O . GLU A 1 388 ? 51.797 15.540 -47.049 1.00 93.25 388 GLU A O 1
ATOM 3082 N N . GLY A 1 389 ? 49.990 15.856 -48.336 1.00 87.94 389 GLY A N 1
ATOM 3083 C CA . GLY A 1 389 ? 49.042 16.051 -47.233 1.00 87.94 389 GLY A CA 1
ATOM 3084 C C . GLY A 1 389 ? 49.142 15.024 -46.101 1.00 87.94 389 GLY A C 1
ATOM 3085 O O . GLY A 1 389 ? 49.137 15.409 -44.933 1.00 87.94 389 GLY A O 1
ATOM 3086 N N . GLU A 1 390 ? 49.303 13.736 -46.419 1.00 86.81 390 GLU A N 1
ATOM 3087 C CA . GLU A 1 390 ? 49.473 12.675 -45.413 1.00 86.81 390 GLU A CA 1
ATOM 3088 C C . GLU A 1 390 ? 50.774 12.834 -44.606 1.00 86.81 390 GLU A C 1
ATOM 3090 O O . GLU A 1 390 ? 50.763 12.693 -43.380 1.00 86.81 390 GLU A O 1
ATOM 3095 N N . THR A 1 391 ? 51.882 13.180 -45.269 1.00 88.56 391 THR A N 1
ATOM 3096 C CA . THR A 1 391 ? 53.185 13.414 -44.629 1.00 88.56 391 THR A CA 1
ATOM 3097 C C . THR A 1 391 ? 53.133 14.650 -43.738 1.00 88.56 391 THR A C 1
ATOM 3099 O O . THR A 1 391 ? 53.501 14.577 -42.570 1.00 88.56 391 THR A O 1
ATOM 3102 N N . VAL A 1 392 ? 52.607 15.771 -44.246 1.00 89.56 392 VAL A N 1
ATOM 3103 C CA . VAL A 1 392 ? 52.497 17.023 -43.477 1.00 89.56 392 VAL A CA 1
ATOM 3104 C C . VAL A 1 392 ? 51.575 16.859 -42.272 1.00 89.56 392 VAL A C 1
ATOM 3106 O O . VAL A 1 392 ? 51.869 17.369 -41.189 1.00 89.56 392 VAL A O 1
ATOM 3109 N N . PHE A 1 393 ? 50.471 16.128 -42.427 1.00 86.88 393 PHE A N 1
ATOM 3110 C CA . PHE A 1 393 ? 49.587 15.818 -41.310 1.00 86.88 393 PHE A CA 1
ATOM 3111 C C . PHE A 1 393 ? 50.285 14.919 -40.283 1.00 86.88 393 PHE A C 1
ATOM 3113 O O . PHE A 1 393 ? 50.217 15.195 -39.093 1.00 86.88 393 PHE A O 1
ATOM 3120 N N . SER A 1 394 ? 51.036 13.905 -40.711 1.00 85.62 394 SER A N 1
ATOM 3121 C CA . SER A 1 394 ? 51.794 13.050 -39.785 1.00 85.62 394 SER A CA 1
ATOM 3122 C C . SER A 1 394 ? 52.907 13.813 -39.049 1.00 85.62 394 SER A C 1
ATOM 3124 O O . SER A 1 394 ? 53.143 13.562 -37.874 1.00 85.62 394 SER A O 1
ATOM 3126 N N . GLU A 1 395 ? 53.559 14.782 -39.702 1.00 88.25 395 GLU A N 1
ATOM 3127 C CA . GLU A 1 395 ? 54.571 15.657 -39.084 1.00 88.25 395 GLU A CA 1
ATOM 3128 C C . GLU A 1 395 ? 53.969 16.649 -38.077 1.00 88.25 395 GLU A C 1
ATOM 3130 O O . GLU A 1 395 ? 54.617 17.014 -37.100 1.00 88.25 395 GLU A O 1
ATOM 3135 N N . THR A 1 396 ? 52.744 17.124 -38.325 1.00 84.44 396 THR A N 1
ATOM 3136 C CA . THR A 1 396 ? 52.100 18.166 -37.503 1.00 84.44 396 THR A CA 1
ATOM 3137 C C . THR A 1 396 ? 51.407 17.587 -36.266 1.00 84.44 396 THR A C 1
ATOM 3139 O O . THR A 1 396 ? 51.215 18.284 -35.271 1.00 84.44 396 THR A O 1
ATOM 3142 N N . PHE A 1 397 ? 51.009 16.318 -36.309 1.00 83.94 397 PHE A N 1
ATOM 3143 C CA . PHE A 1 397 ? 50.303 15.662 -35.216 1.00 83.94 397 PHE A CA 1
ATOM 3144 C C . PHE A 1 397 ? 51.253 14.704 -34.496 1.00 83.94 397 PHE A C 1
ATOM 3146 O O . PHE A 1 397 ? 51.453 13.574 -34.925 1.00 83.94 397 PHE A O 1
ATOM 3153 N N . GLU A 1 398 ? 51.815 15.145 -33.368 1.00 71.69 398 GLU A N 1
ATOM 3154 C CA . GLU A 1 398 ? 52.573 14.267 -32.470 1.00 71.69 398 GLU A CA 1
ATOM 3155 C C . GLU A 1 398 ? 51.628 13.219 -31.842 1.00 71.69 398 GLU A C 1
ATOM 3157 O O . GLU A 1 398 ? 50.907 13.501 -30.883 1.00 71.69 398 GLU A O 1
ATOM 3162 N N . GLY A 1 399 ? 51.584 12.014 -32.419 1.00 71.00 399 GLY A N 1
ATOM 3163 C CA . GLY A 1 399 ? 50.790 10.881 -31.931 1.00 71.00 399 GLY A CA 1
ATOM 3164 C C . GLY A 1 399 ? 50.424 9.873 -33.027 1.00 71.00 399 GLY A C 1
ATOM 3165 O O . GLY A 1 399 ? 50.654 10.109 -34.210 1.00 71.00 399 GLY A O 1
ATOM 3166 N N . GLU A 1 400 ? 49.835 8.735 -32.645 1.00 68.00 400 GLU A N 1
ATOM 3167 C CA . GLU A 1 400 ? 49.275 7.787 -33.617 1.00 68.00 400 GLU A CA 1
ATOM 3168 C C . GLU A 1 400 ? 48.050 8.412 -34.302 1.00 68.00 400 GLU A C 1
ATOM 3170 O O . GLU A 1 400 ? 46.956 8.485 -33.735 1.00 68.00 400 GLU A O 1
ATOM 3175 N N . VAL A 1 401 ? 48.229 8.879 -35.540 1.00 67.19 401 VAL A N 1
ATOM 3176 C CA . VAL A 1 401 ? 47.110 9.234 -36.415 1.00 67.19 401 VAL A CA 1
ATOM 3177 C C . VAL A 1 401 ? 46.366 7.939 -36.757 1.00 67.19 401 VAL A C 1
ATOM 3179 O O . VAL A 1 401 ? 46.996 6.991 -37.235 1.00 67.19 401 VAL A O 1
ATOM 3182 N N . PRO A 1 402 ? 45.042 7.852 -36.532 1.00 72.88 402 PRO A N 1
ATOM 3183 C CA . PRO A 1 402 ? 44.298 6.654 -36.885 1.00 72.88 402 PRO A CA 1
ATOM 3184 C C . PRO A 1 402 ? 44.503 6.316 -38.364 1.00 72.88 402 PRO A C 1
ATOM 3186 O O . PRO A 1 402 ? 44.305 7.166 -39.225 1.00 72.88 402 PRO A O 1
ATOM 3189 N N . THR A 1 403 ? 44.839 5.066 -38.681 1.00 69.56 403 THR A N 1
ATOM 3190 C CA . THR A 1 403 ? 45.193 4.617 -40.047 1.00 69.56 403 THR A CA 1
ATOM 3191 C C . THR A 1 403 ? 44.094 4.820 -41.101 1.00 69.56 403 THR A C 1
ATOM 3193 O O . THR A 1 403 ? 44.349 4.704 -42.299 1.00 69.56 403 THR A O 1
ATOM 3196 N N . HIS A 1 404 ? 42.871 5.136 -40.666 1.00 75.62 404 HIS A N 1
ATOM 3197 C CA . HIS A 1 404 ? 41.730 5.471 -41.516 1.00 75.62 404 HIS A CA 1
ATOM 3198 C C . HIS A 1 404 ? 41.595 6.978 -41.820 1.00 75.62 404 HIS A C 1
ATOM 3200 O O . HIS A 1 404 ? 40.711 7.358 -42.584 1.00 75.62 404 HIS A O 1
ATOM 3206 N N . TRP A 1 405 ? 42.440 7.842 -41.248 1.00 77.69 405 TRP A N 1
ATOM 3207 C CA . TRP A 1 405 ? 42.481 9.276 -41.541 1.00 77.69 405 TRP A CA 1
ATOM 3208 C C . TRP A 1 405 ? 43.516 9.544 -42.627 1.00 77.69 405 TRP A C 1
ATOM 3210 O O . TRP A 1 405 ? 44.717 9.534 -42.378 1.00 77.69 405 TRP A O 1
ATOM 3220 N N . ARG A 1 406 ? 43.031 9.793 -43.844 1.00 81.12 406 ARG A N 1
ATOM 3221 C CA . ARG A 1 406 ? 43.848 10.222 -44.982 1.00 81.12 406 ARG A CA 1
ATOM 3222 C C . ARG A 1 406 ? 43.407 11.624 -45.385 1.00 81.12 406 ARG A C 1
ATOM 3224 O O . ARG A 1 406 ? 42.404 11.749 -46.093 1.00 81.12 406 ARG A O 1
ATOM 3231 N N . PRO A 1 407 ? 44.042 12.676 -44.846 1.00 85.94 407 PRO A N 1
ATOM 3232 C CA . PRO A 1 407 ? 43.669 14.043 -45.162 1.00 85.94 407 PRO A CA 1
ATOM 3233 C C . PRO A 1 407 ? 44.068 14.381 -46.597 1.00 85.94 407 PRO A C 1
ATOM 3235 O O . PRO A 1 407 ? 45.185 14.107 -47.031 1.00 85.94 407 PRO A O 1
ATOM 3238 N N . CYS A 1 408 ? 43.157 15.021 -47.318 1.00 87.38 408 CYS A N 1
ATOM 3239 C CA . CYS A 1 408 ? 43.417 15.613 -48.620 1.00 87.38 408 CYS A CA 1
ATOM 3240 C C . CYS A 1 408 ? 43.191 17.117 -48.503 1.00 87.38 408 CYS A C 1
ATOM 3242 O O . CYS A 1 408 ? 42.068 17.564 -48.276 1.00 87.38 408 CYS A O 1
ATOM 3244 N N . PHE A 1 409 ? 44.258 17.905 -48.609 1.00 88.44 409 PHE A N 1
ATOM 3245 C CA . PHE A 1 409 ? 44.139 19.355 -48.571 1.00 88.44 409 PHE A CA 1
ATOM 3246 C C . PHE A 1 409 ? 43.753 19.878 -49.951 1.00 88.44 409 PHE A C 1
ATOM 3248 O O . PHE A 1 409 ? 44.369 19.513 -50.951 1.00 88.44 409 PHE A O 1
ATOM 3255 N N . ILE A 1 410 ? 42.748 20.744 -49.997 1.00 88.81 410 ILE A N 1
ATOM 3256 C CA . ILE A 1 410 ? 42.239 21.340 -51.233 1.00 88.81 410 ILE A CA 1
ATOM 3257 C C . ILE A 1 410 ? 42.163 22.858 -51.092 1.00 88.81 410 ILE A C 1
ATOM 3259 O O . ILE A 1 410 ? 42.076 23.391 -49.983 1.00 88.81 410 ILE A O 1
ATOM 3263 N N . GLU A 1 411 ? 42.204 23.569 -52.215 1.00 86.69 411 GLU A N 1
ATOM 3264 C CA . GLU A 1 411 ? 41.956 25.008 -52.224 1.00 86.69 411 GLU A CA 1
ATOM 3265 C C . GLU A 1 411 ? 40.455 25.280 -52.369 1.00 86.69 411 GLU A C 1
ATOM 3267 O O . GLU A 1 411 ? 39.758 24.598 -53.124 1.00 86.69 411 GLU A O 1
ATOM 3272 N N . THR A 1 412 ? 39.961 26.300 -51.662 1.00 70.38 412 THR A N 1
ATOM 3273 C CA . THR A 1 412 ? 38.542 26.700 -51.637 1.00 70.38 412 THR A CA 1
ATOM 3274 C C . THR A 1 412 ? 37.943 26.998 -53.015 1.00 70.38 412 THR A C 1
ATOM 3276 O O . THR A 1 412 ? 36.728 26.922 -53.170 1.00 70.38 412 THR A O 1
ATOM 3279 N N . ASP A 1 413 ? 38.779 27.274 -54.018 1.00 69.62 413 ASP A N 1
ATOM 3280 C CA . ASP A 1 413 ? 38.345 27.649 -55.368 1.00 69.62 413 ASP A CA 1
ATOM 3281 C C . ASP A 1 413 ? 38.393 26.468 -56.360 1.00 69.62 413 ASP A C 1
ATOM 3283 O O . ASP A 1 413 ? 38.026 26.601 -57.528 1.00 69.62 413 ASP A O 1
ATOM 3287 N N . THR A 1 414 ? 38.815 25.282 -55.903 1.00 62.22 414 THR A N 1
ATOM 3288 C CA . THR A 1 414 ? 38.935 24.073 -56.730 1.00 62.22 414 THR A CA 1
ATOM 3289 C C . THR A 1 414 ? 37.864 23.043 -56.387 1.00 62.22 414 THR A C 1
ATOM 3291 O O . THR A 1 414 ? 38.110 22.082 -55.665 1.00 62.22 414 THR A O 1
ATOM 3294 N N . VAL A 1 415 ? 36.661 23.193 -56.947 1.00 52.66 415 VAL A N 1
ATOM 3295 C CA . VAL A 1 415 ? 35.645 22.130 -56.890 1.00 52.66 415 VAL A CA 1
ATOM 3296 C C . VAL A 1 415 ? 36.045 21.017 -57.861 1.00 52.66 415 VAL A C 1
ATOM 3298 O O . VAL A 1 415 ? 35.811 21.114 -59.064 1.00 52.66 415 VAL A O 1
ATOM 3301 N N . LYS A 1 416 ? 36.659 19.944 -57.356 1.00 59.78 416 LYS A N 1
ATOM 3302 C CA . LYS A 1 416 ? 36.815 18.686 -58.100 1.00 59.78 416 LYS A CA 1
ATOM 3303 C C . LYS A 1 416 ? 35.935 17.618 -57.465 1.00 59.78 416 LYS A C 1
ATOM 3305 O O . LYS A 1 416 ? 36.264 17.052 -56.432 1.00 59.78 416 LYS A O 1
ATOM 3310 N N . THR A 1 417 ? 34.812 17.321 -58.108 1.00 52.25 417 THR A N 1
ATOM 3311 C CA . THR A 1 417 ? 33.967 16.173 -57.774 1.00 52.25 417 THR A CA 1
ATOM 3312 C C . THR A 1 417 ? 34.689 14.887 -58.176 1.00 52.25 417 THR A C 1
ATOM 3314 O O . THR A 1 417 ? 34.736 14.559 -59.360 1.00 52.25 417 THR A O 1
ATOM 3317 N N . SER A 1 418 ? 35.272 14.161 -57.218 1.00 55.81 418 SER A N 1
ATOM 3318 C CA . SER A 1 418 ? 35.726 12.784 -57.453 1.00 55.81 418 SER A CA 1
ATOM 3319 C C . SER A 1 418 ? 34.687 11.778 -56.935 1.00 55.81 418 SER A C 1
ATOM 3321 O O . SER A 1 418 ? 34.184 11.891 -55.812 1.00 55.81 418 SER A O 1
ATOM 3323 N N . GLU A 1 419 ? 34.321 10.819 -57.790 1.00 53.19 419 GLU A N 1
ATOM 3324 C CA . GLU A 1 419 ? 33.358 9.737 -57.534 1.00 53.19 419 GLU A CA 1
ATOM 3325 C C . GLU A 1 419 ? 34.080 8.444 -57.114 1.00 53.19 419 GLU A C 1
ATOM 3327 O O . GLU A 1 419 ? 33.968 7.407 -57.764 1.00 53.19 419 GLU A O 1
ATOM 3332 N N . THR A 1 420 ? 34.863 8.482 -56.035 1.00 57.59 420 THR A N 1
ATOM 3333 C CA . THR A 1 420 ? 35.424 7.257 -55.440 1.00 57.59 420 THR A CA 1
ATOM 3334 C C . THR A 1 420 ? 34.731 6.920 -54.120 1.00 57.59 420 THR A C 1
ATOM 3336 O O . THR A 1 420 ? 34.337 7.792 -53.345 1.00 57.59 420 THR A O 1
ATOM 3339 N N . SER A 1 421 ? 34.550 5.621 -53.869 1.00 52.50 421 SER A N 1
ATOM 3340 C CA . SER A 1 421 ? 33.756 5.060 -52.763 1.00 52.50 421 SER A CA 1
ATOM 3341 C C . SER A 1 421 ? 34.424 5.133 -51.382 1.00 52.50 421 SER A C 1
ATOM 3343 O O . SER A 1 421 ? 33.832 4.712 -50.391 1.00 52.50 421 SER A O 1
ATOM 3345 N N . GLN A 1 422 ? 35.638 5.679 -51.291 1.00 59.34 422 GLN A N 1
ATOM 3346 C CA . GLN A 1 422 ? 36.317 6.016 -50.039 1.00 59.34 422 GLN A CA 1
ATOM 3347 C C . GLN A 1 422 ? 36.868 7.432 -50.173 1.00 59.34 422 GLN A C 1
ATOM 3349 O O . GLN A 1 422 ? 37.998 7.626 -50.618 1.00 59.34 422 GLN A O 1
ATOM 3354 N N . LYS A 1 423 ? 36.045 8.433 -49.846 1.00 64.06 423 LYS A N 1
ATOM 3355 C CA . LYS A 1 423 ? 36.487 9.825 -49.916 1.00 64.06 423 LYS A CA 1
ATOM 3356 C C . LYS A 1 423 ? 37.497 10.099 -48.795 1.00 64.06 423 LYS A C 1
ATOM 3358 O O . LYS A 1 423 ? 37.159 9.863 -47.630 1.00 64.06 423 LYS A O 1
ATOM 3363 N N . PRO A 1 424 ? 38.719 10.565 -49.116 1.00 72.81 424 PRO A N 1
ATOM 3364 C CA . PRO A 1 424 ? 39.635 11.072 -48.104 1.00 72.81 424 PRO A CA 1
ATOM 3365 C C . PRO A 1 424 ? 38.989 12.252 -47.367 1.00 72.81 424 PRO A C 1
ATOM 3367 O O . PRO A 1 424 ? 38.042 12.870 -47.858 1.00 72.81 424 PRO A O 1
ATOM 3370 N N . TRP A 1 425 ? 39.481 12.561 -46.170 1.00 79.19 425 TRP A N 1
ATOM 3371 C CA . TRP A 1 425 ? 38.989 13.715 -45.420 1.00 79.19 425 TRP A CA 1
ATOM 3372 C C . TRP A 1 425 ? 39.469 14.987 -46.115 1.00 79.19 425 TRP A C 1
ATOM 3374 O O . TRP A 1 425 ? 40.643 15.340 -46.025 1.00 79.19 425 TRP A O 1
ATOM 3384 N N . GLU A 1 426 ? 38.572 15.648 -46.842 1.00 86.12 426 GLU A N 1
ATOM 3385 C CA . GLU A 1 426 ? 38.876 16.889 -47.548 1.00 86.12 426 GLU A CA 1
ATOM 3386 C C . GLU A 1 426 ? 38.981 18.052 -46.561 1.00 86.12 426 GLU A C 1
ATOM 3388 O O . GLU A 1 426 ? 38.067 18.341 -45.785 1.00 86.12 426 GLU A O 1
ATOM 3393 N N . ILE A 1 427 ? 40.124 18.725 -46.592 1.00 86.44 427 ILE A N 1
ATOM 3394 C CA . ILE A 1 427 ? 40.451 19.831 -45.711 1.00 86.44 427 ILE A CA 1
ATOM 3395 C C . ILE A 1 427 ? 40.700 21.066 -46.576 1.00 86.44 427 ILE A C 1
ATOM 3397 O O . ILE A 1 427 ? 41.711 21.173 -47.267 1.00 86.44 427 ILE A O 1
ATOM 3401 N N . ASN A 1 428 ? 39.780 22.024 -46.512 1.00 87.88 428 ASN A N 1
ATOM 3402 C CA . ASN A 1 428 ? 39.907 23.282 -47.239 1.00 87.88 428 ASN A CA 1
ATOM 3403 C C . ASN A 1 428 ? 40.961 24.177 -46.583 1.00 87.88 428 ASN A C 1
ATOM 3405 O O . ASN A 1 428 ? 40.790 24.606 -45.439 1.00 87.88 428 ASN A O 1
ATOM 3409 N N . LEU A 1 429 ? 42.034 24.481 -47.313 1.00 85.50 429 LEU A N 1
ATOM 3410 C CA . LEU A 1 429 ? 43.020 25.456 -46.873 1.00 85.50 429 LEU A CA 1
ATOM 3411 C C . LEU A 1 429 ? 42.470 26.877 -47.082 1.00 85.50 429 LEU A C 1
ATOM 3413 O O . LEU A 1 429 ? 42.092 27.217 -48.206 1.00 85.50 429 LEU A O 1
ATOM 3417 N N . PRO A 1 430 ? 42.478 27.740 -46.052 1.00 82.00 430 PRO A N 1
ATOM 3418 C CA . PRO A 1 430 ? 42.117 29.149 -46.200 1.00 82.00 430 PRO A CA 1
ATOM 3419 C C . PRO A 1 430 ? 43.059 29.873 -47.181 1.00 82.00 430 PRO A C 1
ATOM 3421 O O . PRO A 1 430 ? 44.163 29.382 -47.435 1.00 82.00 430 PRO A O 1
ATOM 3424 N N . PRO A 1 431 ? 42.675 31.041 -47.730 1.00 83.50 431 PRO A N 1
ATOM 3425 C CA . PRO A 1 431 ? 43.502 31.780 -48.683 1.00 83.50 431 PRO A CA 1
ATOM 3426 C C . PRO A 1 431 ? 44.897 32.117 -48.139 1.00 83.50 431 PRO A C 1
ATOM 3428 O O . PRO A 1 431 ? 45.055 32.480 -46.972 1.00 83.50 431 PRO A O 1
ATOM 3431 N N . TYR A 1 432 ? 45.910 32.029 -49.002 1.00 84.62 432 TYR A N 1
ATOM 3432 C CA . TYR A 1 432 ? 47.268 32.459 -48.671 1.00 84.62 432 TYR A CA 1
ATOM 3433 C C . TYR A 1 432 ? 47.335 33.983 -48.490 1.00 84.62 432 TYR A C 1
ATOM 3435 O O . TYR A 1 432 ? 46.888 34.746 -49.350 1.00 84.62 432 TYR A O 1
ATOM 3443 N N . LEU A 1 433 ? 47.934 34.433 -47.386 1.00 77.12 433 LEU A N 1
ATOM 3444 C CA . LEU A 1 433 ? 48.151 35.841 -47.081 1.00 77.12 433 LEU A CA 1
ATOM 3445 C C . LEU A 1 433 ? 49.578 36.230 -47.469 1.00 77.12 433 LEU A C 1
ATOM 3447 O O . LEU A 1 433 ? 50.552 35.846 -46.820 1.00 77.12 433 LEU A O 1
ATOM 3451 N N . LYS A 1 434 ? 49.721 37.043 -48.520 1.00 74.00 434 LYS A N 1
ATOM 3452 C CA . LYS A 1 434 ? 51.031 37.588 -48.899 1.00 74.00 434 LYS A CA 1
ATOM 3453 C C . LYS A 1 434 ? 51.588 38.424 -47.744 1.00 74.00 434 LYS A C 1
ATOM 3455 O O . LYS A 1 434 ? 50.898 39.302 -47.234 1.00 74.00 434 LYS A O 1
ATOM 3460 N N . LYS A 1 435 ? 52.865 38.232 -47.384 1.00 69.25 435 LYS A N 1
ATOM 3461 C CA . LYS A 1 435 ? 53.546 39.023 -46.330 1.00 69.25 435 LYS A CA 1
ATOM 3462 C C . LYS A 1 435 ? 53.419 40.542 -46.529 1.00 69.25 435 LYS A C 1
ATOM 3464 O O . LYS A 1 435 ? 53.384 41.288 -45.558 1.00 69.25 435 LYS A O 1
ATOM 3469 N N . THR A 1 436 ? 53.307 41.003 -47.775 1.00 66.62 436 THR A N 1
ATOM 3470 C CA . THR A 1 436 ? 53.102 42.419 -48.118 1.00 66.62 436 THR A CA 1
ATOM 3471 C C . THR A 1 436 ? 51.745 42.978 -47.677 1.00 66.62 436 THR A C 1
ATOM 3473 O O . THR A 1 436 ? 51.635 44.186 -47.510 1.00 66.62 436 THR A O 1
ATOM 3476 N N . TRP A 1 437 ? 50.733 42.135 -47.451 1.00 64.62 437 TRP A N 1
ATOM 3477 C CA . TRP A 1 437 ? 49.389 42.535 -47.006 1.00 64.62 437 TRP A CA 1
ATOM 3478 C C . TRP A 1 437 ? 49.270 42.686 -45.485 1.00 64.62 437 TRP A C 1
ATOM 3480 O O . TRP A 1 437 ? 48.356 43.345 -45.004 1.00 64.62 437 TRP A O 1
ATOM 3490 N N . LEU A 1 438 ? 50.187 42.088 -44.720 1.00 61.56 438 LEU A N 1
ATOM 3491 C CA . LEU A 1 438 ? 50.204 42.184 -43.255 1.00 61.56 438 LEU A CA 1
ATOM 3492 C C . LEU A 1 438 ? 50.978 43.416 -42.757 1.00 61.56 438 LEU A C 1
ATOM 3494 O O . LEU A 1 438 ? 50.734 43.891 -41.654 1.00 61.56 438 LEU A O 1
ATOM 3498 N N . ASN A 1 439 ? 51.876 43.962 -43.584 1.00 62.31 439 ASN A N 1
ATOM 3499 C CA . ASN A 1 439 ? 52.747 45.090 -43.236 1.00 62.31 439 ASN A CA 1
ATOM 3500 C C . ASN A 1 439 ? 52.228 46.457 -43.721 1.00 62.31 439 ASN A C 1
ATOM 3502 O O . ASN A 1 439 ? 52.921 47.458 -43.570 1.00 62.31 439 ASN A O 1
ATOM 3506 N N . SER A 1 440 ? 51.033 46.530 -44.314 1.00 53.25 440 SER A N 1
ATOM 3507 C CA . SER A 1 440 ? 50.522 47.746 -44.965 1.00 53.25 440 SER A CA 1
ATOM 3508 C C . SER A 1 440 ? 49.778 48.732 -44.046 1.00 53.25 440 SER A C 1
ATOM 3510 O O . SER A 1 440 ? 49.180 49.665 -44.563 1.00 53.25 440 SER A O 1
ATOM 3512 N N . ASN A 1 441 ? 49.828 48.577 -42.713 1.00 52.59 441 ASN A N 1
ATOM 3513 C CA . ASN A 1 441 ? 49.077 49.418 -41.756 1.00 52.59 441 ASN A CA 1
ATOM 3514 C C . ASN A 1 441 ? 49.916 50.079 -40.637 1.00 52.59 441 ASN A C 1
ATOM 3516 O O . ASN A 1 441 ? 49.376 50.430 -39.594 1.00 52.59 441 ASN A O 1
ATOM 3520 N N . SER A 1 442 ? 51.221 50.292 -40.819 1.00 48.12 442 SER A N 1
ATOM 3521 C CA . SER A 1 442 ? 52.061 51.019 -39.840 1.00 48.12 442 SER A CA 1
ATOM 3522 C C . SER A 1 442 ? 52.493 52.428 -40.277 1.00 48.12 442 SER A C 1
ATOM 3524 O O . SER A 1 442 ? 53.356 53.029 -39.641 1.00 48.12 442 SER A O 1
ATOM 3526 N N . GLN A 1 443 ? 51.870 52.993 -41.315 1.00 48.94 443 GLN A N 1
ATOM 3527 C CA . GLN A 1 443 ? 51.993 54.414 -41.664 1.00 48.94 443 GLN A CA 1
ATOM 3528 C C . GLN A 1 443 ? 50.639 54.983 -42.104 1.00 48.94 443 GLN A C 1
ATOM 3530 O O . GLN A 1 443 ? 50.369 55.099 -43.297 1.00 48.94 443 GLN A O 1
ATOM 3535 N N . GLN A 1 444 ? 49.800 55.331 -41.130 1.00 43.31 444 GLN A N 1
ATOM 3536 C CA . GLN A 1 444 ? 48.779 56.375 -41.244 1.00 43.31 444 GLN A CA 1
ATOM 3537 C C . GLN A 1 444 ? 48.527 56.993 -39.875 1.00 43.31 444 GLN A C 1
ATOM 3539 O O . GLN A 1 444 ? 48.450 56.216 -38.896 1.00 43.31 444 GLN A O 1
#

Foldseek 3Di:
DFFQPLLLLLVLLVPAPPQLADPLRNVLSNLVSVLRGQQGFQKKKWKDFFLDSNSATKIKTKAFPVRLVSVLVSCPDPSNPVVCVDPLVVLVNQCSVVPDPPWGMKMWMAHRVQSVDSGARTWIKTAFQPDALVVAQPDCVHQVNVCSRQNNVLSVLQRVQVSQLRVLQDPPKTWGMKTDRRRPDSNKMKTKIFWDALVRVVSSCVSQVQPADDPVSCVVCVLPVVFFPRIWIKIWITGSVHIANKIKIKTAGPDLVSLLVSQVSCVVVSQHDPVSSVSQNPQFDWDWDQRDDPLGIWIWTKHWPIKMWMGGHPDDIHIMTMIMIGTGRPVVVVVVVVVVVVVVVVVVVVVVVVVVVVVVVVLVVVLLVVLLVCLQEPVVSVVCCQPVVQVSVVVSDPDDDPPLADEHEDEPVDDDDDDDPRDHHYDYRDHHDDPVNVPPPPPD

Organism: NCBI:txid489973

pLDDT: mean 89.51, std 9.99, range [43.31, 98.38]

Sequence (444 aa):
MPVDVGDLLKITVSQAPENLFSTDTARHIQRLSESFAGFQTSEVIAETNLNDQAGRADISFRVLAEEAPAMIQAFSSPAFDKMAEADSWQRLISFCRGWPAEVAEVWIEMDQTAYEQPLPPPCFFYDGSGVHPRRGMHQPLLRPSLSMLLDNPAVGKMENTLLHTLSSLPEEVTVFQMGTMLARHQDRLRLFTAEMSWEQAMTWTEGLQWKGTPPDVASLNNLTKHHSDGRFILDVDVAEEGVHPKLGINFGVTSPENLHAFLEELIKAGLCTQEKKEILLSWKGTRGQFMGKEAGYCALINRISHFKLTQQEGQPLTAKVYLQTLAVSIKKQLQKKRLAREAAERNQEMAKGTAAYRHWQRQTQENMKQLMTKAMLDQDFRNRCLNEGETVFSETFEGEVPTHWRPCFIETDTVKTSETSQKPWEINLPPYLKKTWLNSNSQQ

Secondary structure (DSSP, 8-state):
-PEEHHHHHHHHHHTSPTTSS-HHHHHHHHHHHHHTTT-EESEEEEEEESS--S--EEEEEEEETTTHHHHHHHTTSHHHHTTTTSHHHHHHHHHHHT--TT--EEEEEE-GGGTTSSSPPEEEEEE-TT--GGG-TTSTTTHHHHHHHHHHHHHHHHHHHHHHHHHTS-TT--EEEEEEETTT-SS-EEEEEPPB-HHHHHHHHHHTT--SPPP-HHHHHHHHTTTS-S-BEEEEEEETTEEEEEEEEEE--S-HHHHHHHHHHHHHTTSS-HHHHHHHHHH-EEEEEE-HHHH-EEEEEEEEEEEEEEEETTS--EEEEEEEEEEEEHHHHHHHHHHHHHHHHHHHHHHHHHHHHHHHHHHHHHHHHHHHHHHHH-HHHHHHHHHSHHHHHHHHS-S---TT--EEEEETT-------SS--EEEEEPPP--HHHHSTTS--